Protein AF-A0A7K4CVL5-F1 (afdb_monomer_lite)

Sequence (463 aa):
MFKAKDDFVARLTSWGKKVSFIAGLYQIAASTSGLAGPGVELDFLLVMDPGHDANSILDAIKILFSEELVMALLVPSSSTCSMVSMHLKDMPRINVYIANPAEEIVAEFLQAKNTSVLFQRSKHESLQDTARTPDKRRSKDSPIAAFIKRRVSSILHKFELAAVAHHQSDYLGFYSIHYPLLVETIHLQGILEGKAVANGSMKHLLNAVMNEPEQQYFTKHLLDAGFGDANEIRQYFMDWFFSLVEDIQDKFGTDALPAPVQDIVHFCEHVHDVYYLRNFRPVQGTSKVFRSLAPAAYAGDPRLERWFVDNDIKTIIDLRRPDEIAKAPDDAALASKLGQVIHLLNFNADEVAASDYTKGLIGCKDEVRQMFEAMLNSPGNTLIHCGAGKDRTGMISALVELLLGVPEEKIVAAYLLSGQDTREERIVQTLKYIQARGGVQAYLESCGFSKDVQRKLVAKLAG

Radius of gyration: 31.29 Å; chains: 1; bounding box: 79×49×78 Å

pLDDT: mean 80.27, std 15.91, range [29.25, 97.88]

Structure (mmCIF, N/CA/C/O backbone):
data_AF-A0A7K4CVL5-F1
#
_entry.id   AF-A0A7K4CVL5-F1
#
loop_
_atom_site.group_PDB
_atom_site.id
_atom_site.type_symbol
_atom_site.label_atom_id
_atom_site.label_alt_id
_atom_site.label_comp_id
_atom_site.label_asym_id
_atom_site.label_entity_id
_atom_site.label_seq_id
_atom_site.pdbx_PDB_ins_code
_atom_si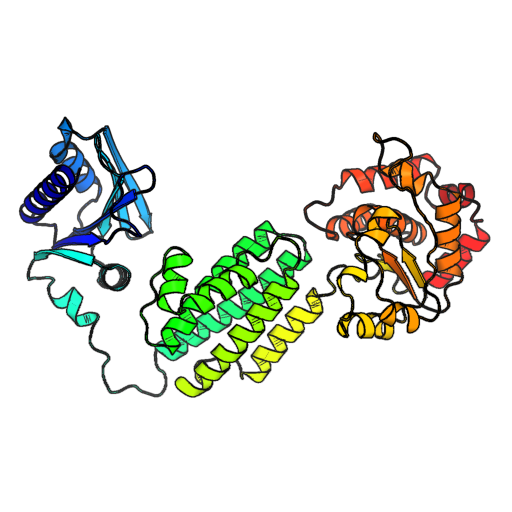te.Cartn_x
_atom_site.Cartn_y
_atom_site.Cartn_z
_atom_site.occupancy
_atom_site.B_iso_or_equiv
_atom_site.auth_seq_id
_atom_site.auth_comp_id
_atom_site.auth_asym_id
_atom_site.auth_atom_id
_atom_site.pdbx_PDB_model_num
ATOM 1 N N . MET A 1 1 ? -34.215 26.944 24.428 1.00 52.41 1 MET A N 1
ATOM 2 C CA . MET A 1 1 ? -33.630 25.642 24.050 1.00 52.41 1 MET A CA 1
ATOM 3 C C . MET A 1 1 ? -33.581 24.641 25.209 1.00 52.41 1 MET A C 1
ATOM 5 O O . MET A 1 1 ? -34.273 23.644 25.101 1.00 52.41 1 MET A O 1
ATOM 9 N N . PHE A 1 2 ? -32.884 24.893 26.331 1.00 54.38 2 PHE A N 1
ATOM 10 C CA . PHE A 1 2 ? -32.907 23.980 27.500 1.00 54.38 2 PHE A CA 1
ATOM 11 C C . PHE A 1 2 ? -34.331 23.669 27.989 1.00 54.38 2 PHE A C 1
ATOM 13 O O . PHE A 1 2 ? -34.716 22.512 28.062 1.00 54.38 2 PHE A O 1
ATOM 20 N N . LYS A 1 3 ? -35.169 24.702 28.138 1.00 65.81 3 LYS A N 1
ATOM 21 C CA . LYS A 1 3 ? -36.592 24.548 28.482 1.00 65.81 3 LYS A CA 1
ATOM 22 C C . LYS A 1 3 ? -37.397 23.701 27.478 1.00 65.81 3 LYS A C 1
ATOM 24 O O . LYS A 1 3 ? -38.295 22.984 27.889 1.00 65.81 3 LYS A O 1
ATOM 29 N N . ALA A 1 4 ? -37.079 23.782 26.183 1.00 73.56 4 ALA A N 1
ATOM 30 C CA . ALA A 1 4 ? -37.761 23.010 25.137 1.00 73.56 4 ALA A CA 1
ATOM 31 C C . ALA A 1 4 ? -37.313 21.539 25.137 1.00 73.56 4 ALA A C 1
ATOM 33 O O . ALA A 1 4 ? -38.127 20.640 24.966 1.00 73.56 4 ALA A O 1
ATOM 34 N N . LYS A 1 5 ? -36.027 21.287 25.417 1.00 78.50 5 LYS A N 1
ATOM 35 C CA . LYS A 1 5 ? -35.500 19.941 25.660 1.00 78.50 5 LYS A CA 1
ATOM 36 C C . LYS A 1 5 ? -36.147 19.301 26.885 1.00 78.50 5 LYS A C 1
ATOM 38 O O . LYS A 1 5 ? -36.584 18.159 26.795 1.00 78.50 5 LYS A O 1
ATOM 43 N N . ASP A 1 6 ? -36.207 20.013 28.005 1.00 81.06 6 ASP A N 1
ATOM 44 C CA . ASP A 1 6 ? -36.775 19.473 29.242 1.00 81.06 6 ASP A CA 1
ATOM 45 C C . ASP A 1 6 ? -38.278 19.187 29.086 1.00 81.06 6 ASP A C 1
ATOM 47 O O . ASP A 1 6 ? -38.746 18.137 29.527 1.00 81.06 6 ASP A O 1
ATOM 51 N N . ASP A 1 7 ? -39.014 20.058 28.381 1.00 85.44 7 ASP A N 1
ATOM 52 C CA . ASP A 1 7 ? -40.423 19.833 28.030 1.00 85.44 7 ASP A CA 1
ATOM 53 C C . ASP A 1 7 ? -40.608 18.601 27.130 1.00 85.44 7 ASP A C 1
ATOM 55 O O . ASP A 1 7 ? -41.424 17.725 27.431 1.00 85.44 7 ASP A O 1
ATOM 59 N N . PHE A 1 8 ? -39.788 18.470 26.081 1.00 88.06 8 PHE A N 1
ATOM 60 C CA . PHE A 1 8 ? -39.796 17.299 25.205 1.00 88.06 8 PHE A CA 1
ATOM 61 C C . PHE A 1 8 ? -39.551 16.003 25.990 1.00 88.06 8 PHE A C 1
ATOM 63 O O . PHE A 1 8 ? -40.330 15.051 25.891 1.00 88.06 8 PHE A O 1
ATOM 70 N N . VAL A 1 9 ? -38.492 15.969 26.810 1.00 87.94 9 VAL A N 1
ATOM 71 C CA . VAL A 1 9 ? -38.138 14.799 27.630 1.00 87.94 9 VAL A CA 1
ATOM 72 C C . VAL A 1 9 ? -39.272 14.463 28.595 1.00 87.94 9 VAL A C 1
ATOM 74 O O . VAL A 1 9 ? -39.630 13.290 28.729 1.00 87.94 9 VAL A O 1
ATOM 77 N N . ALA A 1 10 ? -39.879 15.464 29.236 1.00 89.19 10 ALA A N 1
ATOM 78 C CA . ALA A 1 10 ? -40.997 15.266 30.150 1.00 89.19 10 ALA A CA 1
ATOM 79 C C . ALA A 1 10 ? -42.228 14.680 29.440 1.00 89.19 10 ALA A C 1
ATOM 81 O O . ALA A 1 10 ? -42.827 13.723 29.943 1.00 89.19 10 ALA A O 1
ATOM 82 N N . ARG A 1 11 ? -42.583 15.192 28.254 1.00 93.12 11 ARG A N 1
ATOM 83 C CA . ARG A 1 11 ? -43.706 14.694 27.442 1.00 93.12 11 ARG A CA 1
ATOM 84 C C . ARG A 1 11 ? -43.471 13.271 26.954 1.00 93.12 11 ARG A C 1
ATOM 86 O O . ARG A 1 11 ? -44.345 12.425 27.150 1.00 93.12 11 ARG A O 1
ATOM 93 N N . LEU A 1 12 ? -42.289 12.985 26.404 1.00 92.62 12 LEU A N 1
ATOM 94 C CA . LEU A 1 12 ? -41.916 11.645 25.944 1.00 92.62 12 LEU A CA 1
ATOM 95 C C . LEU A 1 12 ? -41.927 10.634 27.102 1.00 92.62 12 LEU A C 1
ATOM 97 O O . LEU A 1 12 ? -42.496 9.551 26.980 1.00 92.62 12 LEU A O 1
ATOM 101 N N . THR A 1 13 ? -41.373 11.013 28.257 1.00 93.06 13 THR A N 1
ATOM 102 C CA . THR A 1 13 ? -41.352 10.181 29.472 1.00 93.06 13 THR A CA 1
ATOM 103 C C . THR A 1 13 ? -42.761 9.931 30.010 1.00 93.06 13 THR A C 1
ATOM 105 O O . THR A 1 13 ? -43.107 8.801 30.356 1.00 93.06 13 THR A O 1
ATOM 108 N N . SER A 1 14 ? -43.593 10.974 30.083 1.00 93.38 14 SER A N 1
ATOM 109 C CA . SER A 1 14 ? -44.980 10.885 30.554 1.00 93.38 14 SER A CA 1
ATOM 110 C C . SER A 1 14 ? -45.826 9.989 29.651 1.00 93.38 14 SER A C 1
ATOM 112 O O . SER A 1 14 ? -46.580 9.149 30.143 1.00 93.38 14 SER A O 1
ATOM 114 N N . TRP A 1 15 ? -45.667 10.119 28.332 1.00 95.12 15 TRP A N 1
ATOM 115 C CA . TRP A 1 15 ? -46.312 9.245 27.359 1.00 95.12 15 TRP A CA 1
ATOM 116 C C . TRP A 1 15 ? -45.833 7.795 27.497 1.00 95.12 15 TRP A C 1
ATOM 118 O O . TRP A 1 15 ? -46.663 6.903 27.661 1.00 95.12 15 TRP A O 1
ATOM 128 N N . GLY A 1 16 ? -44.518 7.559 27.541 1.00 90.62 16 GLY A N 1
ATOM 129 C CA . GLY A 1 16 ? -43.960 6.212 27.659 1.00 90.62 16 GLY A CA 1
ATOM 130 C C . GLY A 1 16 ? -44.454 5.463 28.903 1.00 90.62 16 GLY A C 1
ATOM 131 O O . GLY A 1 16 ? -44.816 4.292 28.816 1.00 90.62 16 GLY A O 1
ATOM 132 N N . LYS A 1 17 ? -44.584 6.151 30.047 1.00 90.81 17 LYS A N 1
ATOM 133 C CA . LYS A 1 17 ? -45.150 5.569 31.281 1.00 90.81 17 LYS A CA 1
ATOM 134 C C . LYS A 1 17 ? -46.611 5.120 31.129 1.00 90.81 17 LYS A C 1
ATOM 136 O O . LYS A 1 17 ? -47.029 4.177 31.806 1.00 90.81 17 LYS A O 1
ATOM 141 N N . LYS A 1 18 ? -47.395 5.775 30.264 1.00 91.88 18 LYS A N 1
ATOM 142 C CA . LYS A 1 18 ? -48.814 5.450 30.019 1.00 91.88 18 LYS A CA 1
ATOM 143 C C . LYS A 1 18 ? -48.997 4.261 29.077 1.00 91.88 18 LYS A C 1
ATOM 145 O O . LYS A 1 18 ? -49.997 3.561 29.190 1.00 91.88 18 LYS A O 1
ATOM 150 N N . VAL A 1 19 ? -48.050 4.015 28.173 1.00 90.00 19 VAL A N 1
ATOM 151 C CA . VAL A 1 19 ? -48.127 2.903 27.217 1.00 90.00 19 VAL A CA 1
ATOM 152 C C . VAL A 1 19 ? -47.671 1.610 27.893 1.00 90.00 19 VAL A C 1
ATOM 154 O O . VAL A 1 19 ? -46.537 1.500 28.360 1.00 90.00 19 VAL A O 1
ATOM 157 N N . SER A 1 20 ? -48.567 0.626 27.979 1.00 87.25 20 SER A N 1
ATOM 158 C CA . SER A 1 20 ? -48.361 -0.585 28.786 1.00 87.25 20 SER A CA 1
ATOM 159 C C . SER A 1 20 ? -47.241 -1.488 28.279 1.00 87.25 20 SER A C 1
ATOM 161 O O . SER A 1 20 ? -46.559 -2.085 29.102 1.00 87.25 20 SER A O 1
ATOM 163 N N . PHE A 1 21 ? -47.047 -1.553 26.959 1.00 86.81 21 PHE A N 1
ATOM 164 C CA . PHE A 1 21 ? -46.046 -2.402 26.308 1.00 86.81 21 PHE A CA 1
ATOM 165 C C . PHE A 1 21 ? -44.662 -1.752 26.181 1.00 86.81 21 PHE A C 1
ATOM 167 O O . PHE A 1 21 ? -43.753 -2.346 25.611 1.00 86.81 21 PHE A O 1
ATOM 174 N N . ILE A 1 22 ? -44.488 -0.518 26.669 1.00 89.69 22 ILE A N 1
ATOM 175 C CA . ILE A 1 22 ? -43.163 0.096 26.773 1.00 89.69 22 ILE A CA 1
ATOM 176 C C . ILE A 1 22 ? -42.573 -0.305 28.125 1.00 89.69 22 ILE A C 1
ATOM 178 O O . ILE A 1 22 ? -43.057 0.107 29.186 1.00 89.69 22 ILE A O 1
ATOM 182 N N . ALA A 1 23 ? -41.524 -1.118 28.063 1.00 86.06 23 ALA A N 1
ATOM 183 C CA . ALA A 1 23 ? -40.799 -1.664 29.201 1.00 86.06 23 ALA A CA 1
ATOM 184 C C . ALA A 1 23 ? -39.894 -0.618 29.870 1.00 86.06 23 ALA A C 1
ATOM 186 O O . ALA A 1 23 ? -39.780 -0.588 31.100 1.00 86.06 23 ALA A O 1
ATOM 187 N N . GLY A 1 24 ? -39.290 0.269 29.076 1.00 87.88 24 GLY A N 1
ATOM 188 C CA . GLY A 1 24 ? -38.409 1.317 29.582 1.00 87.88 24 GLY A CA 1
ATOM 189 C C . GLY A 1 24 ? -38.065 2.382 28.548 1.00 87.88 24 GLY A C 1
ATOM 190 O O . GLY A 1 24 ? -38.195 2.174 27.340 1.00 87.88 24 GLY A O 1
ATOM 191 N N . LEU A 1 25 ? -37.622 3.531 29.052 1.00 89.19 25 LEU A N 1
ATOM 192 C CA . LEU A 1 25 ? -37.121 4.647 28.262 1.00 89.19 25 LEU A CA 1
ATOM 193 C C . LEU A 1 25 ? -35.852 5.204 28.907 1.00 89.19 25 LEU A C 1
ATOM 195 O O . LEU A 1 25 ? -35.817 5.505 30.105 1.00 89.19 25 LEU A O 1
ATOM 199 N N . TYR A 1 26 ? -34.832 5.392 28.083 1.00 86.25 26 TYR A N 1
ATOM 200 C CA . TYR A 1 26 ? -33.500 5.805 28.496 1.00 86.25 26 TYR A CA 1
ATOM 201 C C . TYR A 1 26 ? -33.050 6.982 27.639 1.00 86.25 26 TYR A C 1
ATOM 203 O O . TYR A 1 26 ? -33.254 6.991 26.426 1.00 86.25 26 TYR A O 1
ATOM 211 N N . GLN A 1 27 ? -32.421 7.971 28.263 1.00 85.06 27 GLN A N 1
ATOM 212 C CA . GLN A 1 27 ? -31.721 9.029 27.550 1.00 85.06 27 GLN A CA 1
ATOM 213 C C . GLN A 1 27 ? -30.270 8.613 27.347 1.00 85.06 27 GLN A C 1
ATOM 215 O O . GLN A 1 27 ? -29.580 8.259 28.301 1.00 85.06 27 GLN A O 1
ATOM 220 N N . ILE A 1 28 ? -29.804 8.689 26.109 1.00 76.94 28 ILE A N 1
ATOM 221 C CA . ILE A 1 28 ? -28.423 8.422 25.738 1.00 76.94 28 ILE A CA 1
ATOM 222 C C . ILE A 1 28 ? -27.664 9.757 25.776 1.00 76.94 28 ILE A C 1
ATOM 224 O O . ILE A 1 28 ? -28.091 10.731 25.154 1.00 76.94 28 ILE A O 1
ATOM 228 N N . ALA A 1 29 ? -26.556 9.838 26.522 1.00 62.31 29 ALA A N 1
ATOM 229 C CA . ALA A 1 29 ? -25.758 11.061 26.564 1.00 62.31 29 ALA A CA 1
ATOM 230 C C . ALA A 1 29 ? -25.248 11.438 25.167 1.00 62.31 29 ALA A C 1
ATOM 232 O O . ALA A 1 29 ? -24.694 10.607 24.445 1.00 62.31 29 ALA A O 1
ATOM 233 N N . ALA A 1 30 ? -25.411 12.714 24.815 1.00 54.16 30 ALA A N 1
ATOM 234 C CA . ALA A 1 30 ? -24.892 13.262 23.574 1.00 54.16 30 ALA A CA 1
ATOM 235 C C . ALA A 1 30 ? -23.362 13.155 23.547 1.00 54.16 30 ALA A C 1
ATOM 237 O O . ALA A 1 30 ? -22.673 13.495 24.514 1.00 54.16 30 ALA A O 1
ATOM 238 N N . SER A 1 31 ? -22.836 12.719 22.408 1.00 45.22 31 SER A N 1
ATOM 239 C CA . SER A 1 31 ? -21.413 12.786 22.111 1.00 45.22 31 SER A CA 1
ATOM 240 C C . SER A 1 31 ? -21.037 14.272 21.965 1.00 45.22 31 SER A C 1
ATOM 242 O O . SER A 1 31 ? -21.352 14.912 20.967 1.00 45.22 31 SER A O 1
ATOM 244 N N . THR A 1 32 ? -20.400 14.823 22.999 1.00 38.56 32 THR A N 1
ATOM 245 C CA . THR A 1 32 ? -19.777 16.157 23.086 1.00 38.56 32 THR A CA 1
ATOM 246 C C . THR A 1 32 ? -20.658 17.416 22.932 1.00 38.56 32 THR A C 1
ATOM 248 O O . THR A 1 32 ? -21.168 17.745 21.868 1.00 38.56 32 THR A O 1
ATOM 251 N N . SER A 1 33 ? -20.623 18.226 24.000 1.00 37.12 33 SER A N 1
ATOM 252 C CA . SER A 1 33 ? -20.923 19.667 24.111 1.00 37.12 33 SER A CA 1
ATOM 253 C C . SER A 1 33 ? -22.391 20.104 24.237 1.00 37.12 33 SER A C 1
ATOM 255 O O . SER A 1 33 ? -23.250 19.792 23.423 1.00 37.12 33 SER A O 1
ATOM 257 N N . GLY A 1 34 ? -22.671 20.894 25.282 1.00 41.38 34 GLY A N 1
ATOM 258 C CA . GLY A 1 34 ? -23.955 21.559 25.537 1.00 41.38 34 GLY A CA 1
ATOM 259 C C . GLY A 1 34 ? -24.244 22.734 24.595 1.00 41.38 34 GLY A C 1
ATOM 260 O O . GLY A 1 34 ? -24.714 23.774 25.049 1.00 41.38 34 GLY A O 1
ATOM 261 N N . LEU A 1 35 ? -23.928 22.587 23.307 1.00 40.00 35 LEU A N 1
ATOM 262 C CA . LEU A 1 35 ? -24.159 23.586 22.268 1.00 40.00 35 LEU A CA 1
ATOM 263 C C . LEU A 1 35 ? -25.399 23.236 21.436 1.00 40.00 35 LEU A C 1
ATOM 265 O O . LEU A 1 35 ? -25.780 22.078 21.299 1.00 40.00 35 LEU A O 1
ATOM 269 N N . ALA A 1 36 ? -26.031 24.268 20.884 1.00 38.91 36 ALA A N 1
ATOM 270 C CA . ALA A 1 36 ? -27.115 24.172 19.916 1.00 38.91 36 ALA A CA 1
ATOM 271 C C . ALA A 1 36 ? -26.558 24.367 18.506 1.00 38.91 36 ALA A C 1
ATOM 273 O O . ALA A 1 36 ? -25.904 25.380 18.267 1.00 38.91 36 ALA A O 1
ATOM 274 N N . GLY A 1 37 ? -26.835 23.462 17.568 1.00 42.78 37 GLY A N 1
ATOM 275 C CA . GLY A 1 37 ? -26.464 23.660 16.166 1.00 42.78 37 GLY A CA 1
ATOM 276 C C . GLY A 1 37 ? -26.659 22.415 15.296 1.00 42.78 37 GLY A C 1
ATOM 277 O O . GLY A 1 37 ? -26.915 21.331 15.829 1.00 42.78 37 GLY A O 1
ATOM 278 N N . PRO A 1 38 ? -26.551 22.549 13.960 1.00 39.16 38 PRO A N 1
ATOM 279 C CA . PRO A 1 38 ? -26.498 21.399 13.060 1.00 39.16 38 PRO A CA 1
ATOM 280 C C . PRO A 1 38 ? -25.349 20.460 13.467 1.00 39.16 38 PRO A C 1
ATOM 282 O O . PRO A 1 38 ? -24.224 20.910 13.666 1.00 39.16 38 PRO A O 1
ATOM 285 N N . GLY A 1 39 ? -25.650 19.165 13.623 1.00 48.88 39 GLY A N 1
ATOM 286 C CA . GLY A 1 39 ? -24.703 18.134 14.084 1.00 48.88 39 GLY A CA 1
ATOM 287 C C . GLY A 1 39 ? -24.858 17.699 15.549 1.00 48.88 39 GLY A C 1
ATOM 288 O O . GLY A 1 39 ? -24.194 16.755 15.963 1.00 48.88 39 GLY A O 1
ATOM 289 N N . VAL A 1 40 ? -25.741 18.339 16.327 1.00 61.34 40 VAL A N 1
ATOM 290 C CA . VAL A 1 40 ? -26.087 17.912 17.695 1.00 61.34 40 VAL A CA 1
ATOM 291 C C . VAL A 1 40 ? -27.335 17.029 17.659 1.00 61.34 40 VAL A C 1
ATOM 293 O O . VAL A 1 40 ? -28.345 17.412 17.062 1.00 61.34 40 VAL A O 1
ATOM 296 N N . GLU A 1 41 ? -27.273 15.866 18.313 1.00 71.88 41 GLU A N 1
ATOM 297 C CA . GLU A 1 41 ? -28.364 14.886 18.368 1.00 71.88 41 GLU A CA 1
ATOM 298 C C . GLU A 1 41 ? -28.829 14.633 19.814 1.00 71.88 41 GLU A C 1
ATOM 300 O O . GLU A 1 41 ? -28.030 14.625 20.757 1.00 71.88 41 GLU A O 1
ATOM 305 N N . LEU A 1 42 ? -30.136 14.437 19.998 1.00 81.12 42 LEU A N 1
ATOM 306 C CA . LEU A 1 42 ? -30.728 13.911 21.227 1.00 81.12 42 LEU A CA 1
ATOM 307 C C . LEU A 1 42 ? -31.157 12.468 20.986 1.00 81.12 42 LEU A C 1
ATOM 309 O O . LEU A 1 42 ? -32.147 12.212 20.303 1.00 81.12 42 LEU A O 1
ATOM 313 N N . ASP A 1 43 ? -30.424 11.542 21.588 1.00 84.19 43 ASP A N 1
ATOM 314 C CA . ASP A 1 43 ? -30.669 10.116 21.444 1.00 84.19 43 ASP A CA 1
ATOM 315 C C . ASP A 1 43 ? -31.456 9.565 22.643 1.00 84.19 43 ASP A C 1
ATOM 317 O O . ASP A 1 43 ? -31.161 9.848 23.811 1.00 84.19 43 ASP A O 1
ATOM 321 N N . PHE A 1 44 ? -32.435 8.714 22.353 1.00 87.94 44 PHE A N 1
ATOM 322 C CA . PHE A 1 44 ? -33.226 7.982 23.336 1.00 87.94 44 PHE A CA 1
ATOM 323 C C . PHE A 1 44 ? -33.326 6.514 22.939 1.00 87.94 44 PHE A C 1
ATOM 325 O O . PHE A 1 44 ? -33.443 6.200 21.759 1.00 87.94 44 PHE A O 1
ATOM 332 N N . LEU A 1 45 ? -33.331 5.617 23.919 1.00 86.50 45 LEU A N 1
ATOM 333 C CA . LEU A 1 45 ? -33.653 4.205 23.727 1.00 86.50 45 LEU A CA 1
ATOM 334 C C . LEU A 1 45 ? -35.011 3.915 24.360 1.00 86.50 45 LEU A C 1
ATOM 336 O O . LEU A 1 45 ? -35.209 4.165 25.547 1.00 86.50 45 LEU A O 1
ATOM 340 N N . LEU A 1 46 ? -35.923 3.361 23.572 1.00 89.69 46 LEU A N 1
ATOM 341 C CA . LEU A 1 46 ? -37.239 2.888 23.969 1.00 89.69 46 LEU A CA 1
ATOM 342 C C . LEU A 1 46 ? -37.256 1.367 23.825 1.00 89.69 46 LEU A C 1
ATOM 344 O O . LEU A 1 46 ? -37.070 0.831 22.733 1.00 89.69 46 LEU A O 1
ATOM 348 N N . VAL A 1 47 ? -37.477 0.675 24.938 1.00 86.56 47 VAL A N 1
ATOM 349 C CA . VAL A 1 47 ? -37.566 -0.787 24.979 1.00 86.56 47 VAL A CA 1
ATOM 350 C C . VAL A 1 47 ? -39.039 -1.168 25.036 1.00 86.56 47 VAL A C 1
ATOM 352 O O . VAL A 1 47 ? -39.762 -0.711 25.925 1.00 86.56 47 VAL A O 1
ATOM 355 N N . MET A 1 48 ? -39.490 -1.973 24.080 1.00 86.25 48 MET A N 1
ATOM 356 C CA . MET A 1 48 ? -40.845 -2.526 24.040 1.00 86.25 48 MET A CA 1
ATOM 357 C C . MET A 1 48 ? -40.846 -3.971 24.537 1.00 86.25 48 MET A C 1
ATOM 359 O O . MET A 1 48 ? -39.809 -4.624 24.529 1.00 86.25 48 MET A O 1
ATOM 363 N N . ASP A 1 49 ? -42.007 -4.471 24.943 1.00 82.38 49 ASP A N 1
ATOM 364 C CA . ASP A 1 49 ? -42.244 -5.902 25.134 1.00 82.38 49 ASP A CA 1
ATOM 365 C C . ASP A 1 49 ? -42.304 -6.639 23.767 1.00 82.38 49 ASP A C 1
ATOM 367 O O . ASP A 1 49 ? -42.550 -5.999 22.735 1.00 82.38 49 ASP A O 1
ATOM 371 N N . PRO A 1 50 ? -42.104 -7.977 23.723 1.00 77.75 50 PRO A N 1
ATOM 372 C CA . PRO A 1 50 ? -42.175 -8.762 22.489 1.00 77.75 50 PRO A CA 1
ATOM 373 C C . PRO A 1 50 ? -43.491 -8.599 21.723 1.00 77.75 50 PRO A C 1
ATOM 375 O O . PRO A 1 50 ? -44.564 -8.527 22.317 1.00 77.75 50 PRO A O 1
ATOM 378 N N . GLY A 1 51 ? -43.423 -8.648 20.389 1.00 77.50 51 GLY A N 1
ATOM 379 C CA . GLY A 1 51 ? -44.610 -8.723 19.521 1.00 77.50 51 GLY A CA 1
ATOM 380 C C . GLY A 1 51 ? -45.271 -7.385 19.171 1.00 77.50 51 GLY A C 1
ATOM 381 O O . GLY A 1 51 ? -46.314 -7.383 18.520 1.00 77.50 51 GLY A O 1
ATOM 382 N N . HIS A 1 52 ? -44.669 -6.257 19.553 1.00 83.50 52 HIS A N 1
ATOM 383 C CA . HIS A 1 52 ? -45.161 -4.920 19.216 1.00 83.50 52 HIS A CA 1
ATOM 384 C C . HIS A 1 52 ? -44.441 -4.311 18.002 1.00 83.50 52 HIS A C 1
ATOM 386 O O . HIS A 1 52 ? -43.239 -4.504 17.813 1.00 83.50 52 HIS A O 1
ATOM 392 N N . ASP A 1 53 ? -45.187 -3.565 17.179 1.00 84.19 53 ASP A N 1
ATOM 393 C CA . ASP A 1 53 ? -44.685 -2.937 15.952 1.00 84.19 53 ASP A CA 1
ATOM 394 C C . ASP A 1 53 ? -44.137 -1.524 16.214 1.00 84.19 53 ASP A C 1
ATOM 396 O O . ASP A 1 53 ? -44.816 -0.660 16.776 1.00 84.19 53 ASP A O 1
ATOM 400 N N . ALA A 1 54 ? -42.924 -1.266 15.727 1.00 84.88 54 ALA A N 1
ATOM 401 C CA . ALA A 1 54 ? -42.274 0.035 15.782 1.00 84.88 54 ALA A CA 1
ATOM 402 C C . ALA A 1 54 ? -43.042 1.134 15.017 1.00 84.88 54 ALA A C 1
ATOM 404 O O . ALA A 1 54 ? -42.945 2.304 15.393 1.00 84.88 54 ALA A O 1
ATOM 405 N N . ASN A 1 55 ? -43.860 0.799 14.008 1.00 87.56 55 ASN A N 1
ATOM 406 C CA . ASN A 1 55 ? -44.717 1.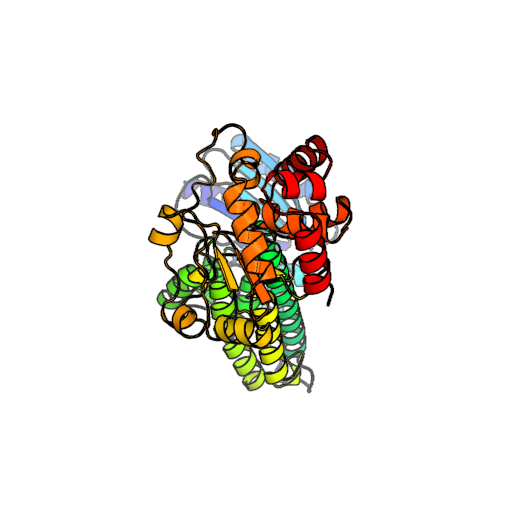796 13.343 1.00 87.56 55 ASN A CA 1
ATOM 407 C C . ASN A 1 55 ? -45.719 2.440 14.310 1.00 87.56 55 ASN A C 1
ATOM 409 O O . ASN A 1 55 ? -45.979 3.639 14.222 1.00 87.56 55 ASN A O 1
ATOM 413 N N . SER A 1 56 ? -46.195 1.685 15.306 1.00 88.50 56 SER A N 1
ATOM 414 C CA . SER A 1 56 ? -47.109 2.214 16.328 1.00 88.50 56 SER A CA 1
ATOM 415 C C . SER A 1 56 ? -46.454 3.321 17.165 1.00 88.50 56 SER A C 1
ATOM 417 O O . SER A 1 56 ? -47.129 4.236 17.635 1.00 88.50 56 SER A O 1
ATOM 419 N N . ILE A 1 57 ? -45.128 3.267 17.330 1.00 91.31 57 ILE A N 1
ATOM 420 C CA . ILE A 1 57 ? -44.348 4.303 18.015 1.00 91.31 57 ILE A CA 1
ATOM 421 C C . ILE A 1 57 ? -44.220 5.551 17.137 1.00 91.31 57 ILE A C 1
ATOM 423 O O . ILE A 1 57 ? -44.407 6.660 17.636 1.00 91.31 57 ILE A O 1
ATOM 427 N N . LEU A 1 58 ? -43.949 5.389 15.835 1.00 92.44 58 LEU A N 1
ATOM 428 C CA . LEU A 1 58 ? -43.894 6.510 14.890 1.00 92.44 58 LEU A CA 1
ATOM 429 C C . LEU A 1 58 ? -45.218 7.286 14.872 1.00 92.44 58 LEU A C 1
ATOM 431 O O . LEU A 1 58 ? -45.209 8.516 14.958 1.00 92.44 58 LEU A O 1
ATOM 435 N N . ASP A 1 59 ? -46.345 6.583 14.777 1.00 92.31 59 ASP A N 1
ATOM 436 C CA . ASP A 1 59 ? -47.668 7.209 14.732 1.00 92.31 59 ASP A CA 1
ATOM 437 C C . ASP A 1 59 ? -47.992 7.935 16.041 1.00 92.31 59 ASP A C 1
ATOM 439 O O . ASP A 1 59 ? -48.455 9.079 16.026 1.00 92.31 59 ASP A O 1
ATOM 443 N N . ALA A 1 60 ? -47.658 7.330 17.183 1.00 91.94 60 ALA A N 1
ATOM 444 C CA . ALA A 1 60 ? -47.823 7.972 18.479 1.00 91.94 60 ALA A CA 1
ATOM 445 C C . ALA A 1 60 ? -46.955 9.232 18.628 1.00 91.94 60 ALA A C 1
ATOM 447 O O . ALA A 1 60 ? -47.433 10.233 19.155 1.00 91.94 60 ALA A O 1
ATOM 448 N N . ILE A 1 61 ? -45.713 9.223 18.133 1.00 90.25 61 ILE A N 1
ATOM 449 C CA . ILE A 1 61 ? -44.818 10.392 18.135 1.00 90.25 61 ILE A CA 1
ATOM 450 C C . ILE A 1 61 ? -45.383 11.518 17.263 1.00 90.25 61 ILE A C 1
ATOM 452 O O . ILE A 1 61 ? -45.385 12.674 17.689 1.00 90.25 61 ILE A O 1
ATOM 456 N N . LYS A 1 62 ? -45.902 11.194 16.069 1.00 91.94 62 LYS A N 1
ATOM 457 C CA . LYS A 1 62 ? -46.536 12.177 15.174 1.00 91.94 62 LYS A CA 1
ATOM 458 C C . LYS A 1 62 ? -47.713 12.886 15.836 1.00 91.94 62 LYS A C 1
ATOM 460 O O . LYS A 1 62 ? -47.882 14.085 15.641 1.00 91.94 62 LYS A O 1
ATOM 465 N N . ILE A 1 63 ? -48.492 12.157 16.633 1.00 92.94 63 ILE A N 1
ATOM 466 C CA . ILE A 1 63 ? -49.598 12.717 17.416 1.00 92.94 63 ILE A CA 1
ATOM 467 C C . ILE A 1 63 ? -49.064 13.518 18.608 1.00 92.94 63 ILE A C 1
ATOM 469 O O . ILE A 1 63 ? -49.494 14.644 18.835 1.00 92.94 63 ILE A O 1
ATOM 473 N N . LEU A 1 64 ? -48.119 12.954 19.366 1.00 91.94 64 LEU A N 1
ATOM 474 C CA . LEU A 1 64 ? -47.617 13.540 20.608 1.00 91.94 64 LEU A CA 1
ATOM 475 C C . LEU A 1 64 ? -46.959 14.904 20.387 1.00 91.94 64 LEU A C 1
ATOM 477 O O . LEU A 1 64 ? -47.057 15.750 21.271 1.00 91.94 64 LEU A O 1
ATOM 481 N N . PHE A 1 65 ? -46.318 15.117 19.235 1.00 92.19 65 PHE A N 1
ATOM 482 C CA . PHE A 1 65 ? -45.563 16.330 18.907 1.00 92.19 65 PHE A CA 1
ATOM 483 C C . PHE A 1 65 ? -46.107 17.079 17.679 1.00 92.19 65 PHE A C 1
ATOM 485 O O . PHE A 1 65 ? -45.374 17.833 17.049 1.00 92.19 65 PHE A O 1
ATOM 492 N N . SER A 1 66 ? -47.383 16.912 17.322 1.00 91.06 66 SER A N 1
ATOM 493 C CA . SER A 1 66 ? -47.949 17.409 16.054 1.00 91.06 66 SER A CA 1
ATOM 494 C C . SER A 1 66 ? -47.765 18.912 15.780 1.00 91.06 66 SER A C 1
ATOM 496 O O . SER A 1 66 ? -47.661 19.310 14.625 1.00 91.06 66 SER A O 1
ATOM 498 N N . GLU A 1 67 ? -47.736 19.762 16.811 1.00 89.12 67 GLU A N 1
ATOM 499 C CA . GLU A 1 67 ? -47.634 21.227 16.655 1.00 89.12 67 GLU A CA 1
ATOM 500 C C . GLU A 1 67 ? -46.210 21.710 16.303 1.00 89.12 67 GLU A C 1
ATOM 502 O O . GLU A 1 67 ? -46.009 22.712 15.597 1.00 89.12 67 GLU A O 1
ATOM 507 N N . GLU A 1 68 ? -45.209 20.975 16.784 1.00 89.88 68 GLU A N 1
ATOM 508 C CA . GLU A 1 68 ? -43.784 21.305 16.681 1.00 89.88 68 GLU A CA 1
ATOM 509 C C . GLU A 1 68 ? -43.022 20.383 15.721 1.00 89.88 68 GLU A C 1
ATOM 511 O O . GLU A 1 68 ? -41.928 20.735 15.280 1.00 89.88 68 GLU A O 1
ATOM 516 N N . LEU A 1 69 ? -43.603 19.239 15.351 1.00 90.38 69 LEU A N 1
ATOM 517 C CA . LEU A 1 69 ? -43.014 18.267 14.441 1.00 90.38 69 LEU A CA 1
ATOM 518 C C . LEU A 1 69 ? -42.972 18.800 13.009 1.00 90.38 69 LEU A C 1
ATOM 520 O O . LEU A 1 69 ? -43.996 19.103 12.402 1.00 90.38 69 LEU A O 1
ATOM 524 N N . VAL A 1 70 ? -41.766 18.862 12.450 1.00 91.50 70 VAL A N 1
ATOM 525 C CA . VAL A 1 70 ? -41.546 19.140 11.026 1.00 91.50 70 VAL A CA 1
ATOM 526 C C . VAL A 1 70 ? -41.636 17.839 10.237 1.00 91.50 70 VAL A C 1
ATOM 528 O O . VAL A 1 70 ? -42.345 17.762 9.238 1.00 91.50 70 VAL A O 1
ATOM 531 N N . MET A 1 71 ? -40.936 16.799 10.701 1.00 90.69 71 MET A N 1
ATOM 532 C CA . MET A 1 71 ? -40.982 15.466 10.104 1.00 90.69 71 MET A CA 1
ATOM 533 C C . MET A 1 71 ? -40.521 14.387 11.084 1.00 90.69 71 MET A C 1
ATOM 535 O O . MET A 1 71 ? -39.649 14.626 11.919 1.00 90.69 71 MET A O 1
ATOM 539 N N . ALA A 1 72 ? -41.070 13.183 10.934 1.00 91.88 72 ALA A N 1
ATOM 540 C CA . ALA A 1 72 ? -40.579 11.969 11.576 1.00 91.88 72 ALA A CA 1
ATOM 541 C C . ALA A 1 72 ? -40.617 10.808 10.582 1.00 91.88 72 ALA A C 1
ATOM 543 O O . ALA A 1 72 ? -41.603 10.643 9.856 1.00 91.88 72 ALA A O 1
ATOM 544 N N . LEU A 1 73 ? -39.566 9.992 10.586 1.00 92.31 73 LEU A N 1
ATOM 545 C CA . LEU A 1 73 ? -39.452 8.794 9.763 1.00 92.31 73 LEU A CA 1
ATOM 546 C C . LEU A 1 73 ? -38.983 7.619 10.620 1.00 92.31 73 LEU A C 1
ATOM 548 O O . LEU A 1 73 ? -38.061 7.767 11.423 1.00 92.31 73 LEU A O 1
ATOM 552 N N . LEU A 1 74 ? -39.603 6.454 10.427 1.00 89.88 74 LEU A N 1
ATOM 553 C CA . LEU A 1 74 ? -39.093 5.194 10.954 1.00 89.88 74 LEU A CA 1
ATOM 554 C C . LEU A 1 74 ? -38.043 4.650 9.980 1.00 89.88 74 LEU A C 1
ATOM 556 O O . LEU A 1 74 ? -38.337 4.404 8.813 1.00 89.88 74 LEU A O 1
ATOM 560 N N . VAL A 1 75 ? -36.820 4.487 10.466 1.00 84.62 75 VAL A N 1
ATOM 561 C CA . VAL A 1 75 ? -35.655 4.040 9.707 1.00 84.62 75 VAL A CA 1
ATOM 562 C C . VAL A 1 75 ? -35.186 2.708 10.295 1.00 84.62 75 VAL A C 1
ATOM 564 O O . VAL A 1 75 ? -34.933 2.642 11.502 1.00 84.62 75 VAL A O 1
ATOM 567 N N . PRO A 1 76 ? -35.046 1.639 9.494 1.00 76.12 76 PRO A N 1
ATOM 568 C CA . PRO A 1 76 ? -34.371 0.427 9.946 1.00 76.12 76 PRO A CA 1
ATOM 569 C C . PRO A 1 76 ? -32.919 0.771 10.309 1.00 76.12 76 PRO A C 1
ATOM 571 O O . PRO A 1 76 ? -32.181 1.266 9.461 1.00 76.12 76 PRO A O 1
ATOM 574 N N . SER A 1 77 ? -32.522 0.565 11.567 1.00 62.56 77 SER A N 1
ATOM 575 C CA . SER A 1 77 ? -31.178 0.920 12.060 1.00 62.56 77 SER A CA 1
ATOM 576 C C . SER A 1 77 ? -30.248 -0.298 12.078 1.00 62.56 77 SER A C 1
ATOM 578 O O . SER A 1 77 ? -29.069 -0.201 11.747 1.00 62.56 77 SER A O 1
ATOM 580 N N . SER A 1 78 ? -30.792 -1.473 12.399 1.00 63.97 78 SER A N 1
ATOM 581 C CA . SER A 1 78 ? -30.121 -2.772 12.306 1.00 63.97 78 SER A CA 1
ATOM 582 C C . SER A 1 78 ? -31.144 -3.890 12.064 1.00 63.97 78 SER A C 1
ATOM 584 O O . SER A 1 78 ? -32.346 -3.637 11.979 1.00 63.97 78 SER A O 1
ATOM 586 N N . SER A 1 79 ? -30.687 -5.146 11.991 1.00 55.59 79 SER A N 1
ATOM 587 C CA . SER A 1 79 ? -31.564 -6.327 11.912 1.00 55.59 79 SER A CA 1
ATOM 588 C C . SER A 1 79 ? -32.495 -6.491 13.122 1.00 55.59 79 SER A C 1
ATOM 590 O O . SER A 1 79 ? -33.451 -7.258 13.053 1.00 55.59 79 SER A O 1
ATOM 592 N N . THR A 1 80 ? -32.231 -5.783 14.223 1.00 58.16 80 THR A N 1
ATOM 593 C CA . THR A 1 80 ? -32.905 -5.971 15.515 1.00 58.16 80 THR A CA 1
ATOM 594 C C . THR A 1 80 ? -33.363 -4.668 16.179 1.00 58.16 80 THR A C 1
ATOM 596 O O . THR A 1 80 ? -34.033 -4.708 17.211 1.00 58.16 80 THR A O 1
ATOM 599 N N . CYS A 1 81 ? -33.042 -3.510 15.595 1.00 68.62 81 CYS A N 1
ATOM 600 C CA . CYS A 1 81 ? -33.390 -2.193 16.119 1.00 68.62 81 CYS A CA 1
ATOM 601 C C . CYS A 1 81 ? -33.911 -1.289 14.995 1.00 68.62 81 CYS A C 1
ATOM 603 O O . CYS A 1 81 ? -33.301 -1.163 13.929 1.00 68.62 81 CYS A O 1
ATOM 605 N N . SER A 1 82 ? -35.041 -0.631 15.240 1.00 83.56 82 SER A N 1
ATOM 606 C CA . SER A 1 82 ? -35.549 0.443 14.378 1.00 83.56 82 SER A CA 1
ATOM 607 C C . SER A 1 82 ? -35.304 1.789 15.046 1.00 83.56 82 SER A C 1
ATOM 609 O O . SER A 1 82 ? -35.192 1.864 16.260 1.00 83.56 82 SER A O 1
ATOM 611 N N . MET A 1 83 ? -35.228 2.870 14.283 1.00 88.12 83 MET A N 1
ATOM 612 C CA . MET A 1 83 ? -35.031 4.212 14.821 1.00 88.12 83 MET A CA 1
ATOM 613 C C . MET A 1 83 ? -36.094 5.147 14.266 1.00 88.12 83 MET A C 1
ATOM 615 O O . MET A 1 83 ? -36.242 5.266 13.055 1.00 88.12 83 MET A O 1
ATOM 619 N N . VAL A 1 84 ? -36.804 5.863 15.133 1.00 90.75 84 VAL A N 1
ATOM 620 C CA . VAL A 1 84 ? -37.576 7.033 14.706 1.00 90.75 84 VAL A CA 1
ATOM 621 C C . VAL A 1 84 ? -36.646 8.236 14.733 1.00 90.75 84 VAL A C 1
ATOM 623 O O . VAL A 1 84 ? -36.259 8.694 15.807 1.00 90.75 84 VAL A O 1
ATOM 626 N N . SER A 1 85 ? -36.285 8.742 13.555 1.00 89.31 85 SER A N 1
ATOM 627 C CA . SER A 1 85 ? -35.563 10.009 13.422 1.00 89.31 85 SER A CA 1
ATOM 628 C C . SER A 1 85 ? -36.580 11.124 13.225 1.00 89.31 85 SER A C 1
ATOM 630 O O . SER A 1 85 ? -37.423 11.042 12.327 1.00 89.31 85 SER A O 1
ATOM 632 N N . MET A 1 86 ? -36.536 12.144 14.076 1.00 89.38 86 MET A N 1
ATOM 633 C CA . MET A 1 86 ? -37.485 13.250 14.048 1.00 89.38 86 MET A CA 1
ATOM 634 C C . MET A 1 86 ? -36.791 14.608 14.126 1.00 89.38 86 MET A C 1
ATOM 636 O O . MET A 1 86 ? -35.750 14.782 14.763 1.00 89.38 86 MET A O 1
ATOM 640 N N . HIS A 1 87 ? -37.426 15.580 13.484 1.00 87.88 87 HIS A N 1
ATOM 641 C CA . HIS A 1 87 ? -37.021 16.975 13.477 1.00 87.88 87 HIS A CA 1
ATOM 642 C C . HIS A 1 87 ? -38.188 17.817 13.985 1.00 87.88 87 HIS A C 1
ATOM 644 O O . HIS A 1 87 ? -39.263 17.825 13.379 1.00 87.88 87 HIS A O 1
ATOM 650 N N . LEU A 1 88 ? -37.972 18.518 15.097 1.00 86.38 88 LEU A N 1
ATOM 651 C CA . LEU A 1 88 ? -38.914 19.497 15.636 1.00 86.38 88 LEU A CA 1
ATOM 652 C C . LEU A 1 88 ? -38.408 20.913 15.328 1.00 86.38 88 LEU A C 1
ATOM 654 O O . LEU A 1 88 ? -37.209 21.118 15.126 1.00 86.38 88 LEU A O 1
ATOM 658 N N . LYS A 1 89 ? -39.313 21.894 15.299 1.00 84.12 89 LYS A N 1
ATOM 659 C CA . LYS A 1 89 ? -38.957 23.315 15.165 1.00 84.12 89 LYS A CA 1
ATOM 660 C C . LYS A 1 89 ? -38.007 23.722 16.297 1.00 84.12 89 LYS A C 1
ATOM 662 O O . LYS A 1 89 ? -38.258 23.406 17.456 1.00 84.12 89 LYS A O 1
ATOM 667 N N . ASP A 1 90 ? -36.922 24.415 15.952 1.00 77.25 90 ASP A N 1
ATOM 668 C CA . ASP A 1 90 ? -35.957 24.997 16.900 1.00 77.25 90 ASP A CA 1
ATOM 669 C C . ASP A 1 90 ? -35.322 23.999 17.897 1.00 77.25 90 ASP A C 1
ATOM 671 O O . ASP A 1 90 ? -34.862 24.380 18.980 1.00 77.25 90 ASP A O 1
ATOM 675 N N . MET A 1 91 ? -35.267 22.714 17.522 1.00 77.12 91 MET A N 1
ATOM 676 C CA . MET A 1 91 ? -34.676 21.623 18.300 1.00 77.12 91 MET A CA 1
ATOM 677 C C . MET A 1 91 ? -33.574 20.898 17.508 1.00 77.12 91 MET A C 1
ATOM 679 O O . MET A 1 91 ? -33.630 20.842 16.278 1.00 77.12 91 MET A O 1
ATOM 683 N N . PRO A 1 92 ? -32.567 20.322 18.196 1.00 74.75 92 PRO A N 1
ATOM 684 C CA . PRO A 1 92 ? -31.583 19.440 17.569 1.00 74.75 92 PRO A CA 1
ATOM 685 C C . PRO A 1 92 ? -32.268 18.196 16.993 1.00 74.75 92 PRO A C 1
ATOM 687 O O . PRO A 1 92 ? -33.409 17.889 17.347 1.00 74.75 92 PRO A O 1
ATOM 690 N N . ARG A 1 93 ? -31.572 17.458 16.122 1.00 80.44 93 ARG A N 1
ATOM 691 C CA . ARG A 1 93 ? -32.097 16.193 15.592 1.00 80.44 93 ARG A CA 1
ATOM 692 C C . ARG A 1 93 ? -32.359 15.235 16.752 1.00 80.44 93 ARG A C 1
ATOM 694 O O . ARG A 1 93 ? -31.527 15.117 17.648 1.00 80.44 93 ARG A O 1
ATOM 701 N N . ILE A 1 94 ? -33.504 14.564 16.747 1.00 86.88 94 ILE A N 1
ATOM 702 C CA . ILE A 1 94 ? -33.883 13.636 17.812 1.00 86.88 94 ILE A CA 1
ATOM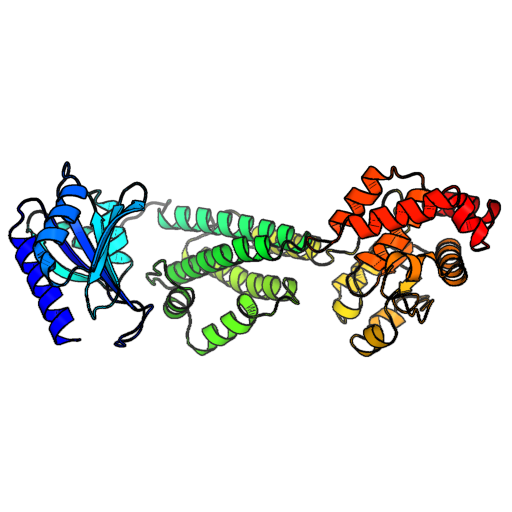 703 C C . ILE A 1 94 ? -33.992 12.236 17.221 1.00 86.88 94 ILE A C 1
ATOM 705 O O . ILE A 1 94 ? -34.689 12.034 16.226 1.00 86.88 94 ILE A O 1
ATOM 709 N N . ASN A 1 95 ? -33.342 11.263 17.851 1.00 87.81 95 ASN A N 1
ATOM 710 C CA . ASN A 1 95 ? -33.448 9.859 17.484 1.00 87.81 95 ASN A CA 1
ATOM 711 C C . ASN A 1 95 ? -34.028 9.063 18.655 1.00 87.81 95 ASN A C 1
ATOM 713 O O . ASN A 1 95 ? -33.526 9.125 19.777 1.00 87.81 95 ASN A O 1
ATOM 717 N N . VAL A 1 96 ? -35.073 8.283 18.390 1.00 90.00 96 VAL A N 1
ATOM 718 C CA . VAL A 1 96 ? -35.626 7.308 19.337 1.00 90.00 96 VAL A CA 1
ATOM 719 C C . VAL A 1 96 ? -35.371 5.917 18.773 1.00 90.00 96 VAL A C 1
ATOM 721 O O . VAL A 1 96 ? -36.055 5.478 17.849 1.00 90.00 96 VAL A O 1
ATOM 724 N N . TYR A 1 97 ? -34.364 5.238 19.309 1.00 87.00 97 TYR A N 1
ATOM 725 C CA . TYR A 1 97 ? -34.066 3.842 19.016 1.00 87.00 97 TYR A CA 1
ATOM 726 C C . TYR A 1 97 ? -35.118 2.959 19.685 1.00 87.00 97 TYR A C 1
ATOM 728 O O . TYR A 1 97 ? -35.398 3.111 20.869 1.00 87.00 97 TYR A O 1
ATOM 736 N N . ILE A 1 98 ? -35.707 2.051 18.922 1.00 87.25 98 ILE A N 1
ATOM 737 C CA . ILE A 1 98 ? -36.771 1.145 19.332 1.00 87.25 98 ILE A CA 1
ATOM 738 C C . ILE A 1 98 ? -36.192 -0.264 19.334 1.00 87.25 98 ILE A C 1
ATOM 740 O O . ILE A 1 98 ? -35.909 -0.834 18.275 1.00 87.25 98 ILE A O 1
ATOM 744 N N . ALA A 1 99 ? -36.050 -0.819 20.532 1.00 82.06 99 ALA A N 1
ATOM 745 C CA . ALA A 1 99 ? -35.627 -2.193 20.745 1.00 82.06 99 ALA A CA 1
ATOM 746 C C . ALA A 1 99 ? -36.837 -3.072 21.100 1.00 82.06 99 ALA A C 1
ATOM 748 O O . ALA A 1 99 ? -37.625 -2.739 21.986 1.00 82.06 99 ALA A O 1
ATOM 749 N N . ASN A 1 100 ? -36.958 -4.203 20.406 1.00 71.25 100 ASN A N 1
ATOM 750 C CA . ASN A 1 100 ? -37.840 -5.321 20.750 1.00 71.25 100 ASN A CA 1
ATOM 751 C C . ASN A 1 100 ? -36.972 -6.322 21.534 1.00 71.25 100 ASN A C 1
ATOM 753 O O . ASN A 1 100 ? -35.824 -6.526 21.127 1.00 71.25 100 ASN A O 1
ATOM 757 N N . PRO A 1 101 ? -37.391 -6.873 22.682 1.00 60.09 101 PRO A N 1
ATOM 758 C CA . PRO A 1 101 ? -36.431 -7.301 23.677 1.00 60.09 101 PRO A CA 1
ATOM 759 C C . PRO A 1 101 ? -35.807 -8.637 23.270 1.00 60.09 101 PRO A C 1
ATOM 761 O O . PRO A 1 101 ? -36.410 -9.699 23.392 1.00 60.09 101 PRO A O 1
ATOM 764 N N . ALA A 1 102 ? -34.562 -8.556 22.807 1.00 56.03 102 ALA A N 1
ATOM 765 C CA . ALA A 1 102 ? -33.544 -9.559 23.061 1.00 56.03 102 ALA A CA 1
ATOM 766 C C . ALA A 1 102 ? -32.654 -8.986 24.170 1.00 56.03 102 ALA A C 1
ATOM 768 O O . ALA A 1 102 ? -32.094 -7.898 24.013 1.00 56.03 102 ALA A O 1
ATOM 769 N N . GLU A 1 103 ? -32.569 -9.681 25.305 1.00 52.53 103 GLU A N 1
ATOM 770 C CA . GLU A 1 103 ? -31.851 -9.220 26.506 1.00 52.53 103 GLU A CA 1
ATOM 771 C C . GLU A 1 103 ? -30.399 -8.798 26.200 1.00 52.53 103 GLU A C 1
ATOM 773 O O . GLU A 1 103 ? -29.900 -7.829 26.771 1.00 52.53 103 GLU A O 1
ATOM 778 N N . GLU A 1 104 ? -29.758 -9.448 25.222 1.00 51.41 104 GLU A N 1
ATOM 779 C CA . GLU A 1 104 ? -28.392 -9.155 24.765 1.00 51.41 104 GLU A CA 1
ATOM 780 C C . GLU A 1 104 ? -28.225 -7.745 24.157 1.00 51.41 104 GLU A C 1
ATOM 782 O O . GLU A 1 104 ? -27.210 -7.094 24.393 1.00 51.41 104 GLU A O 1
ATOM 787 N N . ILE A 1 105 ? -29.226 -7.220 23.440 1.00 54.88 105 ILE A N 1
ATOM 788 C CA . ILE A 1 105 ? -29.144 -5.915 22.746 1.00 54.88 105 ILE A CA 1
ATOM 789 C C . ILE A 1 105 ? -29.327 -4.760 23.726 1.00 54.88 105 ILE A C 1
ATOM 791 O O . ILE A 1 105 ? -28.669 -3.723 23.625 1.00 54.88 105 ILE A O 1
ATOM 795 N N . VAL A 1 106 ? -30.237 -4.933 24.686 1.00 58.88 106 VAL A N 1
ATOM 796 C CA . VAL A 1 106 ? -30.468 -3.934 25.733 1.00 58.88 106 VAL A CA 1
ATOM 797 C C . VAL A 1 106 ? -29.218 -3.815 26.604 1.00 58.88 106 VAL A C 1
ATOM 799 O O . VAL A 1 106 ? -28.806 -2.700 26.913 1.00 58.88 106 VAL A O 1
ATOM 802 N N . ALA A 1 107 ? -28.559 -4.935 26.916 1.00 58.94 107 ALA A N 1
ATOM 803 C CA . ALA A 1 107 ? -27.280 -4.933 27.616 1.00 58.94 107 ALA A CA 1
ATOM 804 C C . ALA A 1 107 ? -26.184 -4.202 26.821 1.00 58.94 107 ALA A C 1
ATOM 806 O O . ALA A 1 107 ? -25.481 -3.373 27.394 1.00 58.94 107 ALA A O 1
ATOM 807 N N . GLU A 1 108 ? -26.075 -4.432 25.510 1.00 55.88 108 GLU A N 1
ATOM 808 C CA . GLU A 1 108 ? -25.091 -3.755 24.655 1.00 55.88 108 GLU A CA 1
ATOM 809 C C . GLU A 1 108 ? -25.316 -2.232 24.610 1.00 55.88 108 GLU A C 1
ATOM 811 O O . GLU A 1 108 ? -24.380 -1.461 24.819 1.00 55.88 108 GLU A O 1
ATOM 816 N N . PHE A 1 109 ? -26.562 -1.769 24.445 1.00 56.25 109 PHE A N 1
ATOM 817 C CA . PHE A 1 109 ? -26.883 -0.335 24.454 1.00 56.25 109 PHE A CA 1
ATOM 818 C C . PHE A 1 109 ? -26.685 0.330 25.825 1.00 56.25 109 PHE A C 1
ATOM 820 O O . PHE A 1 109 ? -26.231 1.475 25.884 1.00 56.25 109 PHE A O 1
ATOM 827 N N . LEU A 1 110 ? -27.022 -0.365 26.918 1.00 57.75 110 LEU A N 1
ATOM 828 C CA . LEU A 1 110 ? -26.853 0.140 28.286 1.00 57.75 110 LEU A CA 1
ATOM 829 C C . LEU A 1 110 ? -25.384 0.134 28.739 1.00 57.75 110 LEU A C 1
ATOM 831 O O . LEU A 1 110 ? -25.007 0.950 29.577 1.00 57.75 110 LEU A O 1
ATOM 835 N N . GLN A 1 111 ? -24.548 -0.756 28.195 1.00 54.94 111 GLN A N 1
ATOM 836 C CA . GLN A 1 111 ? -23.105 -0.789 28.463 1.00 54.94 111 GLN A CA 1
ATOM 837 C C . GLN A 1 111 ? -22.320 0.204 27.591 1.00 54.94 111 GLN A C 1
ATOM 839 O O . GLN A 1 111 ? -21.288 0.712 28.027 1.00 54.94 111 GLN A O 1
ATOM 844 N N . ALA A 1 112 ? -22.795 0.495 26.374 1.00 48.78 112 ALA A N 1
ATOM 845 C CA . ALA A 1 112 ? -22.044 1.259 25.376 1.00 48.78 112 ALA A CA 1
ATOM 846 C C . ALA A 1 112 ? -22.215 2.788 25.449 1.00 48.78 112 ALA A C 1
ATOM 848 O O . ALA A 1 112 ? -21.463 3.516 24.806 1.00 48.78 112 ALA A O 1
ATOM 849 N N . LYS A 1 113 ? -23.187 3.331 26.188 1.00 52.34 113 LYS A N 1
ATOM 850 C CA . LYS A 1 113 ? -23.383 4.790 26.254 1.00 52.34 113 LYS A CA 1
ATOM 851 C C . LYS A 1 113 ? -23.651 5.232 27.691 1.00 52.34 113 LYS A C 1
ATOM 853 O O . LYS A 1 113 ? -24.250 4.498 28.463 1.00 52.34 113 LYS A O 1
ATOM 858 N N . ASN A 1 114 ? -23.234 6.448 28.059 1.00 62.50 114 ASN A N 1
ATOM 859 C CA . ASN A 1 114 ? -23.630 7.082 29.324 1.00 62.50 114 ASN A CA 1
ATOM 860 C C . ASN A 1 114 ? -25.160 7.276 29.324 1.00 62.50 114 ASN A C 1
ATOM 862 O O . ASN A 1 114 ? -25.664 8.315 28.896 1.00 62.50 114 ASN A O 1
ATOM 866 N N . THR A 1 115 ? -25.916 6.255 29.722 1.00 66.88 115 THR A N 1
ATOM 867 C CA . THR A 1 115 ? -27.381 6.261 29.680 1.00 66.88 115 THR A CA 1
ATOM 868 C C . THR A 1 115 ? -27.969 6.681 31.017 1.00 66.88 115 THR A C 1
ATOM 870 O O . THR A 1 115 ? -27.601 6.147 32.060 1.00 66.88 115 THR A O 1
ATOM 873 N N . SER A 1 116 ? -28.929 7.603 30.985 1.00 77.94 116 SER A N 1
ATOM 874 C CA . SER A 1 116 ? -29.747 7.977 32.141 1.00 77.94 116 SER A CA 1
ATOM 875 C C . SER A 1 116 ? -31.133 7.350 32.018 1.00 77.94 116 SER A C 1
ATOM 877 O O . SER A 1 116 ? -31.787 7.471 30.981 1.00 77.94 116 SER A O 1
ATOM 879 N N . VAL A 1 117 ? -31.597 6.680 33.072 1.00 83.00 117 VAL A N 1
ATOM 880 C CA . VAL A 1 117 ? -32.929 6.059 33.098 1.00 83.00 117 VAL A CA 1
ATOM 881 C C . VAL A 1 117 ? -33.988 7.150 33.253 1.00 83.00 117 VAL A C 1
ATOM 883 O O . VAL A 1 117 ? -33.991 7.866 34.252 1.00 83.00 117 VAL A O 1
ATOM 886 N N . LEU A 1 118 ? -34.903 7.268 32.286 1.00 86.62 118 LEU A N 1
ATOM 887 C CA . LEU A 1 118 ? -36.065 8.158 32.403 1.00 86.62 118 LEU A CA 1
ATOM 888 C C . LEU A 1 118 ? -37.225 7.437 33.099 1.00 86.62 118 LEU A C 1
ATOM 890 O O . LEU A 1 118 ? -37.877 8.002 33.981 1.00 86.62 118 LEU A O 1
ATOM 894 N N . PHE A 1 119 ? -37.471 6.175 32.727 1.00 88.12 119 PHE A N 1
ATOM 895 C CA . PHE A 1 119 ? -38.281 5.232 33.502 1.00 88.12 119 PHE A CA 1
ATOM 896 C C . PHE A 1 119 ? -38.042 3.779 33.077 1.00 88.12 119 PHE A C 1
ATOM 898 O O . PHE A 1 119 ? -37.615 3.512 31.956 1.00 88.12 119 PHE A O 1
ATOM 905 N N . GLN A 1 120 ? -38.399 2.846 33.958 1.00 83.44 120 GLN A N 1
ATOM 906 C CA . GLN A 1 120 ? -38.348 1.404 33.719 1.00 83.44 120 GLN A CA 1
ATOM 907 C C . GLN A 1 120 ? -39.438 0.709 34.547 1.00 83.44 120 GLN A C 1
ATOM 909 O O . GLN A 1 120 ? -39.769 1.170 35.642 1.00 83.44 120 GLN A O 1
ATOM 914 N N . ARG A 1 121 ? -40.038 -0.365 34.020 1.00 81.19 121 ARG A N 1
ATOM 915 C CA . ARG A 1 121 ? -41.037 -1.178 34.737 1.00 81.19 121 ARG A CA 1
ATOM 916 C C . ARG A 1 121 ? -40.358 -2.326 35.499 1.00 81.19 121 ARG A C 1
ATOM 918 O O . ARG A 1 121 ? -39.443 -2.953 34.977 1.00 81.19 121 ARG A O 1
ATOM 925 N N . SER A 1 122 ? -40.855 -2.644 36.700 1.00 58.81 122 SER A N 1
ATOM 926 C CA . SER A 1 122 ? -40.225 -3.583 37.653 1.00 58.81 122 SER A CA 1
ATOM 927 C C . SER A 1 122 ? -39.989 -5.004 37.128 1.00 58.81 122 SER A C 1
ATOM 929 O O . SER A 1 122 ? -39.045 -5.661 37.548 1.00 58.81 122 SER A O 1
ATOM 931 N N . LYS A 1 123 ? -40.790 -5.479 36.160 1.00 59.50 123 LYS A N 1
ATOM 932 C CA . LYS A 1 123 ? -40.596 -6.792 35.507 1.00 59.50 123 LYS A CA 1
ATOM 933 C C . LYS A 1 123 ? -39.261 -6.926 34.759 1.00 59.50 123 LYS A C 1
ATOM 935 O O . LYS A 1 123 ? -38.920 -8.027 34.353 1.00 59.50 123 LYS A O 1
ATOM 940 N N . HIS A 1 124 ? -38.539 -5.821 34.588 1.00 52.47 124 HIS A N 1
ATOM 941 C CA . HIS A 1 124 ? -37.325 -5.716 33.787 1.00 52.47 124 HIS A CA 1
ATOM 942 C C . HIS A 1 124 ? -36.127 -5.178 34.590 1.00 52.47 124 HIS A C 1
ATOM 944 O O . HIS A 1 124 ? -35.116 -4.824 33.993 1.00 52.47 124 HIS A O 1
ATOM 950 N N . GLU A 1 125 ? -36.210 -5.079 35.926 1.00 51.81 125 GLU A N 1
ATOM 951 C CA . GLU A 1 125 ? -35.111 -4.592 36.793 1.00 51.81 125 GLU A CA 1
ATOM 952 C C . GLU A 1 125 ? -33.821 -5.430 36.666 1.00 51.81 125 GLU A C 1
ATOM 954 O O . GLU A 1 125 ? -32.722 -4.884 36.759 1.00 51.81 125 GLU A O 1
ATOM 959 N N . SER A 1 126 ? -33.939 -6.721 36.335 1.00 48.66 126 SER A N 1
ATOM 960 C CA . SER A 1 126 ? -32.812 -7.648 36.137 1.00 48.66 126 SER A CA 1
ATOM 961 C C . SER A 1 126 ? -31.901 -7.314 34.947 1.00 48.66 126 SER A C 1
ATOM 963 O O . SER A 1 126 ? -30.789 -7.835 34.883 1.00 48.66 126 SER A O 1
ATOM 965 N N . LEU A 1 127 ? -32.322 -6.434 34.027 1.00 49.25 127 LEU A N 1
ATOM 966 C CA . LEU A 1 127 ? -31.536 -6.050 32.844 1.00 49.25 127 LEU A CA 1
ATOM 967 C C . LE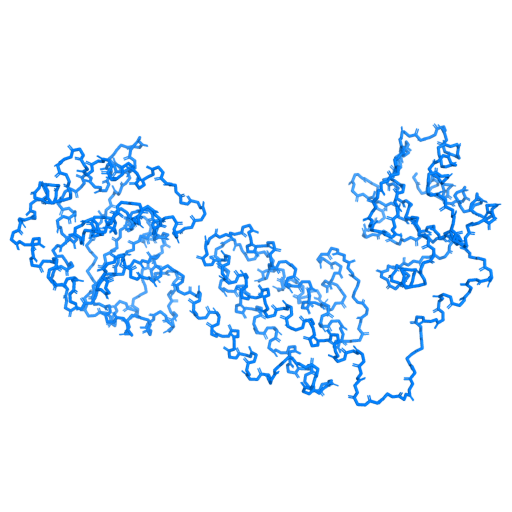U A 1 127 ? -30.264 -5.249 33.186 1.00 49.25 127 LEU A C 1
ATOM 969 O O . LEU A 1 127 ? -29.364 -5.158 32.355 1.00 49.25 127 LEU A O 1
ATOM 973 N N . GLN A 1 128 ? -30.170 -4.665 34.389 1.00 47.06 128 GLN A N 1
ATOM 974 C CA . GLN A 1 128 ? -28.941 -4.007 34.865 1.00 47.06 128 GLN A CA 1
ATOM 975 C C . GLN A 1 128 ? -28.004 -4.954 35.636 1.00 47.06 128 GLN A C 1
ATOM 977 O O . GLN A 1 128 ? -26.786 -4.769 35.591 1.00 47.06 128 GLN A O 1
ATOM 982 N N . ASP A 1 129 ? -28.541 -5.966 36.326 1.00 40.28 129 ASP A N 1
ATOM 983 C CA . ASP A 1 129 ? -27.761 -6.857 37.200 1.00 40.28 129 ASP A CA 1
ATOM 984 C C . ASP A 1 129 ? -26.968 -7.920 36.426 1.00 40.28 129 ASP A C 1
ATOM 986 O O . ASP A 1 129 ? -25.853 -8.279 36.820 1.00 40.28 129 ASP A O 1
ATOM 990 N N . THR A 1 130 ? -27.469 -8.355 35.267 1.00 41.62 130 THR A N 1
ATOM 991 C CA . THR A 1 130 ? -26.736 -9.249 34.352 1.00 41.62 130 THR A CA 1
ATOM 992 C C . THR A 1 130 ? -25.496 -8.594 33.733 1.00 41.62 130 THR A C 1
ATOM 994 O O . THR A 1 130 ? -24.605 -9.296 33.262 1.00 41.62 130 THR A O 1
ATOM 997 N N . ALA A 1 131 ? -25.375 -7.263 33.797 1.00 38.66 131 ALA A N 1
ATOM 998 C CA . ALA A 1 131 ? -24.216 -6.521 33.303 1.00 38.66 131 ALA A CA 1
ATOM 999 C C . ALA A 1 131 ? -23.088 -6.340 34.344 1.00 38.66 131 ALA A C 1
ATOM 1001 O O . ALA A 1 131 ? -22.023 -5.835 33.991 1.00 38.66 131 ALA A O 1
ATOM 1002 N N . ARG A 1 132 ? -23.290 -6.705 35.624 1.00 34.19 132 ARG A N 1
ATOM 1003 C CA . ARG A 1 132 ? -22.393 -6.284 36.727 1.00 34.19 132 ARG A CA 1
ATOM 1004 C C . ARG A 1 132 ? -21.737 -7.385 37.560 1.00 34.19 132 ARG A C 1
ATOM 1006 O O . ARG A 1 132 ? -20.963 -7.054 38.457 1.00 34.19 132 ARG A O 1
ATOM 1013 N N . THR A 1 133 ? -21.954 -8.668 37.281 1.00 29.25 133 THR A N 1
ATOM 1014 C CA . THR A 1 133 ? -21.336 -9.748 38.076 1.00 29.25 133 THR A CA 1
ATOM 1015 C C . THR A 1 133 ? -20.481 -10.701 37.229 1.00 29.25 133 THR A C 1
ATOM 1017 O O . THR A 1 133 ? -21.006 -11.575 36.544 1.00 29.25 133 THR A O 1
ATOM 1020 N N . PRO A 1 134 ? -19.136 -10.595 37.279 1.00 33.22 134 PRO A N 1
ATOM 1021 C CA . PRO A 1 134 ? -18.261 -11.651 36.797 1.00 33.22 134 PRO A CA 1
ATOM 1022 C C . PRO A 1 134 ? -18.191 -12.753 37.861 1.00 33.22 134 PRO A C 1
ATOM 1024 O O . PRO A 1 134 ? -17.614 -12.564 38.934 1.00 33.22 134 PRO A O 1
ATOM 1027 N N . ASP A 1 135 ? -18.789 -13.904 37.561 1.00 29.69 135 ASP A N 1
ATOM 1028 C CA . ASP A 1 135 ? -18.744 -15.087 38.420 1.00 29.69 135 ASP A CA 1
ATOM 1029 C C . ASP A 1 135 ? -17.300 -15.603 38.594 1.00 29.69 135 ASP A C 1
ATOM 1031 O O . ASP A 1 135 ? -16.569 -15.871 37.630 1.00 29.69 135 ASP A O 1
ATOM 1035 N N . LYS A 1 136 ? -16.883 -15.720 39.859 1.00 33.69 136 LYS A N 1
ATOM 1036 C CA . LYS A 1 136 ? -15.552 -16.141 40.312 1.00 33.69 136 LYS A CA 1
ATOM 1037 C C . LYS A 1 136 ? -15.491 -17.662 40.408 1.00 33.69 136 LYS A C 1
ATOM 1039 O O . LYS A 1 136 ? -15.453 -18.204 41.507 1.00 33.69 136 LYS A O 1
ATOM 1044 N N . ARG A 1 137 ? -15.455 -18.342 39.264 1.00 39.03 137 ARG A N 1
ATOM 1045 C CA . ARG A 1 137 ? -14.997 -19.737 39.090 1.00 39.03 137 ARG A CA 1
ATOM 1046 C C . ARG A 1 137 ? -14.979 -20.018 37.589 1.00 39.03 137 ARG A C 1
ATOM 104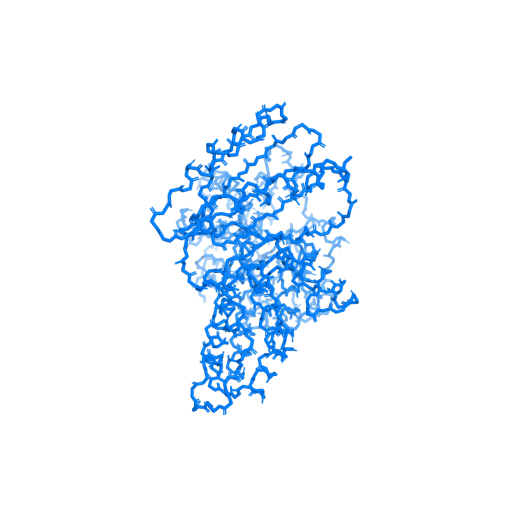8 O O . ARG A 1 137 ? -16.016 -20.323 37.015 1.00 39.03 137 ARG A O 1
ATOM 1055 N N . ARG A 1 138 ? -13.829 -19.882 36.920 1.00 36.69 138 ARG A N 1
ATOM 1056 C CA . ARG A 1 138 ? -13.734 -20.186 35.482 1.00 36.69 138 ARG A CA 1
ATOM 1057 C C . ARG A 1 138 ? -12.679 -21.243 35.191 1.00 36.69 138 ARG A C 1
ATOM 1059 O O . ARG A 1 138 ? -11.540 -21.150 35.634 1.00 36.69 138 ARG A O 1
ATOM 1066 N N . SER A 1 139 ? -13.144 -22.266 34.480 1.00 35.28 139 SER A N 1
ATOM 1067 C CA . SER A 1 139 ? -12.391 -23.343 33.849 1.00 35.28 139 SER A CA 1
ATOM 1068 C C . SER A 1 139 ? -11.408 -22.815 32.798 1.00 35.28 139 SER A C 1
ATOM 1070 O O . SER A 1 139 ? -11.496 -21.663 32.385 1.00 35.28 139 SER A O 1
ATOM 1072 N N . LYS A 1 140 ? -10.500 -23.693 32.353 1.00 39.31 140 LYS A N 1
ATOM 1073 C CA . LYS A 1 140 ? -9.349 -23.414 31.474 1.00 39.31 140 LYS A CA 1
ATOM 1074 C C . LYS A 1 140 ? -9.640 -22.712 30.130 1.00 39.31 140 LYS A C 1
ATOM 1076 O O . LYS A 1 140 ? -8.702 -22.161 29.578 1.00 39.31 140 LYS A O 1
ATOM 1081 N N . ASP A 1 141 ? -10.890 -22.627 29.671 1.00 47.28 141 ASP A N 1
ATOM 1082 C CA . ASP A 1 141 ? -11.286 -21.844 28.490 1.00 47.28 141 ASP A CA 1
ATOM 1083 C C . ASP A 1 141 ? -12.164 -20.650 28.901 1.00 47.28 141 ASP A C 1
ATOM 1085 O O . ASP A 1 141 ? -13.372 -20.779 29.113 1.00 47.28 141 ASP A O 1
ATOM 1089 N N . SER A 1 142 ? -11.570 -19.462 29.050 1.00 56.69 142 SER A N 1
ATOM 1090 C CA . SER A 1 142 ? -12.331 -18.243 29.349 1.00 56.69 142 SER A CA 1
ATOM 1091 C C . SER A 1 142 ? -12.938 -17.660 28.062 1.00 56.69 142 SER A C 1
ATOM 1093 O O . SER A 1 142 ? -12.192 -17.430 27.107 1.00 56.69 142 SER A O 1
ATOM 1095 N N . PRO A 1 143 ? -14.242 -17.311 28.025 1.00 70.19 143 PRO A N 1
ATOM 1096 C CA . PRO A 1 143 ? -14.874 -16.642 26.879 1.00 70.19 143 PRO A CA 1
ATOM 1097 C C . PRO A 1 143 ? -14.125 -15.393 26.383 1.00 70.19 143 PRO A C 1
ATOM 1099 O O . PRO A 1 143 ? -14.185 -15.059 25.201 1.00 70.19 143 PRO A O 1
ATOM 1102 N N . ILE A 1 144 ? -13.381 -14.724 27.274 1.00 72.81 144 ILE A N 1
ATOM 1103 C CA . ILE A 1 144 ? -12.569 -13.552 26.932 1.00 72.81 144 ILE A CA 1
ATOM 1104 C C . ILE A 1 144 ? -11.332 -13.920 26.103 1.00 72.81 144 ILE A C 1
ATOM 1106 O O . ILE A 1 144 ? -11.016 -13.211 25.156 1.00 72.81 144 ILE A O 1
ATOM 1110 N N . ALA A 1 145 ? -10.677 -15.049 26.392 1.00 74.56 145 ALA A N 1
ATOM 1111 C CA . ALA A 1 145 ? -9.493 -15.503 25.664 1.00 74.56 145 ALA A CA 1
ATOM 1112 C C . ALA A 1 145 ? -9.861 -15.881 24.222 1.00 74.56 145 ALA A C 1
ATOM 1114 O O . ALA A 1 145 ? -9.200 -15.462 23.277 1.00 74.56 145 ALA A O 1
ATOM 1115 N N . ALA A 1 146 ? -10.992 -16.571 24.036 1.00 71.00 146 ALA A N 1
ATOM 1116 C CA . ALA A 1 146 ? -11.529 -16.870 22.709 1.00 71.00 146 ALA A CA 1
ATOM 1117 C C . ALA A 1 146 ? -11.910 -15.597 21.924 1.00 71.00 146 ALA A C 1
ATOM 1119 O O . ALA A 1 146 ? -11.686 -15.512 20.713 1.00 71.00 146 ALA A O 1
ATOM 1120 N N . PHE A 1 147 ? -12.467 -14.588 22.605 1.00 76.88 147 PHE A N 1
ATOM 1121 C CA . PHE A 1 147 ? -12.774 -13.295 21.994 1.00 76.88 147 PHE A CA 1
ATOM 1122 C C . PHE A 1 147 ? -11.505 -12.557 21.544 1.00 76.88 147 PHE A C 1
ATOM 1124 O O . PHE A 1 147 ? -11.448 -12.098 20.401 1.00 76.88 147 PHE A O 1
ATOM 1131 N N . ILE A 1 148 ? -10.495 -12.475 22.418 1.00 84.44 148 ILE A N 1
ATOM 1132 C CA . ILE A 1 148 ? -9.190 -11.864 22.131 1.00 84.44 148 ILE A CA 1
ATOM 1133 C C . ILE A 1 148 ? -8.560 -12.550 20.918 1.00 84.44 148 ILE A C 1
ATOM 1135 O O . ILE A 1 148 ? -8.236 -11.876 19.945 1.00 84.44 148 ILE A O 1
ATOM 1139 N N . LYS A 1 149 ? -8.510 -13.886 20.908 1.00 84.50 149 LYS A N 1
ATOM 1140 C CA . LYS A 1 149 ? -7.950 -14.681 19.808 1.00 84.50 149 LYS A CA 1
ATOM 1141 C C . LYS A 1 149 ? -8.569 -14.340 18.457 1.00 84.50 149 LYS A C 1
ATOM 1143 O O . LYS A 1 149 ? -7.859 -14.105 17.476 1.00 84.50 149 LYS A O 1
ATOM 1148 N N . ARG A 1 150 ? -9.903 -14.264 18.401 1.00 80.25 150 ARG A N 1
ATOM 1149 C CA . ARG A 1 150 ? -10.639 -13.876 17.188 1.00 80.25 150 ARG A CA 1
ATOM 1150 C C . ARG A 1 150 ? -10.332 -12.436 16.775 1.00 80.25 150 ARG A C 1
ATOM 1152 O O . ARG A 1 150 ? -10.188 -12.170 15.584 1.00 80.25 150 ARG A O 1
ATOM 1159 N N . ARG A 1 151 ? -10.227 -11.516 17.738 1.00 85.06 151 ARG A N 1
ATOM 1160 C CA . ARG A 1 151 ? -9.914 -10.107 17.468 1.00 85.06 151 ARG A CA 1
ATOM 1161 C C . ARG A 1 151 ? -8.497 -9.941 16.921 1.00 85.06 151 ARG A C 1
ATOM 1163 O O . ARG A 1 151 ? -8.341 -9.297 15.894 1.00 85.06 151 ARG A O 1
ATOM 1170 N N . VAL A 1 152 ? -7.502 -10.581 17.534 1.00 92.44 152 VAL A N 1
ATOM 1171 C CA . VAL A 1 152 ? -6.110 -10.587 17.055 1.00 92.44 152 VAL A CA 1
ATOM 1172 C C . VAL A 1 152 ? -6.030 -11.185 15.647 1.00 92.44 152 VAL A C 1
ATOM 1174 O O . VAL A 1 152 ? -5.429 -10.582 14.768 1.00 92.44 152 VAL A O 1
ATOM 1177 N N . SER A 1 153 ? -6.722 -12.298 15.376 1.00 86.81 153 SER A N 1
ATOM 1178 C CA . SER A 1 153 ? -6.777 -12.889 14.022 1.00 86.81 153 SER A CA 1
ATOM 1179 C C . SER A 1 153 ? -7.339 -11.915 12.976 1.00 86.81 153 SER A C 1
ATOM 1181 O O . SER A 1 153 ? -6.825 -11.798 11.868 1.00 86.81 153 SER A O 1
ATOM 1183 N N . SER A 1 154 ? -8.402 -11.196 13.342 1.00 88.06 154 SER A N 1
ATOM 1184 C CA . SER A 1 154 ? -9.044 -10.186 12.499 1.00 88.06 154 SER A CA 1
ATOM 1185 C C . SER A 1 154 ? -8.135 -8.977 12.238 1.00 88.06 154 SER A C 1
ATOM 1187 O O . SER A 1 154 ? -8.083 -8.485 11.111 1.00 88.06 154 SER A O 1
ATOM 1189 N N . ILE A 1 155 ? -7.387 -8.536 13.253 1.00 95.06 155 ILE A N 1
ATOM 1190 C CA . ILE A 1 155 ? -6.378 -7.477 13.147 1.00 95.06 155 ILE A CA 1
ATOM 1191 C C . ILE A 1 155 ? -5.270 -7.888 12.169 1.00 95.06 155 ILE A C 1
ATOM 1193 O O . ILE A 1 155 ? -4.979 -7.134 11.245 1.00 95.06 155 ILE A O 1
ATOM 1197 N N . LEU A 1 156 ? -4.718 -9.099 12.302 1.00 95.69 156 LEU A N 1
ATOM 1198 C CA . LEU A 1 156 ? -3.670 -9.612 11.406 1.00 95.69 156 LEU A CA 1
ATOM 1199 C C . LEU A 1 156 ? -4.128 -9.655 9.946 1.00 95.69 156 LEU A C 1
ATOM 1201 O O . LEU A 1 156 ? -3.419 -9.193 9.055 1.00 95.69 156 LEU A O 1
ATOM 1205 N N . HIS A 1 157 ? -5.347 -10.141 9.706 1.00 90.88 157 HIS A N 1
ATOM 1206 C CA . HIS A 1 157 ? -5.917 -10.169 8.363 1.00 90.88 157 HIS A CA 1
ATOM 1207 C C . HIS A 1 157 ? -6.083 -8.759 7.774 1.00 90.88 157 HIS A C 1
ATOM 1209 O O . HIS A 1 157 ? -5.717 -8.516 6.625 1.00 90.88 157 HIS A O 1
ATOM 1215 N N . LYS A 1 158 ? -6.601 -7.802 8.556 1.00 92.81 158 LYS A N 1
ATOM 1216 C CA . LYS A 1 158 ? -6.740 -6.409 8.105 1.00 92.81 158 LYS A CA 1
ATOM 1217 C C . LYS A 1 158 ? -5.392 -5.730 7.883 1.00 92.81 158 LYS A C 1
ATOM 1219 O O . LYS A 1 158 ? -5.284 -4.934 6.957 1.00 92.81 158 LYS A O 1
ATOM 1224 N N . PHE A 1 159 ? -4.383 -6.037 8.695 1.00 94.81 159 PHE A N 1
ATOM 1225 C CA . PHE A 1 159 ? -3.027 -5.524 8.514 1.00 94.81 159 PHE A CA 1
ATOM 1226 C C . PHE A 1 159 ? -2.455 -5.942 7.152 1.00 94.81 159 PHE A C 1
ATOM 1228 O O . PHE A 1 159 ? -1.976 -5.093 6.400 1.00 94.81 159 PHE A O 1
ATOM 1235 N N . GLU A 1 160 ? -2.598 -7.218 6.783 1.00 92.25 160 GLU A N 1
ATOM 1236 C CA . GLU A 1 160 ? -2.201 -7.715 5.461 1.00 92.25 160 GLU A CA 1
ATOM 1237 C C . GLU A 1 160 ? -3.015 -7.068 4.332 1.00 92.25 160 GLU A C 1
ATOM 1239 O O . GLU A 1 160 ? -2.436 -6.558 3.374 1.00 92.25 160 GLU A O 1
ATOM 1244 N N . LEU A 1 161 ? -4.345 -7.009 4.453 1.00 88.00 161 LEU A N 1
ATOM 1245 C CA . LEU A 1 161 ? -5.190 -6.369 3.440 1.00 88.00 161 LEU A CA 1
ATOM 1246 C C . LEU A 1 161 ? -4.863 -4.881 3.258 1.00 88.00 161 LEU A C 1
ATOM 1248 O O . LEU A 1 161 ? -4.859 -4.390 2.130 1.00 88.00 161 LEU A O 1
ATOM 1252 N N . ALA A 1 162 ? -4.557 -4.163 4.341 1.00 89.81 162 ALA A N 1
ATOM 1253 C CA . ALA A 1 162 ? -4.107 -2.780 4.272 1.00 89.81 162 ALA A CA 1
ATOM 1254 C C . ALA A 1 162 ? -2.753 -2.683 3.551 1.00 89.81 162 ALA A C 1
ATOM 1256 O O . ALA A 1 162 ? -2.586 -1.831 2.678 1.00 89.81 162 ALA A O 1
ATOM 1257 N N . ALA A 1 163 ? -1.804 -3.578 3.841 1.00 86.75 163 ALA A N 1
ATOM 1258 C CA . ALA A 1 163 ? -0.528 -3.625 3.131 1.00 86.75 163 ALA A CA 1
ATOM 1259 C C . ALA A 1 163 ? -0.716 -3.889 1.623 1.00 86.75 163 ALA A C 1
ATOM 1261 O O . ALA A 1 163 ? -0.110 -3.193 0.808 1.00 86.75 163 ALA A O 1
ATOM 1262 N N . VAL A 1 164 ? -1.618 -4.802 1.245 1.00 83.31 164 VAL A N 1
ATOM 1263 C CA . VAL A 1 164 ? -1.978 -5.088 -0.157 1.00 83.31 164 VAL A CA 1
ATOM 1264 C C . VAL A 1 164 ? -2.640 -3.883 -0.829 1.00 83.31 164 VAL A C 1
ATOM 1266 O O . VAL A 1 164 ? -2.238 -3.495 -1.926 1.00 83.31 164 VAL A O 1
ATOM 1269 N N . ALA A 1 165 ? -3.625 -3.255 -0.185 1.00 80.62 165 ALA A N 1
ATOM 1270 C CA . ALA A 1 165 ? -4.306 -2.081 -0.729 1.00 80.62 165 ALA A CA 1
ATOM 1271 C C . ALA A 1 165 ? -3.317 -0.924 -0.938 1.00 80.62 165 ALA A C 1
ATOM 1273 O O . ALA A 1 165 ? -3.240 -0.340 -2.021 1.00 80.62 165 ALA A O 1
ATOM 1274 N N . HIS A 1 166 ? -2.459 -0.663 0.051 1.00 79.50 166 HIS A N 1
ATOM 1275 C CA . HIS A 1 166 ? -1.383 0.310 -0.092 1.00 79.50 166 HIS A CA 1
ATOM 1276 C C . HIS A 1 166 ? -0.416 -0.067 -1.226 1.00 79.50 166 HIS A C 1
ATOM 1278 O O . HIS A 1 166 ? -0.054 0.796 -2.030 1.00 79.50 166 HIS A O 1
ATOM 1284 N N . HIS A 1 167 ? -0.054 -1.350 -1.352 1.00 77.38 167 HIS A N 1
ATOM 1285 C CA . HIS A 1 167 ? 0.762 -1.873 -2.452 1.00 77.38 167 HIS A CA 1
ATOM 1286 C C . HIS A 1 167 ? 0.126 -1.642 -3.836 1.00 77.38 167 HIS A C 1
ATOM 1288 O O . HIS A 1 167 ? 0.825 -1.452 -4.832 1.00 77.38 167 HIS A O 1
ATOM 1294 N N . GLN A 1 168 ? -1.198 -1.568 -3.914 1.00 71.44 168 GLN A N 1
ATOM 1295 C CA . GLN A 1 168 ? -1.935 -1.288 -5.147 1.00 71.44 168 GLN A CA 1
ATOM 1296 C C . GLN A 1 168 ? -2.205 0.211 -5.370 1.00 71.44 168 GLN A C 1
ATOM 1298 O O . GLN A 1 168 ? -2.858 0.583 -6.344 1.00 71.44 168 GLN A O 1
ATOM 1303 N N . SER A 1 169 ? -1.696 1.103 -4.506 1.00 71.12 169 SER A N 1
ATOM 1304 C CA . SER A 1 169 ? -2.107 2.522 -4.463 1.00 71.12 169 SER A CA 1
ATOM 1305 C C . SER A 1 169 ? -3.605 2.694 -4.266 1.00 71.12 169 SER A C 1
ATOM 1307 O O . SER A 1 169 ? -4.155 3.739 -4.610 1.00 71.12 169 SER A O 1
ATOM 1309 N N . ASP A 1 170 ? -4.264 1.682 -3.717 1.00 73.12 170 ASP A N 1
ATOM 1310 C CA . ASP A 1 170 ? -5.635 1.787 -3.281 1.00 73.12 170 ASP A CA 1
ATOM 1311 C C . ASP A 1 170 ? -5.674 2.524 -1.957 1.00 73.12 170 ASP A C 1
ATOM 1313 O O . ASP A 1 170 ? -5.792 1.921 -0.899 1.00 73.12 170 ASP A O 1
ATOM 1317 N N . TYR A 1 171 ? -5.495 3.845 -2.011 1.00 76.12 171 TYR A N 1
ATOM 1318 C CA . TYR A 1 171 ? -5.510 4.678 -0.814 1.00 76.12 171 TYR A CA 1
ATOM 1319 C C . TYR A 1 171 ? -6.890 4.643 -0.158 1.00 76.12 171 TYR A C 1
ATOM 1321 O O . TYR A 1 171 ? -6.982 4.524 1.057 1.00 76.12 171 TYR A O 1
ATOM 1329 N N . LEU A 1 172 ? -7.969 4.678 -0.946 1.00 78.50 172 LEU A N 1
ATOM 1330 C CA . LEU A 1 172 ? -9.329 4.583 -0.411 1.00 78.50 172 LEU A CA 1
ATOM 1331 C C . LEU A 1 172 ? -9.573 3.229 0.263 1.00 78.50 172 LEU A C 1
ATOM 1333 O O . LEU A 1 172 ? -10.057 3.191 1.394 1.00 78.50 172 LEU A O 1
ATOM 1337 N N . GLY A 1 173 ? -9.187 2.133 -0.389 1.00 81.88 173 GLY A N 1
ATOM 1338 C CA . GLY A 1 173 ? -9.234 0.784 0.162 1.00 81.88 173 GLY A CA 1
ATOM 1339 C C . GLY A 1 173 ? -8.367 0.655 1.406 1.00 81.88 173 GLY A C 1
ATOM 1340 O O . GLY A 1 173 ? -8.863 0.207 2.438 1.00 81.88 173 GLY A O 1
ATOM 1341 N N . PHE A 1 174 ? -7.129 1.153 1.362 1.00 86.00 174 PHE A N 1
ATOM 1342 C CA . PHE A 1 174 ? -6.226 1.216 2.508 1.00 86.00 174 PHE A CA 1
ATOM 1343 C C . PHE A 1 174 ? -6.911 1.886 3.695 1.00 86.00 174 PHE A C 1
ATOM 1345 O O . PHE A 1 174 ? -7.024 1.258 4.740 1.00 86.00 174 PHE A O 1
ATOM 1352 N N . TYR A 1 175 ? -7.447 3.100 3.543 1.00 84.00 175 TYR A N 1
ATOM 1353 C CA . TYR A 1 175 ? -8.112 3.804 4.644 1.00 84.00 175 TYR A CA 1
ATOM 1354 C C . TYR A 1 175 ? -9.395 3.103 5.108 1.00 84.00 175 TYR A C 1
ATOM 1356 O O . TYR A 1 175 ? -9.678 3.079 6.309 1.00 84.00 175 TYR A O 1
ATOM 1364 N N . SER A 1 176 ? -10.140 2.477 4.192 1.00 83.69 176 SER A N 1
ATOM 1365 C CA . SER A 1 176 ? -11.341 1.704 4.533 1.00 83.69 176 SER A CA 1
ATOM 1366 C C . SER A 1 176 ? -11.046 0.463 5.383 1.00 83.69 176 SER A C 1
ATOM 1368 O O . SER A 1 176 ? -11.926 0.005 6.107 1.00 83.69 176 SER A O 1
ATOM 1370 N N . ILE A 1 177 ? -9.813 -0.055 5.332 1.00 89.62 177 ILE A N 1
ATOM 1371 C CA . ILE A 1 177 ? -9.345 -1.215 6.104 1.00 89.62 177 ILE A CA 1
ATOM 1372 C C . ILE A 1 177 ? -8.564 -0.770 7.348 1.00 89.62 177 ILE A C 1
ATOM 1374 O O . ILE A 1 177 ? -8.766 -1.312 8.436 1.00 89.62 177 ILE A O 1
ATOM 1378 N N . HIS A 1 178 ? -7.710 0.244 7.198 1.00 90.25 178 HIS A N 1
ATOM 1379 C CA . HIS A 1 178 ? -6.852 0.804 8.241 1.00 90.25 178 HIS A CA 1
ATOM 1380 C C . HIS A 1 178 ? -7.667 1.411 9.380 1.00 90.25 178 HIS A C 1
ATOM 1382 O O . HIS A 1 178 ? -7.370 1.179 10.547 1.00 90.25 178 HIS A O 1
ATOM 1388 N N . TYR A 1 179 ? -8.756 2.124 9.084 1.00 88.44 179 TYR A N 1
ATOM 1389 C CA . TYR A 1 179 ? -9.585 2.682 10.151 1.00 88.44 179 TYR A CA 1
ATOM 1390 C C . TYR A 1 179 ? -10.233 1.581 11.024 1.00 88.44 179 TYR A C 1
ATOM 1392 O O . TYR A 1 179 ? -10.051 1.614 12.243 1.00 88.44 179 TYR A O 1
ATOM 1400 N N . PRO A 1 180 ? -10.910 0.553 10.466 1.00 87.25 180 PRO A N 1
ATOM 1401 C CA . PRO A 1 180 ? -11.355 -0.601 11.249 1.00 87.25 180 PRO A CA 1
ATOM 1402 C C . PRO A 1 180 ? -10.234 -1.357 11.971 1.00 87.25 180 PRO A C 1
ATOM 1404 O O . PRO A 1 180 ? -10.463 -1.826 13.083 1.00 87.25 180 PRO A O 1
ATOM 1407 N N . LEU A 1 181 ? -9.043 -1.477 11.368 1.00 93.38 181 LEU A N 1
ATOM 1408 C CA . LEU A 1 181 ? -7.861 -2.062 12.010 1.00 93.38 181 LEU A CA 1
ATOM 1409 C C . LEU A 1 181 ? -7.539 -1.329 13.320 1.00 93.38 181 LEU A C 1
ATOM 1411 O O . LEU A 1 181 ? -7.494 -1.960 14.373 1.00 93.38 181 LEU A O 1
ATOM 1415 N N . LEU A 1 182 ? -7.417 0.003 13.277 1.00 91.94 182 LEU A N 1
ATOM 1416 C CA . LEU A 1 182 ? -7.158 0.824 14.463 1.00 91.94 182 LEU A CA 1
ATOM 1417 C C . LEU A 1 182 ? -8.262 0.688 15.519 1.00 91.94 182 LEU A C 1
ATOM 1419 O O . LEU A 1 182 ? -7.965 0.513 16.697 1.00 91.94 182 LEU A O 1
ATOM 1423 N N . VAL A 1 183 ? -9.534 0.728 15.110 1.00 87.12 183 VAL A N 1
ATOM 1424 C CA . VAL A 1 183 ? -10.679 0.575 16.026 1.00 87.12 183 VAL A CA 1
ATOM 1425 C C . VAL A 1 183 ? -10.626 -0.768 16.760 1.00 87.12 183 VAL A C 1
ATOM 1427 O O . VAL A 1 183 ? -10.860 -0.832 17.967 1.00 87.12 183 VAL A O 1
ATOM 1430 N N . GLU A 1 184 ? -10.318 -1.857 16.057 1.00 86.94 184 GLU A N 1
ATOM 1431 C CA . GLU A 1 184 ? -10.188 -3.181 16.668 1.00 86.94 184 GLU A CA 1
ATOM 1432 C C . GLU A 1 184 ? -9.026 -3.264 17.656 1.00 86.94 184 GLU A C 1
ATOM 1434 O O . GLU A 1 184 ? -9.190 -3.857 18.726 1.00 86.94 184 GLU A O 1
ATOM 1439 N N . THR A 1 185 ? -7.897 -2.636 17.337 1.00 93.88 185 THR A N 1
ATOM 1440 C CA . THR A 1 185 ? -6.729 -2.585 18.221 1.00 93.88 185 THR A CA 1
ATOM 1441 C C . THR A 1 185 ? -6.983 -1.713 19.457 1.00 93.88 185 THR A C 1
ATOM 1443 O O . THR A 1 185 ? -6.618 -2.107 20.562 1.00 93.88 185 THR A O 1
ATOM 1446 N N . ILE A 1 186 ? -7.717 -0.600 19.334 1.00 89.38 186 ILE A N 1
ATOM 1447 C CA . ILE A 1 186 ? -8.140 0.215 20.490 1.00 89.38 186 ILE A CA 1
ATOM 1448 C C . ILE A 1 186 ? -9.046 -0.595 21.434 1.00 89.38 186 ILE A C 1
ATOM 1450 O O . ILE A 1 186 ? -8.860 -0.572 22.651 1.00 89.38 186 ILE A O 1
ATOM 1454 N N . HIS A 1 187 ? -10.006 -1.358 20.898 1.00 83.75 187 HIS A N 1
ATOM 1455 C CA . HIS A 1 187 ? -10.835 -2.242 21.727 1.00 83.75 187 HIS A CA 1
ATOM 1456 C C . HIS A 1 187 ? -10.000 -3.302 22.458 1.00 83.75 187 HIS A C 1
ATOM 1458 O O . HIS A 1 187 ? -10.291 -3.633 23.608 1.00 83.75 187 HIS A O 1
ATOM 1464 N N . LEU A 1 188 ? -8.966 -3.831 21.797 1.00 87.31 188 LEU A N 1
ATOM 1465 C CA . LEU A 1 188 ? -8.039 -4.795 22.382 1.00 87.31 188 LEU A CA 1
ATOM 1466 C C . LEU A 1 188 ? -7.285 -4.191 23.579 1.00 87.31 188 LEU A C 1
ATOM 1468 O O . LEU A 1 188 ? -7.248 -4.801 24.649 1.00 87.31 188 LEU A O 1
ATOM 1472 N N . GLN A 1 189 ? -6.780 -2.964 23.434 1.00 91.38 189 GLN A N 1
ATOM 1473 C CA . GLN A 1 189 ? -6.156 -2.214 24.526 1.00 91.38 189 GLN A CA 1
ATOM 1474 C C . GLN A 1 189 ? -7.142 -1.951 25.677 1.00 91.38 189 GLN A C 1
ATOM 1476 O O . GLN A 1 189 ? -6.810 -2.154 26.842 1.00 91.38 189 GLN A O 1
ATOM 1481 N N . GLY A 1 190 ? -8.397 -1.605 25.374 1.00 82.00 190 GLY A N 1
ATOM 1482 C CA . GLY A 1 190 ? -9.443 -1.452 26.390 1.00 82.00 190 GLY A CA 1
ATOM 1483 C C . GLY A 1 190 ? -9.637 -2.697 27.260 1.00 82.00 190 GLY A C 1
ATOM 1484 O O . GLY A 1 190 ? -9.751 -2.595 28.481 1.00 82.00 190 GLY A O 1
ATOM 1485 N N . ILE A 1 191 ? -9.601 -3.888 26.654 1.00 81.25 191 ILE A N 1
ATOM 1486 C CA . ILE A 1 191 ? -9.686 -5.170 27.375 1.00 81.25 191 ILE A CA 1
ATOM 1487 C C . ILE A 1 191 ? -8.475 -5.377 28.296 1.00 81.25 191 ILE A C 1
ATOM 1489 O O . ILE A 1 191 ? -8.633 -5.821 29.441 1.00 81.25 191 ILE A O 1
ATOM 1493 N N . LEU A 1 192 ? -7.271 -5.038 27.829 1.00 83.25 192 LEU A N 1
ATOM 1494 C CA . LEU A 1 192 ? -6.054 -5.082 28.644 1.00 83.25 192 LEU A CA 1
ATOM 1495 C C . LEU A 1 192 ? -6.132 -4.133 29.841 1.00 83.25 192 LEU A C 1
ATOM 1497 O O . LEU A 1 192 ? -5.757 -4.510 30.950 1.00 83.25 192 LEU A O 1
ATOM 1501 N N . GLU A 1 193 ? -6.708 -2.953 29.663 1.00 83.56 193 GLU A N 1
ATOM 1502 C CA . GLU A 1 193 ? -6.839 -1.950 30.721 1.00 83.56 193 GLU A CA 1
ATOM 1503 C C . GLU A 1 193 ? -8.075 -2.161 31.614 1.00 83.56 193 GLU A C 1
ATOM 1505 O O . GLU A 1 193 ? -8.236 -1.483 32.627 1.00 83.56 193 GLU A O 1
ATOM 1510 N N . GLY A 1 194 ? -8.955 -3.107 31.267 1.00 74.31 194 GLY A N 1
ATOM 1511 C CA . GLY A 1 194 ? -10.217 -3.335 31.977 1.00 74.31 194 GLY A CA 1
ATOM 1512 C C . GLY A 1 194 ? -11.230 -2.200 31.796 1.00 74.31 194 GLY A C 1
ATOM 1513 O O . GLY A 1 194 ? -12.094 -2.003 32.651 1.00 74.31 194 GLY A O 1
ATOM 1514 N N . LYS A 1 195 ? -11.122 -1.444 30.701 1.00 73.25 195 LYS A N 1
ATOM 1515 C CA . LYS A 1 195 ? -11.990 -0.313 30.372 1.00 73.25 195 LYS A CA 1
ATOM 1516 C C . LYS A 1 195 ? -13.058 -0.732 29.365 1.00 73.25 195 LYS A C 1
ATOM 1518 O O . LYS A 1 195 ? -12.775 -1.410 28.379 1.00 73.25 195 LYS A O 1
ATOM 1523 N N . ALA A 1 196 ? -14.295 -0.297 29.594 1.00 61.69 196 ALA A N 1
ATOM 1524 C CA . ALA A 1 196 ? -15.364 -0.451 28.617 1.00 61.69 196 ALA A CA 1
ATOM 1525 C C . ALA A 1 196 ? -15.151 0.557 27.478 1.00 61.69 196 ALA A C 1
ATOM 1527 O O . ALA A 1 196 ? -15.310 1.762 27.668 1.00 61.69 196 ALA A O 1
ATOM 1528 N N . VAL A 1 197 ? -14.772 0.057 26.304 1.00 62.94 197 VAL A N 1
ATOM 1529 C CA . VAL A 1 197 ? -14.595 0.867 25.097 1.00 62.94 197 VAL A CA 1
ATOM 1530 C C . VAL A 1 197 ? -15.800 0.631 24.199 1.00 62.94 197 VAL A C 1
ATOM 1532 O O . VAL A 1 197 ? -15.963 -0.446 23.630 1.00 62.94 197 VAL A O 1
ATOM 1535 N N . ALA A 1 198 ? -16.673 1.627 24.122 1.00 59.44 198 ALA A N 1
ATOM 1536 C CA . ALA A 1 198 ? -17.852 1.575 23.277 1.00 59.44 198 ALA A CA 1
ATOM 1537 C C . ALA A 1 198 ? -17.536 2.021 21.849 1.00 59.44 198 ALA A C 1
ATOM 1539 O O . ALA A 1 198 ? -16.773 2.967 21.645 1.00 59.44 198 ALA A O 1
ATOM 1540 N N . ASN A 1 199 ? -18.206 1.407 20.870 1.00 59.12 199 ASN A N 1
ATOM 1541 C CA . ASN A 1 199 ? -18.185 1.891 19.493 1.00 59.12 199 ASN A CA 1
ATOM 1542 C C . ASN A 1 199 ? -18.619 3.366 19.446 1.00 59.12 199 ASN A C 1
ATOM 1544 O O . ASN A 1 199 ? -19.633 3.757 20.028 1.00 59.12 199 ASN A O 1
ATOM 1548 N N . GLY A 1 200 ? -17.868 4.188 18.721 1.00 60.97 200 GLY A N 1
ATOM 1549 C CA . GLY A 1 200 ? -18.113 5.621 18.638 1.00 60.97 200 GLY A CA 1
ATOM 1550 C C . GLY A 1 200 ? -17.155 6.298 17.670 1.00 60.97 200 GLY A C 1
ATOM 1551 O O . GLY A 1 200 ? -16.459 5.638 16.897 1.00 60.97 200 GLY A O 1
ATOM 1552 N N . SER A 1 201 ? -17.111 7.631 17.698 1.00 71.25 201 SER A N 1
ATOM 1553 C CA . SER A 1 201 ? -16.100 8.351 16.920 1.00 71.25 201 SER A CA 1
ATOM 1554 C C . SER A 1 201 ? -14.694 8.016 17.424 1.00 71.25 201 SER A C 1
ATOM 1556 O O . SER A 1 201 ? -14.511 7.722 18.607 1.00 71.25 201 SER A O 1
ATOM 1558 N N . MET A 1 202 ? -13.690 8.123 16.548 1.00 78.75 202 MET A N 1
ATOM 1559 C CA . MET A 1 202 ? -12.289 7.870 16.904 1.00 78.75 202 MET A CA 1
ATOM 1560 C C . MET A 1 202 ? -11.857 8.646 18.155 1.00 78.75 202 MET A C 1
ATOM 1562 O O . MET A 1 202 ? -11.230 8.090 19.045 1.00 78.75 202 MET A O 1
ATOM 1566 N N . LYS A 1 203 ? -12.307 9.897 18.305 1.00 75.06 203 LYS A N 1
ATOM 1567 C CA . LYS A 1 203 ? -12.064 10.697 19.513 1.00 75.06 203 LYS A CA 1
ATOM 1568 C C . LYS A 1 203 ? -12.586 10.034 20.797 1.00 75.06 203 LYS A C 1
ATOM 1570 O O . LYS A 1 203 ? -11.915 10.089 21.820 1.00 75.06 203 LYS A O 1
ATOM 1575 N N . HIS A 1 204 ? -13.773 9.423 20.773 1.00 75.00 204 HIS A N 1
ATOM 1576 C CA . HIS A 1 204 ? -14.312 8.718 21.944 1.00 75.00 204 HIS A CA 1
ATOM 1577 C C . HIS A 1 204 ? -13.530 7.440 22.248 1.00 75.00 204 HIS A C 1
ATOM 1579 O O . HIS A 1 204 ? -13.253 7.175 23.414 1.00 75.00 204 HIS A O 1
ATOM 1585 N N . LEU A 1 205 ? -13.154 6.688 21.210 1.00 78.38 205 LEU A N 1
ATOM 1586 C CA . LEU A 1 205 ? -12.346 5.477 21.347 1.00 78.38 205 LEU A CA 1
ATOM 1587 C C . LEU A 1 205 ? -10.985 5.796 21.975 1.00 78.38 205 LEU A C 1
ATOM 1589 O O . LEU A 1 205 ? -10.607 5.186 22.970 1.00 78.38 205 LEU A O 1
ATOM 1593 N N . LEU A 1 206 ? -10.299 6.811 21.449 1.00 83.19 206 LEU A N 1
ATOM 1594 C CA . LEU A 1 206 ? -9.007 7.266 21.953 1.00 83.19 206 LEU A CA 1
ATOM 1595 C C . LEU A 1 206 ? -9.099 7.776 23.397 1.00 83.19 206 LEU A C 1
ATOM 1597 O O . LEU A 1 206 ? -8.301 7.367 24.229 1.00 83.19 206 LEU A O 1
ATOM 1601 N N . ASN A 1 207 ? -10.115 8.578 23.736 1.00 80.69 207 ASN A N 1
ATOM 1602 C CA . ASN A 1 207 ? -10.340 9.045 25.112 1.00 80.69 207 ASN A CA 1
ATOM 1603 C C . ASN A 1 207 ? -10.544 7.917 26.128 1.00 80.69 207 ASN A C 1
ATOM 1605 O O . ASN A 1 207 ? -10.312 8.123 27.319 1.00 80.69 207 ASN A O 1
ATOM 1609 N N . ALA A 1 208 ? -11.029 6.754 25.690 1.00 76.62 208 ALA A N 1
ATOM 1610 C CA . ALA A 1 208 ? -11.244 5.636 26.591 1.00 76.62 208 ALA A CA 1
ATOM 1611 C C . ALA A 1 208 ? -9.911 5.018 27.039 1.00 76.62 208 ALA A C 1
ATOM 1613 O O . ALA A 1 208 ? -9.763 4.681 28.212 1.00 76.62 208 ALA A O 1
ATOM 1614 N N . VAL A 1 209 ? -8.932 4.899 26.139 1.00 82.19 209 VAL A N 1
ATOM 1615 C CA . VAL A 1 209 ? -7.694 4.142 26.399 1.00 82.19 209 VAL A CA 1
ATOM 1616 C C . VAL A 1 209 ? -6.441 5.008 26.540 1.00 82.19 209 VAL A C 1
ATOM 1618 O O . VAL A 1 209 ? -5.549 4.635 27.287 1.00 82.19 209 VAL A O 1
ATOM 1621 N N . MET A 1 210 ? -6.397 6.191 25.927 1.00 86.88 210 MET A N 1
ATOM 1622 C CA . MET A 1 210 ? -5.196 7.029 25.827 1.00 86.88 210 MET A CA 1
ATOM 1623 C C . MET A 1 210 ? -5.344 8.379 26.541 1.00 86.88 210 MET A C 1
ATOM 1625 O O . MET A 1 210 ? -6.410 9.004 26.526 1.00 86.88 210 MET A O 1
ATOM 1629 N N . ASN A 1 211 ? -4.246 8.870 27.119 1.00 86.88 211 ASN A N 1
ATOM 1630 C CA . ASN A 1 211 ? -4.135 10.234 27.647 1.00 86.88 211 ASN A CA 1
ATOM 1631 C C . ASN A 1 211 ? -3.921 11.272 26.526 1.00 86.88 211 ASN A C 1
ATOM 1633 O O . ASN A 1 211 ? -3.598 10.927 25.396 1.00 86.88 211 ASN A O 1
ATOM 1637 N N . GLU A 1 212 ? -4.110 12.562 26.818 1.00 85.25 212 GLU A N 1
ATOM 1638 C CA . GLU A 1 212 ? -4.059 13.616 25.791 1.00 85.25 212 GLU A CA 1
ATOM 1639 C C . GLU A 1 212 ? -2.743 13.633 24.968 1.00 85.25 212 GLU A C 1
ATOM 1641 O O . GLU A 1 212 ? -2.836 13.684 23.739 1.00 85.25 212 GLU A O 1
ATOM 1646 N N . PRO A 1 213 ? -1.537 13.518 25.565 1.00 87.75 213 PRO A N 1
ATOM 1647 C CA . PRO A 1 213 ? -0.294 13.364 24.800 1.00 87.75 213 PRO A CA 1
ATOM 1648 C C . PRO A 1 213 ? -0.268 12.155 23.852 1.00 87.75 213 PRO A C 1
ATOM 1650 O O . PRO A 1 213 ? 0.115 12.293 22.689 1.00 87.75 213 PRO A O 1
ATOM 1653 N N . GLU A 1 214 ? -0.700 10.980 24.316 1.00 86.25 214 GLU A N 1
ATOM 1654 C CA . GLU A 1 214 ? -0.785 9.763 23.496 1.00 86.25 214 GLU A CA 1
ATOM 1655 C C . GLU A 1 214 ? -1.765 9.938 22.339 1.00 86.25 214 GLU A C 1
ATOM 1657 O O . GLU A 1 214 ? -1.472 9.535 21.218 1.00 86.25 214 GLU A O 1
ATOM 1662 N N . GLN A 1 215 ? -2.901 10.599 22.573 1.00 85.50 215 GLN A N 1
ATOM 1663 C CA . GLN A 1 215 ? -3.879 10.879 21.524 1.00 85.50 215 GLN A CA 1
ATOM 1664 C C . GLN A 1 215 ? -3.313 11.795 20.442 1.00 85.50 215 GLN A C 1
ATOM 1666 O O . GLN A 1 215 ? -3.571 11.576 19.257 1.00 85.50 215 GLN A O 1
ATOM 1671 N N . GLN A 1 216 ? -2.549 12.821 20.827 1.00 84.94 216 GLN A N 1
ATOM 1672 C CA . GLN A 1 216 ? -1.892 13.716 19.874 1.00 84.94 216 GLN A CA 1
ATOM 1673 C C . GLN A 1 216 ? -0.858 12.957 19.039 1.00 84.94 216 GLN A C 1
ATOM 1675 O O . GLN A 1 216 ? -0.826 13.114 17.818 1.00 84.94 216 GLN A O 1
ATOM 1680 N N . TYR A 1 217 ? -0.060 12.098 19.679 1.00 84.75 217 TYR A N 1
ATOM 1681 C CA . TYR A 1 217 ? 0.897 11.234 18.995 1.00 84.75 217 TYR A CA 1
ATOM 1682 C C . TYR A 1 217 ? 0.194 10.265 18.033 1.00 84.75 217 TYR A C 1
ATOM 1684 O O . TYR A 1 217 ? 0.499 10.245 16.842 1.00 84.75 217 TYR A O 1
ATOM 1692 N N . PHE A 1 218 ? -0.807 9.530 18.518 1.00 87.75 218 PHE A N 1
ATOM 1693 C CA . PHE A 1 218 ? -1.599 8.591 17.727 1.00 87.75 218 PHE A CA 1
ATOM 1694 C C . PHE A 1 218 ? -2.240 9.280 16.526 1.00 87.75 218 PHE A C 1
ATOM 1696 O O . PHE A 1 218 ? -2.139 8.801 15.401 1.00 87.75 218 PHE A O 1
ATOM 1703 N N . THR A 1 219 ? -2.871 10.434 16.749 1.00 83.56 219 THR A N 1
ATOM 1704 C CA . THR A 1 219 ? -3.515 11.189 15.674 1.00 83.56 219 THR A CA 1
ATOM 1705 C C . THR A 1 219 ? -2.482 11.584 14.633 1.00 83.56 219 THR A C 1
ATOM 1707 O O . THR A 1 219 ? -2.645 11.237 13.472 1.00 83.56 219 THR A O 1
ATOM 1710 N N . LYS A 1 220 ? -1.364 12.187 15.043 1.00 83.19 220 LYS A N 1
ATOM 1711 C CA . LYS A 1 220 ? -0.296 12.605 14.131 1.00 83.19 220 LYS A CA 1
ATOM 1712 C C . LYS A 1 220 ? 0.286 11.456 13.298 1.00 83.19 220 LYS A C 1
ATOM 1714 O O . LYS A 1 220 ? 0.596 11.669 12.132 1.00 83.19 220 LYS A O 1
ATOM 1719 N N . HIS A 1 221 ? 0.466 10.275 13.889 1.00 81.94 221 HIS A N 1
ATOM 1720 C CA . HIS A 1 221 ? 1.243 9.187 13.284 1.00 81.94 221 HIS A CA 1
ATOM 1721 C C . HIS A 1 221 ? 0.397 8.073 12.649 1.00 81.94 221 HIS A C 1
ATOM 1723 O O . HIS A 1 221 ? 0.881 7.391 11.752 1.00 81.94 221 HIS A O 1
ATOM 1729 N N . LEU A 1 222 ? -0.859 7.892 13.071 1.00 81.50 222 LEU A N 1
ATOM 1730 C CA . LEU A 1 222 ? -1.732 6.809 12.597 1.00 81.50 222 LEU A CA 1
ATOM 1731 C C . LEU A 1 222 ? -3.013 7.291 11.900 1.00 81.50 222 LEU A C 1
ATOM 1733 O O . LEU A 1 222 ? -3.615 6.496 11.174 1.00 81.50 222 LEU A O 1
ATOM 1737 N N . LEU A 1 223 ? -3.428 8.554 12.089 1.00 77.94 223 LEU A N 1
ATOM 1738 C CA . LEU A 1 223 ? -4.645 9.126 11.481 1.00 77.94 223 LEU A CA 1
ATOM 1739 C C . LEU A 1 223 ? -4.353 10.253 10.477 1.00 77.94 223 LEU A C 1
ATOM 1741 O O . LEU A 1 223 ? -4.888 10.235 9.372 1.00 77.94 223 LEU A O 1
ATOM 1745 N N . ASP A 1 224 ? -3.505 11.204 10.869 1.00 68.50 224 ASP A N 1
ATOM 1746 C CA . ASP A 1 224 ? -3.194 12.452 10.160 1.00 68.50 224 ASP A CA 1
ATOM 1747 C C . ASP A 1 224 ? -1.856 12.407 9.426 1.00 68.50 224 ASP A C 1
ATOM 1749 O O . ASP A 1 224 ? -1.531 13.366 8.720 1.00 68.50 224 ASP A O 1
ATOM 1753 N N . ALA A 1 225 ? -1.074 11.330 9.586 1.00 57.47 225 ALA A N 1
ATOM 1754 C CA . ALA A 1 225 ? 0.107 11.097 8.768 1.00 57.47 225 ALA A CA 1
ATOM 1755 C C . ALA A 1 225 ? -0.365 11.207 7.319 1.00 57.47 225 ALA A C 1
ATOM 1757 O O . ALA A 1 225 ? -1.154 10.384 6.846 1.00 57.47 225 ALA A O 1
ATOM 1758 N N . GLY A 1 226 ? -0.008 12.327 6.680 1.00 52.53 226 GLY A N 1
ATOM 1759 C CA . GLY A 1 226 ? -0.552 12.698 5.386 1.00 52.53 226 GLY A CA 1
ATOM 1760 C C . GLY A 1 226 ? -0.366 11.550 4.405 1.00 52.53 226 GLY A C 1
ATOM 1761 O O . GLY A 1 226 ? 0.451 10.663 4.633 1.00 52.53 226 GLY A O 1
ATOM 1762 N N . PHE A 1 227 ? -1.095 11.588 3.294 1.00 47.84 227 PHE A N 1
ATOM 1763 C CA . PHE A 1 227 ? -1.096 10.604 2.200 1.00 47.84 227 PHE A CA 1
ATOM 1764 C C . PHE A 1 227 ? 0.282 10.047 1.732 1.00 47.84 227 PHE A C 1
ATOM 1766 O O . PHE A 1 227 ? 0.315 9.178 0.863 1.00 47.84 227 PHE A O 1
ATOM 1773 N N . GLY A 1 228 ? 1.404 10.564 2.241 1.00 52.88 228 GLY A N 1
ATOM 1774 C CA . GLY A 1 228 ? 2.776 10.324 1.825 1.00 52.88 228 GLY A CA 1
ATOM 1775 C C . GLY A 1 228 ? 3.520 9.122 2.411 1.00 52.88 228 GLY A C 1
ATOM 1776 O O . GLY A 1 228 ? 4.430 8.687 1.716 1.00 52.88 228 GLY A O 1
ATOM 1777 N N . ASP A 1 229 ? 3.186 8.539 3.573 1.00 69.06 229 ASP A N 1
ATOM 1778 C CA . ASP A 1 229 ? 3.934 7.339 4.004 1.00 69.06 229 ASP A CA 1
ATOM 1779 C C . ASP A 1 229 ? 3.138 6.324 4.836 1.00 69.06 229 ASP A C 1
ATOM 1781 O O . ASP A 1 229 ? 3.234 6.227 6.060 1.00 69.06 229 ASP A O 1
ATOM 1785 N N . ALA A 1 230 ? 2.353 5.488 4.153 1.00 74.12 230 ALA A N 1
ATOM 1786 C CA . ALA A 1 230 ? 1.681 4.379 4.821 1.00 74.12 230 ALA A CA 1
ATOM 1787 C C . ALA A 1 230 ? 2.654 3.300 5.335 1.00 74.12 230 ALA A C 1
ATOM 1789 O O . ALA A 1 230 ? 2.210 2.397 6.045 1.00 74.12 230 ALA A O 1
ATOM 1790 N N . ASN A 1 231 ? 3.947 3.349 4.989 1.00 77.38 231 ASN A N 1
ATOM 1791 C CA . ASN A 1 231 ? 4.923 2.473 5.621 1.00 77.38 231 ASN A CA 1
ATOM 1792 C C . ASN A 1 231 ? 5.249 2.953 7.036 1.00 77.38 231 ASN A C 1
ATOM 1794 O O . ASN A 1 231 ? 5.235 2.135 7.949 1.00 77.38 231 ASN A O 1
ATOM 1798 N N . GLU A 1 232 ? 5.450 4.259 7.236 1.00 79.62 232 GLU A N 1
ATOM 1799 C CA . GLU A 1 232 ? 5.598 4.834 8.581 1.00 79.62 232 GLU A CA 1
ATOM 1800 C C . GLU A 1 232 ? 4.379 4.501 9.448 1.00 79.62 232 GLU A C 1
ATOM 1802 O O . GLU A 1 232 ? 4.530 3.985 10.553 1.00 79.62 232 GLU A O 1
ATOM 1807 N N . ILE A 1 233 ? 3.165 4.688 8.913 1.00 85.56 233 ILE A N 1
ATOM 1808 C CA . ILE A 1 233 ? 1.916 4.315 9.600 1.00 85.56 233 ILE A CA 1
ATOM 1809 C C . ILE A 1 233 ? 1.936 2.837 10.023 1.00 85.56 233 ILE A C 1
ATOM 1811 O O . ILE A 1 233 ? 1.551 2.511 11.146 1.00 85.56 233 ILE A O 1
ATOM 1815 N N . ARG A 1 234 ? 2.375 1.925 9.142 1.00 87.94 234 ARG A N 1
ATOM 1816 C CA . ARG A 1 234 ? 2.452 0.494 9.472 1.00 87.94 234 ARG A CA 1
ATOM 1817 C C . ARG A 1 234 ? 3.518 0.196 10.519 1.00 87.94 234 ARG A C 1
ATOM 1819 O O . ARG A 1 234 ? 3.233 -0.608 11.397 1.00 87.94 234 ARG A O 1
ATOM 1826 N N . GLN A 1 235 ? 4.681 0.844 10.461 1.00 87.81 235 GLN A N 1
ATOM 1827 C CA . GLN A 1 235 ? 5.722 0.688 11.477 1.00 87.81 235 GLN A CA 1
ATOM 1828 C C . GLN A 1 235 ? 5.204 1.126 12.852 1.00 87.81 235 GLN A C 1
ATOM 1830 O O . GLN A 1 235 ? 5.244 0.341 13.792 1.00 87.81 235 GLN A O 1
ATOM 1835 N N . TYR A 1 236 ? 4.609 2.321 12.952 1.00 89.62 236 TYR A N 1
ATOM 1836 C CA . TYR A 1 236 ? 4.012 2.801 14.204 1.00 89.62 236 TYR A CA 1
ATOM 1837 C C . TYR A 1 236 ? 2.913 1.870 14.722 1.00 89.62 236 TYR A C 1
ATOM 1839 O O . TYR A 1 236 ? 2.801 1.634 15.925 1.00 89.62 236 TYR A O 1
ATOM 1847 N N . PHE A 1 237 ? 2.093 1.330 13.816 1.00 93.31 237 PHE A N 1
ATOM 1848 C CA . PHE A 1 237 ? 1.077 0.351 14.178 1.00 93.31 237 PHE A CA 1
ATOM 1849 C C . PHE A 1 237 ? 1.701 -0.937 14.723 1.00 93.31 237 PHE A C 1
ATOM 1851 O O . PHE A 1 237 ? 1.224 -1.444 15.733 1.00 93.31 237 PHE A O 1
ATOM 1858 N N . MET A 1 238 ? 2.737 -1.467 14.065 1.00 94.88 238 MET A N 1
ATOM 1859 C CA . MET A 1 238 ? 3.432 -2.684 14.487 1.00 94.88 238 MET A CA 1
ATOM 1860 C C . MET A 1 238 ? 4.053 -2.511 15.868 1.00 94.88 238 MET A C 1
ATOM 1862 O O . MET A 1 238 ? 3.790 -3.339 16.731 1.00 94.88 238 MET A O 1
ATOM 1866 N N . ASP A 1 239 ? 4.777 -1.415 16.105 1.00 92.62 239 ASP A N 1
ATOM 1867 C CA . ASP A 1 239 ? 5.410 -1.132 17.399 1.00 92.62 239 ASP A CA 1
ATOM 1868 C C . ASP A 1 239 ? 4.373 -1.143 18.538 1.00 92.62 239 ASP A C 1
ATOM 1870 O O . ASP A 1 239 ? 4.570 -1.771 19.580 1.00 92.62 239 ASP A O 1
ATOM 1874 N N . TRP A 1 240 ? 3.217 -0.507 18.315 1.00 93.50 240 TRP A N 1
ATOM 1875 C CA . TRP A 1 240 ? 2.106 -0.513 19.268 1.00 93.50 240 TRP A CA 1
ATOM 1876 C C . TRP A 1 240 ? 1.471 -1.900 19.422 1.00 93.50 240 TRP A C 1
ATOM 1878 O O . TRP A 1 240 ? 1.249 -2.373 20.537 1.00 93.50 240 TRP A O 1
ATOM 1888 N N . PHE A 1 241 ? 1.176 -2.573 18.313 1.00 97.19 241 PHE A N 1
ATOM 1889 C CA . PHE A 1 241 ? 0.494 -3.862 18.316 1.00 97.19 241 PHE A CA 1
ATOM 1890 C C . PHE A 1 241 ? 1.344 -4.978 18.934 1.00 97.19 241 PHE A C 1
ATOM 1892 O O . PHE A 1 241 ? 0.793 -5.836 19.622 1.00 97.19 241 PHE A O 1
ATOM 1899 N N . PHE A 1 242 ? 2.663 -4.949 18.737 1.00 97.88 242 PHE A N 1
ATOM 1900 C CA . PHE A 1 242 ? 3.610 -5.896 19.327 1.00 97.88 242 PHE A CA 1
ATOM 1901 C C . PHE A 1 242 ? 3.598 -5.814 20.852 1.00 97.88 242 PHE A C 1
ATOM 1903 O O . PHE A 1 242 ? 3.400 -6.836 21.508 1.00 97.88 242 PHE A O 1
ATOM 1910 N N . SER A 1 243 ? 3.646 -4.600 21.407 1.00 96.12 243 SER A N 1
ATOM 1911 C CA . SER A 1 243 ? 3.483 -4.394 22.851 1.00 96.12 243 SER A CA 1
ATOM 1912 C C . SER A 1 243 ? 2.152 -4.962 23.363 1.00 96.12 243 SER A C 1
ATOM 1914 O O . SER A 1 243 ? 2.116 -5.619 24.399 1.00 96.12 243 SER A O 1
ATOM 1916 N N . LEU A 1 244 ? 1.048 -4.773 22.626 1.00 96.00 244 LEU A N 1
ATOM 1917 C CA . LEU A 1 244 ? -0.259 -5.287 23.050 1.00 96.00 244 LEU A CA 1
ATOM 1918 C C . LEU A 1 244 ? -0.332 -6.820 23.041 1.00 96.00 244 LEU A C 1
ATOM 1920 O O . LEU A 1 244 ? -0.968 -7.398 23.922 1.00 96.00 244 LEU A O 1
ATOM 1924 N N . VAL A 1 245 ? 0.256 -7.501 22.051 1.00 97.50 245 VAL A N 1
ATOM 1925 C CA . VAL A 1 245 ? 0.217 -8.975 22.011 1.00 97.50 245 VAL A CA 1
ATOM 1926 C C . VAL A 1 245 ? 1.085 -9.604 23.099 1.00 97.50 245 VAL A C 1
ATOM 1928 O O . VAL A 1 245 ? 0.692 -10.640 23.638 1.00 97.50 245 VAL A O 1
ATOM 1931 N N . GLU A 1 246 ? 2.196 -8.965 23.472 1.00 97.50 246 GLU A N 1
ATOM 1932 C CA . GLU A 1 246 ? 3.007 -9.349 24.633 1.00 97.50 246 GLU A CA 1
ATOM 1933 C C . GLU A 1 246 ? 2.195 -9.225 25.930 1.00 97.50 246 GLU A C 1
ATOM 1935 O O . GLU A 1 246 ? 2.014 -10.217 26.641 1.00 97.50 246 GLU A O 1
ATOM 1940 N N . ASP A 1 247 ? 1.577 -8.064 26.167 1.00 96.62 247 ASP A N 1
ATOM 1941 C CA . ASP A 1 247 ? 0.731 -7.827 27.343 1.00 96.62 247 ASP A CA 1
ATOM 1942 C C . ASP A 1 247 ? -0.458 -8.805 27.420 1.00 96.62 247 ASP A C 1
ATOM 1944 O O . ASP A 1 247 ? -0.865 -9.250 28.501 1.00 96.62 247 ASP A O 1
ATOM 1948 N N . ILE A 1 248 ? -1.042 -9.171 26.271 1.00 93.88 248 ILE A N 1
ATOM 1949 C CA . ILE A 1 248 ? -2.119 -10.170 26.195 1.00 93.88 248 ILE A CA 1
ATOM 1950 C C . ILE A 1 248 ? -1.622 -11.542 26.609 1.00 93.88 248 ILE A C 1
ATOM 1952 O O . ILE A 1 248 ? -2.319 -12.227 27.362 1.00 93.88 248 ILE A O 1
ATOM 1956 N N . GLN A 1 249 ? -0.462 -11.957 26.103 1.00 94.81 249 GLN A N 1
ATOM 1957 C CA . GLN A 1 249 ? 0.118 -13.244 26.457 1.00 94.81 249 GLN A CA 1
ATOM 1958 C C . GLN A 1 249 ? 0.371 -13.312 27.965 1.00 94.81 249 GLN A C 1
ATOM 1960 O O . GLN A 1 249 ? -0.016 -14.295 28.600 1.00 94.81 249 GLN A O 1
ATOM 1965 N N . ASP A 1 250 ? 0.937 -12.253 28.539 1.00 94.56 250 ASP A N 1
ATOM 1966 C CA . ASP A 1 250 ? 1.257 -12.182 29.963 1.00 94.56 250 ASP A CA 1
ATOM 1967 C C . ASP A 1 250 ? -0.000 -12.203 30.841 1.00 94.56 250 ASP A C 1
ATOM 1969 O O . ASP A 1 250 ? -0.045 -12.878 31.874 1.00 94.56 250 ASP A O 1
ATOM 1973 N N . LYS A 1 251 ? -1.061 -11.501 30.424 1.00 92.25 251 LYS A N 1
ATOM 1974 C CA . LYS A 1 251 ? -2.291 -11.366 31.215 1.00 92.25 251 LYS A CA 1
ATOM 1975 C C . LYS A 1 251 ? -3.283 -12.517 31.034 1.00 92.25 251 LYS A C 1
ATOM 1977 O O . LYS A 1 251 ? -3.967 -12.890 31.990 1.00 92.25 251 LYS A O 1
ATOM 1982 N N . PHE A 1 252 ? -3.423 -13.041 29.819 1.00 87.12 252 PHE A N 1
ATOM 1983 C CA . PHE A 1 252 ? -4.477 -13.994 29.446 1.00 87.12 252 PHE A CA 1
ATOM 1984 C C . PHE A 1 252 ? -3.951 -15.366 29.004 1.00 87.12 252 PHE A C 1
ATOM 1986 O O . PHE A 1 252 ? -4.754 -16.284 28.827 1.00 87.12 252 PHE A O 1
ATOM 1993 N N . GLY A 1 253 ? -2.632 -15.530 28.884 1.00 88.81 253 GLY A N 1
ATOM 1994 C CA . GLY A 1 253 ? -1.978 -16.770 28.479 1.00 88.81 253 GLY A CA 1
ATOM 1995 C C . GLY A 1 253 ? -1.876 -16.944 26.962 1.00 88.81 253 GLY A C 1
ATOM 1996 O O . GLY A 1 253 ? -2.568 -16.295 26.178 1.00 88.81 253 GLY A O 1
ATOM 1997 N N . THR A 1 254 ? -1.026 -17.882 26.540 1.00 89.75 254 THR A N 1
ATOM 1998 C CA . THR A 1 254 ? -0.732 -18.173 25.124 1.00 89.75 254 THR A CA 1
ATOM 1999 C C . THR A 1 254 ? -1.963 -18.579 24.313 1.00 89.75 254 THR A C 1
ATOM 2001 O O . THR A 1 254 ? -2.064 -18.252 23.134 1.00 89.75 254 THR A O 1
ATOM 2004 N N . ASP A 1 255 ? -2.935 -19.250 24.937 1.00 87.19 255 ASP A N 1
ATOM 2005 C CA . ASP A 1 255 ? -4.143 -19.731 24.254 1.00 87.19 255 ASP A CA 1
ATOM 2006 C C . ASP A 1 255 ? -5.093 -18.597 23.833 1.00 87.19 255 ASP A C 1
ATOM 2008 O O . ASP A 1 255 ? -5.936 -18.797 22.950 1.00 87.19 255 ASP A O 1
ATOM 2012 N N . ALA A 1 256 ? -4.935 -17.401 24.417 1.00 85.75 256 ALA A N 1
ATOM 2013 C CA . ALA A 1 256 ? -5.666 -16.196 24.033 1.00 85.75 256 ALA A CA 1
ATOM 2014 C C . ALA A 1 256 ? -5.193 -15.606 22.694 1.00 85.75 256 ALA A C 1
ATOM 2016 O O . ALA A 1 256 ? -5.879 -14.751 22.134 1.00 85.75 256 ALA A O 1
ATOM 2017 N N . LEU A 1 257 ? -4.059 -16.063 22.157 1.00 94.06 257 LEU A N 1
ATOM 2018 C CA . LEU A 1 257 ? -3.519 -15.634 20.871 1.00 94.06 257 LEU A CA 1
ATOM 2019 C C . LEU A 1 257 ? -3.749 -16.693 19.774 1.00 94.06 257 LEU A C 1
ATOM 2021 O O . LEU A 1 257 ? -3.914 -17.886 20.058 1.00 94.06 257 LEU A O 1
ATOM 2025 N N . PRO A 1 258 ? -3.814 -16.281 18.492 1.00 91.38 258 PRO A N 1
ATOM 2026 C CA . PRO A 1 258 ? -3.928 -17.201 17.358 1.00 91.38 258 PRO A CA 1
ATOM 2027 C C . PRO A 1 258 ? -2.665 -18.028 17.111 1.00 91.38 258 PRO A C 1
ATOM 2029 O O . PRO A 1 258 ? -2.771 -19.134 16.588 1.00 91.38 258 PRO A O 1
ATOM 2032 N N . ALA A 1 259 ? -1.507 -17.505 17.505 1.00 94.56 259 ALA A N 1
ATOM 2033 C CA . ALA A 1 259 ? -0.189 -18.102 17.347 1.00 94.56 259 ALA A CA 1
ATOM 2034 C C . ALA A 1 259 ? 0.748 -17.570 18.454 1.00 94.56 259 ALA A C 1
ATOM 2036 O O . ALA A 1 259 ? 0.389 -16.590 19.118 1.00 94.56 259 ALA A O 1
ATOM 2037 N N . PRO A 1 260 ? 1.927 -18.183 18.671 1.00 97.12 260 PRO A N 1
ATOM 2038 C CA . PRO A 1 260 ? 2.972 -17.609 19.517 1.00 97.12 260 PRO A CA 1
ATOM 2039 C C . PRO A 1 260 ? 3.296 -16.160 19.128 1.00 97.12 260 PRO A C 1
ATOM 2041 O O . PRO A 1 260 ? 3.290 -15.824 17.944 1.00 97.12 260 PRO A O 1
ATOM 2044 N N . VAL A 1 261 ? 3.627 -15.314 20.111 1.00 97.25 261 VAL A N 1
ATOM 2045 C CA . VAL A 1 261 ? 3.949 -13.889 19.879 1.00 97.25 261 VAL A CA 1
ATOM 2046 C C . VAL A 1 261 ? 5.020 -13.721 18.800 1.00 97.25 261 VAL A C 1
ATOM 2048 O O . VAL A 1 261 ? 4.848 -12.912 17.894 1.00 97.25 261 VAL A O 1
ATOM 2051 N N . GLN A 1 262 ? 6.072 -14.543 18.829 1.00 96.81 262 GLN A N 1
ATOM 2052 C CA . GLN A 1 262 ? 7.154 -14.462 17.847 1.00 96.81 262 GLN A CA 1
ATOM 2053 C C . GLN A 1 262 ? 6.678 -14.712 16.408 1.00 96.81 262 GLN A C 1
ATOM 2055 O O . GLN A 1 262 ? 7.129 -14.039 15.486 1.00 96.81 262 GLN A O 1
ATOM 2060 N N . ASP A 1 263 ? 5.743 -15.644 16.209 1.00 96.75 263 ASP A N 1
ATOM 2061 C CA . ASP A 1 263 ? 5.199 -15.942 14.881 1.00 96.75 263 ASP A CA 1
ATOM 2062 C C . ASP A 1 263 ? 4.307 -14.797 14.382 1.00 96.75 263 ASP A C 1
ATOM 2064 O O . ASP A 1 263 ? 4.311 -14.479 13.194 1.00 96.75 263 ASP A O 1
ATOM 2068 N N . ILE A 1 264 ? 3.576 -14.142 15.291 1.00 97.56 264 ILE A N 1
ATOM 2069 C CA . ILE A 1 264 ? 2.779 -12.946 14.990 1.00 97.56 264 ILE A CA 1
ATOM 2070 C C . ILE A 1 264 ? 3.683 -11.779 14.571 1.00 97.56 264 ILE A C 1
ATOM 2072 O O . ILE A 1 264 ? 3.415 -11.133 13.557 1.00 97.56 264 ILE A O 1
ATOM 2076 N N . VAL A 1 265 ? 4.754 -11.529 15.330 1.00 96.88 265 VAL A N 1
ATOM 2077 C CA . VAL A 1 265 ? 5.745 -10.484 15.033 1.00 96.88 265 VAL A CA 1
ATOM 2078 C C . VAL A 1 265 ? 6.372 -10.730 13.665 1.00 96.88 265 VAL A C 1
ATOM 2080 O O . VAL A 1 265 ? 6.266 -9.876 12.784 1.00 96.88 265 VAL A O 1
ATOM 2083 N N . HIS A 1 266 ? 6.910 -11.933 13.439 1.00 94.88 266 HIS A N 1
ATOM 2084 C CA . HIS A 1 266 ? 7.521 -12.299 12.162 1.00 94.88 266 HIS A CA 1
ATOM 2085 C C . HIS A 1 266 ? 6.543 -12.205 10.987 1.00 94.88 266 HIS A C 1
ATOM 2087 O O . HIS A 1 266 ? 6.937 -11.796 9.897 1.00 94.88 266 HIS A O 1
ATOM 2093 N N . PHE A 1 267 ? 5.270 -12.573 11.177 1.00 95.69 267 PHE A N 1
ATOM 2094 C CA . PHE A 1 267 ? 4.249 -12.411 10.142 1.00 95.69 267 PHE A CA 1
ATOM 2095 C C . PHE A 1 267 ? 4.075 -10.937 9.759 1.00 95.69 267 PHE A C 1
ATOM 2097 O O . PHE A 1 267 ? 4.126 -10.603 8.576 1.00 95.69 267 PHE A O 1
ATOM 2104 N N . CYS A 1 268 ? 3.903 -10.052 10.743 1.00 95.31 268 CYS A N 1
ATOM 2105 C CA . CYS A 1 268 ? 3.730 -8.623 10.492 1.00 95.31 268 CYS A CA 1
ATOM 2106 C C . CYS A 1 268 ? 4.972 -7.997 9.843 1.00 95.31 268 CYS A C 1
ATOM 2108 O O . CYS A 1 268 ? 4.827 -7.231 8.894 1.00 95.31 268 CYS A O 1
ATOM 2110 N N . GLU A 1 269 ? 6.175 -8.347 10.304 1.00 91.94 269 GLU A N 1
ATOM 2111 C CA . GLU A 1 269 ? 7.441 -7.901 9.704 1.00 91.94 269 GLU A CA 1
ATOM 2112 C C . GLU A 1 269 ? 7.585 -8.389 8.262 1.00 91.94 269 GLU A C 1
ATOM 2114 O O . GLU A 1 269 ? 7.904 -7.606 7.370 1.00 91.94 269 GLU A O 1
ATOM 2119 N N . HIS A 1 270 ? 7.267 -9.659 8.000 1.00 88.12 270 HIS A N 1
ATOM 2120 C CA . HIS A 1 270 ? 7.307 -10.213 6.653 1.00 88.12 270 HIS A CA 1
ATOM 2121 C C . HIS A 1 270 ? 6.328 -9.501 5.714 1.00 88.12 270 HIS A C 1
ATOM 2123 O O . HIS A 1 270 ? 6.718 -9.078 4.627 1.00 88.12 270 HIS A O 1
ATOM 2129 N N . VAL A 1 271 ? 5.069 -9.331 6.133 1.00 89.06 271 VAL A N 1
ATOM 2130 C CA . VAL A 1 271 ? 4.058 -8.580 5.372 1.00 89.06 271 VAL A CA 1
ATOM 2131 C C . VAL A 1 271 ? 4.541 -7.152 5.129 1.00 89.06 271 VAL A C 1
ATOM 2133 O O . VAL A 1 271 ? 4.475 -6.661 4.002 1.00 89.06 271 VAL A O 1
ATOM 2136 N N . HIS A 1 272 ? 5.052 -6.486 6.163 1.00 87.12 272 HIS A N 1
ATOM 2137 C CA . HIS A 1 272 ? 5.589 -5.143 6.043 1.00 87.12 272 HIS A CA 1
ATOM 2138 C C . HIS A 1 272 ? 6.683 -5.085 4.974 1.00 87.12 272 HIS A C 1
ATOM 2140 O O . HIS A 1 272 ? 6.532 -4.327 4.020 1.00 87.12 272 HIS A O 1
ATOM 2146 N N . ASP A 1 273 ? 7.716 -5.919 5.079 1.00 81.62 273 ASP A N 1
ATOM 2147 C CA . ASP A 1 273 ? 8.887 -5.899 4.203 1.00 81.62 273 ASP A CA 1
ATOM 2148 C C . ASP A 1 273 ? 8.565 -6.292 2.757 1.00 81.62 273 ASP A C 1
ATOM 2150 O O . ASP A 1 273 ? 9.034 -5.635 1.824 1.00 81.62 273 ASP A O 1
ATOM 2154 N N . VAL A 1 274 ? 7.712 -7.304 2.551 1.00 79.75 274 VAL A N 1
ATOM 2155 C CA . VAL A 1 274 ? 7.262 -7.728 1.212 1.00 79.75 274 VAL A CA 1
ATOM 2156 C C . VAL A 1 274 ? 6.549 -6.588 0.485 1.00 79.75 274 VAL A C 1
ATOM 2158 O O . VAL A 1 274 ? 6.759 -6.387 -0.713 1.00 79.75 274 VAL A O 1
ATOM 2161 N N . TYR A 1 275 ? 5.725 -5.816 1.196 1.00 80.19 275 TYR A N 1
ATOM 2162 C CA . TYR A 1 275 ? 4.961 -4.720 0.603 1.00 80.19 275 TYR A CA 1
ATOM 2163 C C . TYR A 1 275 ? 5.643 -3.342 0.741 1.00 80.19 275 TYR A C 1
ATOM 2165 O O . TYR A 1 275 ? 5.152 -2.377 0.150 1.00 80.19 275 TYR A O 1
ATOM 2173 N N . TYR A 1 276 ? 6.775 -3.235 1.453 1.00 78.50 276 TYR A N 1
ATOM 2174 C CA . TYR A 1 276 ? 7.497 -1.981 1.727 1.00 78.50 276 TYR A CA 1
ATOM 2175 C C . TYR A 1 276 ? 8.111 -1.369 0.462 1.00 78.50 276 TYR A C 1
ATOM 2177 O O . TYR A 1 276 ? 7.855 -0.210 0.121 1.00 78.50 276 TYR A O 1
ATOM 2185 N N . LEU A 1 277 ? 8.860 -2.173 -0.301 1.00 77.38 277 LEU A N 1
ATOM 2186 C CA . LEU A 1 277 ? 9.494 -1.774 -1.568 1.00 77.38 277 LEU A CA 1
ATOM 2187 C C . LEU A 1 277 ? 8.544 -1.948 -2.759 1.00 77.38 277 LEU A C 1
ATOM 2189 O O . LEU A 1 277 ? 8.927 -2.347 -3.854 1.00 77.38 277 LEU A O 1
ATOM 2193 N N . ARG A 1 278 ? 7.278 -1.603 -2.532 1.00 67.81 278 ARG A N 1
ATOM 2194 C CA . ARG A 1 278 ? 6.109 -1.716 -3.406 1.00 67.81 278 ARG A CA 1
ATOM 2195 C C . ARG A 1 278 ? 6.348 -1.632 -4.920 1.00 67.81 278 ARG A C 1
ATOM 2197 O O . ARG A 1 278 ? 5.771 -2.413 -5.672 1.00 67.81 278 ARG A O 1
ATOM 2204 N N . ASN A 1 279 ? 7.123 -0.654 -5.386 1.00 70.44 279 ASN A N 1
ATOM 2205 C CA . ASN A 1 279 ? 7.310 -0.441 -6.823 1.00 70.44 279 ASN A CA 1
ATOM 2206 C C . ASN A 1 279 ? 8.579 -1.079 -7.381 1.00 70.44 279 ASN A C 1
ATOM 2208 O O . ASN A 1 279 ? 8.712 -1.079 -8.596 1.00 70.44 279 ASN A O 1
ATOM 2212 N N . PHE A 1 280 ? 9.467 -1.612 -6.541 1.00 86.75 280 PHE A N 1
ATOM 2213 C CA . PHE A 1 280 ? 10.716 -2.251 -6.941 1.00 86.75 280 PHE A CA 1
ATOM 2214 C C . PHE A 1 280 ? 10.441 -3.668 -7.437 1.00 86.75 280 PHE A C 1
ATOM 2216 O O . PHE A 1 280 ? 10.322 -4.615 -6.662 1.00 86.75 280 PHE A O 1
ATOM 2223 N N . ARG A 1 281 ? 10.297 -3.813 -8.753 1.00 88.81 281 ARG A N 1
ATOM 2224 C CA . ARG A 1 281 ? 9.940 -5.089 -9.382 1.00 88.81 281 ARG A CA 1
ATOM 2225 C C . ARG A 1 281 ? 10.567 -5.232 -10.764 1.00 88.81 281 ARG A C 1
ATOM 2227 O O . ARG A 1 281 ? 10.836 -4.211 -11.400 1.00 88.81 281 ARG A O 1
ATOM 2234 N N . PRO A 1 282 ? 10.775 -6.462 -11.258 1.00 92.56 282 PRO A N 1
ATOM 2235 C CA . PRO A 1 282 ? 11.210 -6.668 -12.630 1.00 92.56 282 PRO A CA 1
ATOM 2236 C C . PRO A 1 282 ? 10.178 -6.134 -13.633 1.00 92.56 282 PRO A C 1
ATOM 2238 O O . PRO A 1 282 ? 8.967 -6.133 -13.389 1.00 92.56 282 PRO A O 1
ATOM 2241 N N . VAL A 1 283 ? 10.682 -5.679 -14.773 1.00 93.75 283 VAL A N 1
ATOM 2242 C CA . VAL A 1 283 ? 9.900 -5.432 -15.988 1.00 93.75 283 VAL A CA 1
ATOM 2243 C C . VAL A 1 283 ? 9.448 -6.782 -16.567 1.00 93.75 283 VAL A C 1
ATOM 2245 O O . VAL A 1 283 ? 10.142 -7.788 -16.410 1.00 93.75 283 VAL A O 1
ATOM 2248 N N . GLN A 1 284 ? 8.281 -6.850 -17.216 1.00 91.31 284 GLN A N 1
ATOM 2249 C CA . GLN A 1 284 ? 7.773 -8.132 -17.716 1.00 91.31 284 GLN A CA 1
ATOM 2250 C C . GLN A 1 284 ? 8.729 -8.755 -18.746 1.00 91.31 284 GLN A C 1
ATOM 2252 O O . GLN A 1 284 ? 9.246 -8.085 -19.637 1.00 91.31 284 GLN A O 1
ATOM 2257 N N . GLY A 1 285 ? 8.941 -10.067 -18.637 1.00 92.56 285 GLY A N 1
ATOM 2258 C CA . GLY A 1 285 ? 9.768 -10.824 -19.580 1.00 92.56 285 GLY A CA 1
ATOM 2259 C C . GLY A 1 285 ? 11.276 -10.812 -19.304 1.00 92.56 285 GLY A C 1
ATOM 2260 O O . GLY A 1 285 ? 12.007 -11.444 -20.059 1.00 92.56 285 GLY A O 1
ATOM 2261 N N . THR A 1 286 ? 11.759 -10.155 -18.244 1.00 95.50 286 THR A N 1
ATOM 2262 C CA . THR A 1 286 ? 13.182 -10.186 -17.862 1.00 95.50 286 THR A CA 1
ATOM 2263 C C . THR A 1 286 ? 13.376 -10.075 -16.351 1.00 95.50 286 THR A C 1
ATOM 2265 O O . THR A 1 286 ? 12.622 -9.392 -15.669 1.00 95.50 286 THR A O 1
ATOM 2268 N N . SER A 1 287 ? 14.419 -10.710 -15.813 1.00 94.75 287 SER A N 1
ATOM 2269 C CA . SER A 1 287 ? 14.885 -10.498 -14.433 1.00 94.75 287 SER A CA 1
ATOM 2270 C C . SER A 1 287 ? 16.105 -9.570 -14.357 1.00 94.75 287 SER A C 1
ATOM 2272 O O . SER A 1 287 ? 16.751 -9.498 -13.316 1.00 94.75 287 SER A O 1
ATOM 2274 N N . LYS A 1 288 ? 16.473 -8.919 -15.470 1.00 96.19 288 LYS A N 1
ATOM 2275 C CA . LYS A 1 288 ? 17.667 -8.063 -15.585 1.00 96.19 288 LYS A CA 1
ATOM 2276 C C . LYS A 1 288 ? 17.352 -6.572 -15.549 1.00 96.19 288 LYS A C 1
ATOM 2278 O O . LYS A 1 288 ? 18.234 -5.759 -15.274 1.00 96.19 288 LYS A O 1
ATOM 2283 N N . VAL A 1 289 ? 16.104 -6.208 -15.837 1.00 95.94 289 VAL A N 1
ATOM 2284 C CA . VAL A 1 289 ? 15.621 -4.826 -15.795 1.00 95.94 289 VAL A CA 1
ATOM 2285 C C . VAL A 1 289 ? 14.511 -4.727 -14.769 1.00 95.94 289 VAL A C 1
ATOM 2287 O O . VAL A 1 289 ? 13.517 -5.445 -14.836 1.00 95.94 289 VAL A O 1
ATOM 2290 N N . PHE A 1 290 ? 14.682 -3.803 -13.841 1.00 94.75 290 PHE A N 1
ATOM 2291 C CA . PHE A 1 290 ? 13.748 -3.487 -12.782 1.00 94.75 290 PHE A CA 1
ATOM 2292 C C . PHE A 1 290 ? 13.175 -2.098 -13.006 1.00 94.75 290 PHE A C 1
ATOM 2294 O O . PHE A 1 290 ? 13.795 -1.227 -13.614 1.00 94.75 290 PHE A O 1
ATOM 2301 N N . ARG A 1 291 ? 11.983 -1.885 -12.472 1.00 92.62 291 ARG A N 1
ATOM 2302 C CA . ARG A 1 291 ? 11.337 -0.584 -12.371 1.00 92.62 291 ARG A CA 1
ATOM 2303 C C . ARG A 1 291 ? 11.082 -0.252 -10.907 1.00 92.62 291 ARG A C 1
ATOM 2305 O O . ARG A 1 291 ? 10.923 -1.178 -10.118 1.00 92.62 291 ARG A O 1
ATOM 2312 N N . SER A 1 292 ? 11.035 1.034 -10.556 1.00 89.56 292 SER A N 1
ATOM 2313 C CA . SER A 1 292 ? 10.655 1.504 -9.215 1.00 89.56 292 SER A CA 1
ATOM 2314 C C . SER A 1 292 ? 10.172 2.953 -9.183 1.00 89.56 292 SER A C 1
ATOM 2316 O O . SER A 1 292 ? 10.239 3.677 -10.177 1.00 89.56 292 SER A O 1
ATOM 2318 N N . LEU A 1 293 ? 9.685 3.374 -8.009 1.00 87.00 293 LEU A N 1
ATOM 2319 C CA . LEU A 1 293 ? 9.637 4.787 -7.622 1.00 87.00 293 LEU A CA 1
ATOM 2320 C C . LEU A 1 293 ? 11.045 5.292 -7.264 1.00 87.00 293 LEU A C 1
ATOM 2322 O O . LEU A 1 293 ? 11.985 4.494 -7.221 1.00 87.00 293 LEU A O 1
ATOM 2326 N N . ALA A 1 294 ? 11.197 6.594 -7.026 1.00 86.56 294 ALA A N 1
ATOM 2327 C CA . ALA A 1 294 ? 12.492 7.183 -6.698 1.00 86.56 294 ALA A CA 1
ATOM 2328 C C . ALA A 1 294 ? 13.118 6.545 -5.438 1.00 86.56 294 ALA A C 1
ATOM 2330 O O . ALA A 1 294 ? 12.511 6.626 -4.368 1.00 86.56 294 ALA A O 1
ATOM 2331 N N . PRO A 1 295 ? 14.340 5.982 -5.513 1.00 86.38 295 PRO A N 1
ATOM 2332 C CA . PRO A 1 295 ? 15.058 5.476 -4.341 1.00 86.38 295 PRO A CA 1
ATOM 2333 C C . PRO A 1 295 ? 15.252 6.528 -3.240 1.00 86.38 295 PRO A C 1
ATOM 2335 O O . PRO A 1 295 ? 15.258 6.178 -2.066 1.00 86.38 295 PRO A O 1
ATOM 2338 N N . ALA A 1 296 ? 15.315 7.815 -3.602 1.00 83.44 296 ALA A N 1
ATOM 2339 C CA . ALA A 1 296 ? 15.375 8.940 -2.665 1.00 83.44 296 ALA A CA 1
ATOM 2340 C C . ALA A 1 296 ? 14.241 8.960 -1.619 1.00 83.44 296 ALA A C 1
ATOM 2342 O O . ALA A 1 296 ? 14.427 9.506 -0.537 1.00 83.44 296 ALA A O 1
ATOM 2343 N N . ALA A 1 297 ? 13.085 8.349 -1.906 1.00 80.00 297 ALA A N 1
ATOM 2344 C CA . ALA A 1 297 ? 11.990 8.226 -0.940 1.00 80.00 297 ALA A CA 1
ATOM 2345 C C . ALA A 1 297 ? 12.310 7.285 0.239 1.00 80.00 297 ALA A C 1
ATOM 2347 O O . ALA A 1 297 ? 11.577 7.274 1.218 1.00 80.00 297 ALA A O 1
ATOM 2348 N N . TYR A 1 298 ? 13.392 6.510 0.146 1.00 80.44 298 TYR A N 1
ATOM 2349 C CA . TYR A 1 298 ? 13.833 5.537 1.147 1.00 80.44 298 TYR A CA 1
ATOM 2350 C C . TYR A 1 298 ? 15.271 5.823 1.610 1.00 80.44 298 TYR A C 1
ATOM 2352 O O . TYR A 1 298 ? 16.035 4.903 1.909 1.00 80.44 298 TYR A O 1
ATOM 2360 N N . ALA A 1 299 ? 15.678 7.095 1.602 1.00 79.00 299 ALA A N 1
ATOM 2361 C CA . ALA A 1 299 ? 17.019 7.499 2.013 1.00 79.00 299 ALA A CA 1
ATOM 2362 C C . ALA A 1 299 ? 17.339 6.998 3.434 1.00 79.00 299 ALA A C 1
ATOM 2364 O O . ALA A 1 299 ? 16.546 7.172 4.359 1.00 79.00 299 ALA A O 1
ATOM 2365 N N . GLY A 1 300 ? 18.507 6.375 3.601 1.00 77.38 300 GLY A N 1
ATOM 2366 C CA . GLY A 1 300 ? 18.947 5.779 4.861 1.00 77.38 300 GLY A CA 1
ATOM 2367 C C . GLY A 1 300 ? 18.293 4.443 5.237 1.00 77.38 300 GLY A C 1
ATOM 2368 O O . GLY A 1 300 ? 18.622 3.913 6.298 1.00 77.38 300 GLY A O 1
ATOM 2369 N N . ASP A 1 301 ? 17.403 3.874 4.413 1.00 79.44 301 ASP A N 1
ATOM 2370 C CA . ASP A 1 301 ? 16.754 2.601 4.735 1.00 79.44 301 ASP A CA 1
ATOM 2371 C C . ASP A 1 301 ? 17.640 1.384 4.377 1.00 79.44 301 ASP A C 1
ATOM 2373 O O . ASP A 1 301 ? 17.903 1.127 3.193 1.00 79.44 301 ASP A O 1
ATOM 2377 N N . PRO A 1 302 ? 18.059 0.560 5.359 1.00 81.00 302 PRO A N 1
ATOM 2378 C CA . PRO A 1 302 ? 18.897 -0.614 5.107 1.00 81.00 302 PRO A CA 1
ATOM 2379 C C . PRO A 1 302 ? 18.211 -1.699 4.257 1.00 81.00 302 PRO A C 1
ATOM 2381 O O . PRO A 1 302 ? 18.895 -2.499 3.612 1.00 81.00 302 PRO A O 1
ATOM 2384 N N . ARG A 1 303 ? 16.873 -1.748 4.217 1.00 81.06 303 ARG A N 1
ATOM 2385 C CA . ARG A 1 303 ? 16.112 -2.688 3.378 1.00 81.06 303 ARG A CA 1
ATOM 2386 C C . ARG A 1 303 ? 16.277 -2.365 1.902 1.00 81.06 303 ARG A C 1
ATOM 2388 O O . ARG A 1 303 ? 16.389 -3.286 1.095 1.00 81.06 303 ARG A O 1
ATOM 2395 N N . LEU A 1 304 ? 16.338 -1.077 1.553 1.00 84.25 304 LEU A N 1
ATOM 2396 C CA . LEU A 1 304 ? 16.609 -0.655 0.183 1.00 84.25 304 LEU A CA 1
ATOM 2397 C C . LEU A 1 304 ? 18.015 -1.095 -0.234 1.00 84.25 304 LEU A C 1
ATOM 2399 O O . LEU A 1 304 ? 18.178 -1.709 -1.285 1.00 84.25 304 LEU A O 1
ATOM 2403 N N . GLU A 1 305 ? 19.022 -0.841 0.606 1.00 82.38 305 GLU A N 1
ATOM 2404 C CA . GLU A 1 305 ? 20.401 -1.257 0.322 1.00 82.38 305 GLU A CA 1
ATOM 2405 C C . GLU A 1 305 ? 20.501 -2.769 0.093 1.00 82.38 305 GLU A C 1
ATOM 2407 O O . GLU A 1 305 ? 21.082 -3.217 -0.899 1.00 82.38 305 GLU A O 1
ATOM 2412 N N . ARG A 1 306 ? 19.882 -3.558 0.980 1.00 84.44 306 ARG A N 1
ATOM 2413 C CA . ARG A 1 306 ? 19.817 -5.014 0.849 1.00 84.44 306 ARG A CA 1
ATOM 2414 C C . ARG A 1 306 ? 19.139 -5.431 -0.453 1.00 84.44 306 ARG A C 1
ATOM 2416 O O . ARG A 1 306 ? 19.667 -6.288 -1.150 1.00 84.44 306 ARG A O 1
ATOM 2423 N N . TRP A 1 307 ? 18.027 -4.796 -0.820 1.00 87.62 307 TRP A N 1
ATOM 2424 C CA . TRP A 1 307 ? 17.327 -5.097 -2.068 1.00 87.62 307 TRP A CA 1
ATOM 2425 C C . TRP A 1 307 ? 18.201 -4.846 -3.303 1.00 87.62 307 TRP A C 1
ATOM 2427 O O . TRP A 1 307 ? 18.209 -5.670 -4.217 1.00 87.62 307 TRP A O 1
ATOM 2437 N N . PHE A 1 308 ? 18.979 -3.758 -3.329 1.00 87.62 308 PHE A N 1
ATOM 2438 C CA . PHE A 1 308 ? 19.915 -3.480 -4.426 1.00 87.62 308 PHE A CA 1
ATOM 2439 C C . PHE A 1 308 ? 21.004 -4.551 -4.548 1.00 87.62 308 PHE A C 1
ATOM 2441 O O . PHE A 1 308 ? 21.364 -4.929 -5.664 1.00 87.62 308 PHE A O 1
ATOM 2448 N N . VAL A 1 309 ? 21.519 -5.042 -3.417 1.00 86.94 309 VAL A N 1
ATOM 2449 C CA . VAL A 1 309 ? 22.520 -6.118 -3.382 1.00 86.94 309 VAL A CA 1
ATOM 2450 C C . VAL A 1 309 ? 21.910 -7.445 -3.832 1.00 86.94 309 VAL A C 1
ATOM 2452 O O . VAL A 1 309 ? 22.446 -8.071 -4.745 1.00 86.94 309 VAL A O 1
ATOM 2455 N N . ASP A 1 310 ? 20.777 -7.838 -3.248 1.00 88.62 310 ASP A N 1
ATOM 2456 C CA . ASP A 1 310 ? 20.101 -9.112 -3.518 1.00 88.62 310 ASP A CA 1
ATOM 2457 C C . ASP A 1 310 ? 19.637 -9.219 -4.985 1.00 88.62 310 ASP A C 1
ATOM 2459 O O . ASP A 1 310 ? 19.595 -10.315 -5.545 1.00 88.62 310 ASP A O 1
ATOM 2463 N N . ASN A 1 311 ? 19.343 -8.085 -5.635 1.00 90.44 311 ASN A N 1
ATOM 2464 C CA . ASN A 1 311 ? 18.941 -8.014 -7.045 1.00 90.44 311 ASN A CA 1
ATOM 2465 C C . ASN A 1 311 ? 20.077 -7.601 -7.998 1.00 90.44 311 ASN A C 1
ATOM 2467 O O . ASN A 1 311 ? 19.802 -7.320 -9.163 1.00 90.44 311 ASN A O 1
ATOM 2471 N N . ASP A 1 312 ? 21.331 -7.551 -7.538 1.00 90.94 312 ASP A N 1
ATOM 2472 C CA . ASP A 1 312 ? 22.514 -7.194 -8.339 1.00 90.94 312 ASP A CA 1
ATOM 2473 C C . ASP A 1 312 ? 22.346 -5.900 -9.164 1.00 90.94 312 ASP A C 1
ATOM 2475 O O . ASP A 1 312 ? 22.727 -5.813 -10.333 1.00 90.94 312 ASP A O 1
ATOM 2479 N N . ILE A 1 313 ? 21.739 -4.866 -8.574 1.00 89.69 313 ILE A N 1
ATOM 2480 C CA . ILE A 1 313 ? 21.520 -3.592 -9.265 1.00 89.69 313 ILE A CA 1
ATOM 2481 C C . ILE A 1 313 ? 22.850 -2.842 -9.373 1.00 89.69 313 ILE A C 1
ATOM 2483 O O . ILE A 1 313 ? 23.443 -2.440 -8.369 1.00 89.69 313 ILE A O 1
ATOM 2487 N N . LYS A 1 314 ? 23.320 -2.631 -10.607 1.00 87.56 314 LYS A N 1
ATOM 2488 C CA . LYS A 1 314 ? 24.590 -1.939 -10.904 1.00 87.56 314 LYS A CA 1
ATOM 2489 C C . LYS A 1 314 ? 24.438 -0.716 -11.791 1.00 87.56 314 LYS A C 1
ATOM 2491 O O . LYS A 1 314 ? 25.410 0.008 -11.979 1.00 87.56 314 LYS A O 1
ATOM 2496 N N . THR A 1 315 ? 23.252 -0.489 -12.343 1.00 87.38 315 THR A N 1
ATOM 2497 C CA . THR A 1 315 ? 22.955 0.678 -13.172 1.00 87.38 315 THR A CA 1
ATOM 2498 C C . THR A 1 315 ? 21.588 1.226 -12.802 1.00 87.38 315 THR A C 1
ATOM 2500 O O . THR A 1 315 ? 20.629 0.469 -12.675 1.00 87.38 315 THR A O 1
ATOM 2503 N N . ILE A 1 316 ? 21.498 2.543 -12.641 1.00 87.69 316 ILE A N 1
ATOM 2504 C CA . ILE A 1 316 ? 20.242 3.264 -12.432 1.00 87.69 316 ILE A CA 1
ATOM 2505 C C . ILE A 1 316 ? 19.983 4.119 -13.671 1.00 87.69 316 ILE A C 1
ATOM 2507 O O . ILE A 1 316 ? 20.917 4.673 -14.235 1.00 87.69 316 ILE A O 1
ATOM 2511 N N . ILE A 1 317 ? 18.727 4.204 -14.095 1.00 88.44 317 ILE A N 1
ATOM 2512 C CA . ILE A 1 317 ? 18.227 5.153 -15.086 1.00 88.44 317 ILE A CA 1
ATOM 2513 C C . ILE A 1 317 ? 17.188 6.018 -14.370 1.00 88.44 317 ILE A C 1
ATOM 2515 O O . ILE A 1 317 ? 16.072 5.560 -14.099 1.00 88.44 317 ILE A O 1
ATOM 2519 N N . ASP A 1 318 ? 17.573 7.252 -14.040 1.00 87.31 318 ASP A N 1
ATOM 2520 C CA . ASP A 1 318 ? 16.720 8.223 -13.353 1.00 87.31 318 ASP A CA 1
ATOM 2521 C C . ASP A 1 318 ? 16.019 9.138 -14.364 1.00 87.31 318 ASP A C 1
ATOM 2523 O O . ASP A 1 318 ? 16.649 9.933 -15.053 1.00 87.31 318 ASP A O 1
ATOM 2527 N N . LEU A 1 319 ? 14.695 9.022 -14.449 1.00 85.00 319 LEU A N 1
ATOM 2528 C CA . LEU A 1 319 ? 13.851 9.803 -15.356 1.00 85.00 319 LEU A CA 1
ATOM 2529 C C . LEU A 1 319 ? 13.238 11.041 -14.682 1.00 85.00 319 LEU A C 1
ATOM 2531 O O . LEU A 1 319 ? 12.317 11.651 -15.244 1.00 85.00 319 LEU A O 1
ATOM 2535 N N . ARG A 1 320 ? 13.643 11.373 -13.448 1.00 83.94 320 ARG A N 1
ATOM 2536 C CA . ARG A 1 320 ? 13.205 12.590 -12.755 1.00 83.94 320 ARG A CA 1
ATOM 2537 C C . ARG A 1 320 ? 13.757 13.832 -13.442 1.00 83.94 320 ARG A C 1
ATOM 2539 O O . ARG A 1 320 ? 14.857 13.847 -13.982 1.00 83.94 320 ARG A O 1
ATOM 2546 N N . ARG A 1 321 ? 12.974 14.902 -13.386 1.00 79.25 321 ARG A N 1
ATOM 2547 C CA . ARG A 1 321 ? 13.405 16.217 -13.849 1.00 79.25 321 ARG A CA 1
ATOM 2548 C C . ARG A 1 321 ? 14.404 16.822 -12.863 1.00 79.25 321 ARG A C 1
ATOM 2550 O O . ARG A 1 321 ? 14.338 16.513 -11.668 1.00 79.25 321 ARG A O 1
ATOM 2557 N N . PRO A 1 322 ? 15.242 17.773 -13.304 1.00 81.12 322 PRO A N 1
ATOM 2558 C CA . PRO A 1 322 ? 16.154 18.482 -12.409 1.00 81.12 322 PRO A CA 1
ATOM 2559 C C . PRO A 1 322 ? 15.465 19.116 -11.187 1.00 81.12 322 PRO A C 1
ATOM 2561 O O . PRO A 1 322 ? 16.027 19.099 -10.095 1.00 81.12 322 PRO A O 1
ATOM 2564 N N . ASP A 1 323 ? 14.233 19.627 -11.325 1.00 81.00 323 ASP A N 1
ATOM 2565 C CA . ASP A 1 323 ? 13.480 20.206 -10.202 1.00 81.00 323 ASP A CA 1
ATOM 2566 C C . ASP A 1 323 ? 12.959 19.153 -9.209 1.00 81.00 323 ASP A C 1
ATOM 2568 O O . ASP A 1 323 ? 12.847 19.437 -8.018 1.00 81.00 323 ASP A O 1
ATOM 2572 N N . GLU A 1 324 ? 12.644 17.941 -9.676 1.00 82.69 324 GLU A N 1
ATOM 2573 C CA . GLU A 1 324 ? 12.263 16.815 -8.816 1.00 82.69 324 GLU A CA 1
ATOM 2574 C C . GLU A 1 324 ? 13.475 16.292 -8.038 1.00 82.69 324 GLU A C 1
ATOM 2576 O O . GLU A 1 324 ? 13.367 16.056 -6.836 1.00 82.69 324 GLU A O 1
ATOM 2581 N N . ILE A 1 325 ? 14.633 16.175 -8.700 1.00 83.94 325 ILE A N 1
ATOM 2582 C CA . ILE A 1 325 ? 15.901 15.781 -8.065 1.00 83.94 325 ILE A CA 1
ATOM 2583 C C . ILE A 1 325 ? 16.320 16.826 -7.024 1.00 83.94 325 ILE A C 1
ATOM 2585 O O . ILE A 1 325 ? 16.702 16.469 -5.916 1.00 83.94 325 ILE A O 1
ATOM 2589 N N . ALA A 1 326 ? 16.194 18.122 -7.330 1.00 85.62 326 ALA A N 1
ATOM 2590 C CA . ALA A 1 326 ? 16.521 19.187 -6.382 1.00 85.62 326 ALA A CA 1
ATOM 2591 C C . ALA A 1 326 ? 15.622 19.181 -5.130 1.00 85.62 326 ALA A C 1
ATOM 2593 O O . ALA A 1 326 ? 16.076 19.557 -4.050 1.00 85.62 326 ALA A O 1
ATOM 2594 N N . LYS A 1 327 ? 14.354 18.764 -5.260 1.00 86.31 327 LYS A N 1
ATOM 2595 C CA . LYS A 1 327 ? 13.411 18.641 -4.133 1.00 86.31 327 LYS A CA 1
ATOM 2596 C C . LYS A 1 327 ? 13.660 17.396 -3.282 1.00 86.31 327 LYS A C 1
ATOM 2598 O O . LYS A 1 327 ? 13.456 17.452 -2.075 1.00 86.31 327 LYS A O 1
ATOM 2603 N N . ALA A 1 328 ? 14.052 16.290 -3.907 1.00 82.94 328 ALA A N 1
ATOM 2604 C CA . ALA A 1 328 ? 14.283 15.004 -3.256 1.00 82.94 328 ALA A CA 1
ATOM 2605 C C . ALA A 1 328 ? 15.577 14.372 -3.804 1.00 82.94 328 ALA A C 1
ATOM 2607 O O . ALA A 1 328 ? 15.507 13.500 -4.678 1.00 82.94 328 ALA A O 1
ATOM 2608 N N . PRO A 1 329 ? 16.754 14.841 -3.350 1.00 83.25 329 PRO A N 1
ATOM 2609 C CA . PRO A 1 329 ? 18.038 14.362 -3.850 1.00 83.25 329 PRO A CA 1
ATOM 2610 C C . PRO A 1 329 ? 18.274 12.901 -3.465 1.00 83.25 329 PRO A C 1
ATOM 2612 O O . PRO A 1 329 ? 17.751 12.420 -2.460 1.00 83.25 329 PRO A O 1
ATOM 2615 N N . ASP A 1 330 ? 19.074 12.200 -4.266 1.00 78.81 330 ASP A N 1
ATOM 2616 C CA . ASP A 1 330 ? 19.456 10.825 -3.951 1.00 78.81 330 ASP A CA 1
ATOM 2617 C C . ASP A 1 330 ? 20.327 10.740 -2.700 1.00 78.81 330 ASP A C 1
ATOM 2619 O O . ASP A 1 330 ? 21.097 11.647 -2.374 1.00 78.81 330 ASP A O 1
ATOM 2623 N N . ASP A 1 331 ? 20.222 9.601 -2.023 1.00 78.44 331 ASP A N 1
ATOM 2624 C CA . ASP A 1 331 ? 21.045 9.288 -0.869 1.00 78.44 331 ASP A CA 1
ATOM 2625 C C . ASP A 1 331 ? 22.506 9.071 -1.296 1.00 78.44 331 ASP A C 1
ATOM 2627 O O . ASP A 1 331 ? 22.848 8.102 -1.983 1.00 78.44 331 ASP A O 1
ATOM 2631 N N . ALA A 1 332 ? 23.385 9.975 -0.860 1.00 74.81 332 ALA A N 1
ATOM 2632 C CA . ALA A 1 332 ? 24.814 9.912 -1.139 1.00 74.81 332 ALA A CA 1
ATOM 2633 C C . ALA A 1 332 ? 25.471 8.628 -0.598 1.00 74.81 332 ALA A C 1
ATOM 2635 O O . ALA A 1 332 ? 26.420 8.122 -1.204 1.00 74.81 332 ALA A O 1
ATOM 2636 N N . ALA A 1 333 ? 24.969 8.078 0.514 1.00 70.56 333 ALA A N 1
ATOM 2637 C CA . ALA A 1 333 ? 25.480 6.837 1.085 1.00 70.56 333 ALA A CA 1
ATOM 2638 C C . ALA A 1 333 ? 25.152 5.647 0.175 1.00 70.56 333 ALA A C 1
ATOM 2640 O O . ALA A 1 333 ? 26.052 4.866 -0.151 1.00 70.56 333 ALA A O 1
ATOM 2641 N N . LEU A 1 334 ? 23.911 5.560 -0.313 1.00 69.25 334 LEU A N 1
ATOM 2642 C CA . LEU A 1 334 ? 23.506 4.553 -1.294 1.00 69.25 334 LEU A CA 1
ATOM 2643 C C . LEU A 1 334 ? 24.298 4.713 -2.600 1.00 69.25 334 LEU A C 1
ATOM 2645 O O . LEU A 1 334 ? 24.864 3.741 -3.097 1.00 69.25 334 LEU A O 1
ATOM 2649 N N . ALA A 1 335 ? 24.422 5.939 -3.116 1.00 69.00 335 ALA A N 1
ATOM 2650 C CA . ALA A 1 335 ? 25.163 6.216 -4.345 1.00 69.00 335 ALA A CA 1
ATOM 2651 C C . ALA A 1 335 ? 26.633 5.770 -4.263 1.00 69.00 335 ALA A C 1
ATOM 2653 O O . ALA A 1 335 ? 27.157 5.199 -5.216 1.00 69.00 335 ALA A O 1
ATOM 2654 N N . SER A 1 336 ? 27.287 5.955 -3.110 1.00 66.38 336 SER A N 1
ATOM 2655 C CA . SER A 1 336 ? 28.679 5.530 -2.900 1.00 66.38 336 SER A CA 1
ATOM 2656 C C . SER A 1 336 ? 28.882 4.007 -2.906 1.00 66.38 336 SER A C 1
ATOM 2658 O O . SER A 1 336 ? 29.976 3.532 -3.213 1.00 66.38 336 SER A O 1
ATOM 2660 N N . LYS A 1 337 ? 27.832 3.235 -2.588 1.00 63.06 337 LYS A N 1
ATOM 2661 C CA . LYS A 1 337 ? 27.844 1.762 -2.551 1.00 63.06 337 LYS A CA 1
ATOM 2662 C C . LYS A 1 337 ? 27.508 1.135 -3.909 1.00 63.06 337 LYS A C 1
ATOM 2664 O O . LYS A 1 337 ? 27.827 -0.032 -4.145 1.00 63.06 337 LYS A O 1
ATOM 2669 N N . LEU A 1 338 ? 26.883 1.890 -4.813 1.00 62.69 338 LEU A N 1
ATOM 2670 C CA . LEU A 1 338 ? 26.491 1.435 -6.144 1.00 62.69 338 LEU A CA 1
ATOM 2671 C C . LEU A 1 338 ? 27.587 1.779 -7.161 1.00 62.69 338 LEU A C 1
ATOM 2673 O O . LEU A 1 338 ? 27.797 2.934 -7.511 1.00 62.69 338 LEU A O 1
ATOM 2677 N N . GLY A 1 339 ? 28.296 0.756 -7.648 1.00 52.91 339 GLY A N 1
ATOM 2678 C CA . GLY A 1 339 ? 29.528 0.904 -8.439 1.00 52.91 339 GLY A CA 1
ATOM 2679 C C . GLY A 1 339 ? 29.432 1.742 -9.725 1.00 52.91 339 GLY A C 1
ATOM 2680 O O . GLY A 1 339 ? 30.470 2.191 -10.203 1.00 52.91 339 GLY A O 1
ATOM 2681 N N . GLN A 1 340 ? 28.231 1.973 -10.271 1.00 51.66 340 GLN A N 1
ATOM 2682 C CA . GLN A 1 340 ? 27.963 2.938 -11.346 1.00 51.66 340 GLN A CA 1
ATOM 2683 C C . GLN A 1 340 ? 26.526 3.481 -11.246 1.00 51.66 340 GLN A C 1
ATOM 2685 O O . GLN A 1 340 ? 25.598 2.963 -11.870 1.00 51.66 340 GLN A O 1
ATOM 2690 N N . VAL A 1 341 ? 26.318 4.566 -10.495 1.00 52.28 341 VAL A N 1
ATOM 2691 C CA . VAL A 1 341 ? 25.098 5.370 -10.662 1.00 52.28 341 VAL A CA 1
ATOM 2692 C C . VAL A 1 341 ? 25.261 6.186 -11.933 1.00 52.28 341 VAL A C 1
ATOM 2694 O O . VAL A 1 341 ? 25.959 7.199 -11.975 1.00 52.28 341 VAL A O 1
ATOM 2697 N N . ILE A 1 342 ? 24.654 5.707 -13.009 1.00 51.06 342 ILE A N 1
ATOM 2698 C CA . ILE A 1 342 ? 24.608 6.454 -14.247 1.00 51.06 342 ILE A CA 1
ATOM 2699 C C . ILE A 1 342 ? 23.413 7.414 -14.154 1.00 51.06 342 ILE A C 1
ATOM 2701 O O . ILE A 1 342 ? 22.288 7.053 -14.473 1.00 51.06 342 ILE A O 1
ATOM 2705 N N . HIS A 1 343 ? 23.648 8.661 -13.738 1.00 52.31 343 HIS A N 1
ATOM 2706 C CA . HIS A 1 343 ? 22.680 9.746 -13.941 1.00 52.31 343 HIS A CA 1
ATOM 2707 C C . HIS A 1 343 ? 22.641 10.101 -15.428 1.00 52.31 343 HIS A C 1
ATOM 2709 O O . HIS A 1 343 ? 23.157 11.125 -15.876 1.00 52.31 343 HIS A O 1
ATOM 2715 N N . LEU A 1 344 ? 22.093 9.197 -16.230 1.00 50.38 344 LEU A N 1
ATOM 2716 C CA . LEU A 1 344 ? 21.784 9.495 -17.606 1.00 50.38 344 LEU A CA 1
ATOM 2717 C C . LEU A 1 344 ? 20.472 10.253 -17.585 1.00 50.38 344 LEU A C 1
ATOM 2719 O O . LEU A 1 344 ? 19.418 9.647 -17.425 1.00 50.38 344 LEU A O 1
ATOM 2723 N N . LEU A 1 345 ? 20.605 11.548 -17.873 1.00 51.12 345 LEU A N 1
ATOM 2724 C CA . LEU A 1 345 ? 19.603 12.442 -18.449 1.00 51.12 345 LEU A CA 1
ATOM 2725 C C . LEU A 1 345 ? 19.024 13.463 -17.456 1.00 51.12 345 LEU A C 1
ATOM 2727 O O . LEU A 1 345 ? 18.092 13.197 -16.708 1.00 51.12 345 LEU A O 1
ATOM 2731 N N . ASN A 1 346 ? 19.516 14.705 -17.561 1.00 48.25 346 ASN A N 1
ATOM 2732 C CA . ASN A 1 346 ? 18.757 15.900 -17.177 1.00 48.25 346 ASN A CA 1
ATOM 2733 C C . ASN A 1 346 ? 17.577 16.037 -18.146 1.00 48.25 346 ASN A C 1
ATOM 2735 O O . ASN A 1 346 ? 17.643 16.745 -19.150 1.00 48.25 346 ASN A O 1
ATOM 2739 N N . PHE A 1 347 ? 16.528 15.268 -17.891 1.00 53.09 347 PHE A N 1
ATOM 2740 C CA . PHE A 1 347 ? 15.410 15.104 -18.797 1.00 53.09 347 PHE A CA 1
ATOM 2741 C C . PHE A 1 347 ? 14.310 16.131 -18.489 1.00 53.09 347 PHE A C 1
ATOM 2743 O O . PHE A 1 347 ? 13.743 16.127 -17.398 1.00 53.09 347 PHE A O 1
ATOM 2750 N N . ASN A 1 348 ? 13.968 16.991 -19.456 1.00 51.22 348 ASN A N 1
ATOM 2751 C CA . ASN A 1 348 ? 12.751 17.813 -19.411 1.00 51.22 348 ASN A CA 1
ATOM 2752 C C . ASN A 1 348 ? 11.605 17.063 -20.101 1.00 51.22 348 ASN A C 1
ATOM 2754 O O . ASN A 1 348 ? 11.196 17.374 -21.217 1.00 51.22 348 ASN A O 1
ATOM 2758 N N . ALA A 1 349 ? 11.097 16.047 -19.402 1.00 51.22 349 ALA A N 1
ATOM 2759 C CA . ALA A 1 349 ? 10.062 15.129 -19.877 1.00 51.22 349 ALA A CA 1
ATOM 2760 C C . ALA A 1 349 ? 8.807 15.757 -20.453 1.00 51.22 349 ALA A C 1
ATOM 2762 O O . ALA A 1 349 ? 8.158 15.180 -21.322 1.00 51.22 349 ALA A O 1
ATOM 2763 N N . ASP A 1 350 ? 8.466 16.919 -19.918 1.00 53.28 350 ASP A N 1
ATOM 2764 C CA . ASP A 1 350 ? 7.143 17.496 -20.053 1.00 53.28 350 ASP A CA 1
ATOM 2765 C C . ASP A 1 350 ? 7.137 18.718 -20.990 1.00 53.28 350 ASP A C 1
ATOM 2767 O O . ASP A 1 350 ? 6.069 19.249 -21.286 1.00 53.28 350 ASP A O 1
ATOM 2771 N N . GLU A 1 351 ? 8.301 19.182 -21.471 1.00 49.31 351 GLU A N 1
ATOM 2772 C CA . GLU A 1 351 ? 8.403 20.447 -22.223 1.00 49.31 351 GLU A CA 1
ATOM 2773 C C . GLU A 1 351 ? 8.227 20.317 -23.742 1.00 49.31 351 GLU A C 1
ATOM 2775 O O . GLU A 1 351 ? 8.113 21.328 -24.437 1.00 49.31 351 GLU A O 1
ATOM 2780 N N . VAL A 1 352 ? 8.078 19.107 -24.287 1.00 46.12 352 VAL A N 1
ATOM 2781 C CA . VAL A 1 352 ? 7.709 18.937 -25.702 1.00 46.12 352 VAL A CA 1
ATOM 2782 C C . VAL A 1 352 ? 6.187 18.801 -25.818 1.00 46.12 352 VAL A C 1
ATOM 2784 O O . VAL A 1 352 ? 5.640 17.716 -25.981 1.00 46.12 352 VAL A O 1
ATOM 2787 N N . ALA A 1 353 ? 5.524 19.960 -25.741 1.00 42.00 353 ALA A N 1
ATOM 2788 C CA . ALA A 1 353 ? 4.082 20.203 -25.866 1.00 42.00 353 ALA A CA 1
ATOM 2789 C C . ALA A 1 353 ? 3.200 19.630 -24.736 1.00 42.00 353 ALA A C 1
ATOM 2791 O O . ALA A 1 353 ? 2.856 18.450 -24.709 1.00 42.00 353 ALA A O 1
ATOM 2792 N N . ALA A 1 354 ? 2.683 20.533 -23.893 1.00 45.28 354 ALA A N 1
ATOM 2793 C CA . ALA A 1 354 ? 1.716 20.277 -22.816 1.00 45.28 354 ALA A CA 1
ATOM 2794 C C . ALA A 1 354 ? 0.433 19.511 -23.230 1.00 45.28 354 ALA A C 1
ATOM 2796 O O . ALA A 1 354 ? -0.363 19.134 -22.373 1.00 45.28 354 ALA A O 1
ATOM 2797 N N . SER A 1 355 ? 0.208 19.275 -24.528 1.00 51.66 355 SER A N 1
ATOM 2798 C CA . SER A 1 355 ? -0.930 18.522 -25.058 1.00 51.66 355 SER A CA 1
ATOM 2799 C C . SER A 1 355 ? -0.691 17.014 -25.215 1.00 51.66 355 SER A C 1
ATOM 2801 O O . SER A 1 355 ? -1.663 16.291 -25.416 1.00 51.66 355 SER A O 1
ATOM 2803 N N . ASP A 1 356 ? 0.556 16.520 -25.182 1.00 62.62 356 ASP A N 1
ATOM 2804 C CA . ASP A 1 356 ? 0.859 15.103 -25.452 1.00 62.62 356 ASP A CA 1
ATOM 2805 C C . ASP A 1 356 ? 2.040 14.587 -24.606 1.00 62.62 356 ASP A C 1
ATOM 2807 O O . ASP A 1 356 ? 3.166 14.444 -25.081 1.00 62.62 356 ASP A O 1
ATOM 2811 N N . TYR A 1 357 ? 1.746 14.284 -23.335 1.00 65.06 357 TYR A N 1
ATOM 2812 C CA . TYR A 1 357 ? 2.673 13.741 -22.325 1.00 65.06 357 TYR A CA 1
ATOM 2813 C C . TYR A 1 357 ? 3.507 12.548 -22.834 1.00 65.06 357 TYR A C 1
ATOM 2815 O O . TYR A 1 357 ? 4.652 12.350 -22.439 1.00 65.06 357 TYR A O 1
ATOM 2823 N N . THR A 1 358 ? 2.944 11.767 -23.755 1.00 64.06 358 THR A N 1
ATOM 2824 C CA . THR A 1 358 ? 3.606 10.626 -24.382 1.00 64.06 358 THR A CA 1
ATOM 2825 C C . THR A 1 358 ? 4.755 11.071 -25.286 1.00 64.06 358 THR A C 1
ATOM 2827 O O . THR A 1 358 ? 5.854 10.530 -25.191 1.00 64.06 358 THR A O 1
ATOM 2830 N N . LYS A 1 359 ? 4.547 12.085 -26.136 1.00 64.94 359 LYS A N 1
ATOM 2831 C CA . LYS A 1 359 ? 5.559 12.556 -27.098 1.00 64.94 359 LYS A CA 1
ATOM 2832 C C . LYS A 1 359 ? 6.787 13.181 -26.446 1.00 64.94 359 LYS A C 1
ATOM 2834 O O . LYS A 1 359 ? 7.840 13.161 -27.074 1.00 64.94 359 LYS A O 1
ATOM 2839 N N . GLY A 1 360 ? 6.666 13.690 -25.223 1.00 68.50 360 GLY A N 1
ATOM 2840 C CA . GLY A 1 360 ? 7.785 14.270 -24.484 1.00 68.50 360 GLY A CA 1
ATOM 2841 C C . GLY A 1 360 ? 8.935 13.291 -24.256 1.00 68.50 360 GLY A C 1
ATOM 2842 O O . GLY A 1 360 ? 10.080 13.626 -24.518 1.00 68.50 360 GLY A O 1
ATOM 2843 N N . LEU A 1 361 ? 8.637 12.050 -23.859 1.00 74.75 361 LEU A N 1
ATOM 2844 C CA . LEU A 1 361 ? 9.661 11.044 -23.548 1.00 74.75 361 LEU A CA 1
ATOM 2845 C C . LEU A 1 361 ? 10.035 10.156 -24.721 1.00 74.75 361 LEU A C 1
ATOM 2847 O O . LEU A 1 361 ? 11.203 10.085 -25.087 1.00 74.75 361 LEU A O 1
ATOM 2851 N N . ILE A 1 362 ? 9.065 9.514 -25.364 1.00 79.62 362 ILE A N 1
ATOM 2852 C CA . ILE A 1 362 ? 9.370 8.641 -26.509 1.00 79.62 362 ILE A CA 1
ATOM 2853 C C . ILE A 1 362 ? 9.578 9.438 -27.814 1.00 79.62 362 ILE A C 1
ATOM 2855 O O . ILE A 1 362 ? 9.775 8.867 -28.882 1.00 79.62 362 ILE A O 1
ATOM 2859 N N . GLY A 1 363 ? 9.511 10.771 -27.767 1.00 75.69 363 GLY A N 1
ATOM 2860 C CA . GLY A 1 363 ? 9.985 11.640 -28.848 1.00 75.69 363 GLY A CA 1
ATOM 2861 C C . GLY A 1 363 ? 11.471 11.990 -28.740 1.00 75.69 363 GLY A C 1
ATOM 2862 O O . GLY A 1 363 ? 12.083 12.319 -29.757 1.00 75.69 363 GLY A O 1
ATOM 2863 N N . CYS A 1 364 ? 12.056 11.869 -27.547 1.00 82.19 364 CYS A N 1
ATOM 2864 C CA . CYS A 1 364 ? 13.459 12.143 -27.246 1.00 82.19 364 CYS A CA 1
ATOM 2865 C C . CYS A 1 364 ? 14.338 10.943 -27.628 1.00 82.19 364 CYS A C 1
ATOM 2867 O O . CYS A 1 364 ? 14.680 10.074 -26.826 1.00 82.19 364 CYS A O 1
ATOM 2869 N N . LYS A 1 365 ? 14.618 10.843 -28.928 1.00 86.88 365 LYS A N 1
ATOM 2870 C CA . LYS A 1 365 ? 15.260 9.680 -29.553 1.00 86.88 365 LYS A CA 1
ATOM 2871 C C . LYS A 1 365 ? 16.676 9.405 -29.050 1.00 86.88 365 LYS A C 1
ATOM 2873 O O . LYS A 1 365 ? 17.029 8.241 -28.858 1.00 86.88 365 LYS A O 1
ATOM 2878 N N . ASP A 1 366 ? 17.479 10.445 -28.848 1.00 84.56 366 ASP A N 1
ATOM 2879 C CA . ASP A 1 366 ? 18.864 10.294 -28.394 1.00 84.56 366 ASP A CA 1
ATOM 2880 C C . ASP A 1 366 ? 18.932 9.790 -26.953 1.00 84.56 366 ASP A C 1
ATOM 2882 O O . ASP A 1 366 ? 19.769 8.955 -26.616 1.00 84.56 366 ASP A O 1
ATOM 2886 N N . GLU A 1 367 ? 18.011 10.248 -26.119 1.00 83.81 367 GLU A N 1
ATOM 2887 C CA . GLU A 1 367 ? 17.843 9.843 -24.733 1.00 83.81 367 GLU A CA 1
ATOM 2888 C C . GLU A 1 367 ? 17.386 8.389 -24.642 1.00 83.81 367 GLU A C 1
ATOM 2890 O O . GLU A 1 367 ? 17.952 7.596 -23.889 1.00 83.81 367 GLU A O 1
ATOM 2895 N N . VAL A 1 368 ? 16.417 8.003 -25.475 1.00 89.00 368 VAL A N 1
ATOM 2896 C CA . VAL A 1 368 ? 15.986 6.606 -25.593 1.00 89.00 368 VAL A CA 1
ATOM 2897 C C . VAL A 1 368 ? 17.146 5.706 -26.008 1.00 89.00 368 VAL A C 1
ATOM 2899 O O . VAL A 1 368 ? 17.342 4.656 -25.399 1.00 89.00 368 VAL A O 1
ATOM 2902 N N . ARG A 1 369 ? 17.964 6.119 -26.980 1.00 89.88 369 ARG A N 1
ATOM 2903 C CA . ARG A 1 369 ? 19.171 5.371 -27.355 1.00 89.88 369 ARG A CA 1
ATOM 2904 C C . ARG A 1 369 ? 20.139 5.220 -26.181 1.00 89.88 369 ARG A C 1
ATOM 2906 O O . ARG A 1 369 ? 20.550 4.097 -25.900 1.00 89.88 369 ARG A O 1
ATOM 2913 N N . GLN A 1 370 ? 20.455 6.305 -25.476 1.00 87.88 370 GLN A N 1
ATOM 2914 C CA . GLN A 1 370 ? 21.373 6.278 -24.330 1.00 87.88 370 GLN A CA 1
ATOM 2915 C C . GLN A 1 370 ? 20.893 5.333 -23.219 1.00 87.88 370 GLN A C 1
ATOM 2917 O O . GLN A 1 370 ? 21.692 4.575 -22.672 1.00 87.88 370 GLN A O 1
ATOM 2922 N N . MET A 1 371 ? 19.590 5.316 -22.918 1.00 89.88 371 MET A N 1
ATOM 2923 C CA . MET A 1 371 ? 19.017 4.392 -21.931 1.00 89.88 371 MET A CA 1
ATOM 2924 C C . MET A 1 371 ? 19.200 2.924 -22.334 1.00 89.88 371 MET A C 1
ATOM 2926 O O . MET A 1 371 ? 19.593 2.096 -21.513 1.00 89.88 371 MET A O 1
ATOM 2930 N N . PHE A 1 372 ? 18.950 2.589 -23.601 1.00 93.69 372 PHE A N 1
ATOM 2931 C CA . PHE A 1 372 ? 19.094 1.219 -24.101 1.00 93.69 372 PHE A CA 1
ATOM 2932 C C . PHE A 1 372 ? 20.568 0.791 -24.200 1.00 93.69 372 PHE A C 1
ATOM 2934 O O . PHE A 1 372 ? 20.900 -0.361 -23.910 1.00 93.69 372 PHE A O 1
ATOM 2941 N N . GLU A 1 373 ? 21.474 1.713 -24.539 1.00 92.19 373 GLU A N 1
ATOM 2942 C CA . GLU A 1 373 ? 22.924 1.491 -24.475 1.00 92.19 373 GLU A CA 1
ATOM 2943 C C . GLU A 1 373 ? 23.401 1.257 -23.034 1.00 92.19 373 GLU A C 1
ATOM 2945 O O . GLU A 1 373 ? 24.218 0.364 -22.802 1.00 92.19 373 GLU A O 1
ATOM 2950 N N . ALA A 1 374 ? 22.863 1.988 -22.054 1.00 89.75 374 ALA A N 1
ATOM 2951 C CA . ALA A 1 374 ? 23.173 1.777 -20.641 1.00 89.75 374 ALA A CA 1
ATOM 2952 C C . ALA A 1 374 ? 22.731 0.389 -20.158 1.00 89.75 374 ALA A C 1
ATOM 2954 O O . ALA A 1 374 ? 23.524 -0.324 -19.544 1.00 89.75 374 ALA A O 1
ATOM 2955 N N . MET A 1 375 ? 21.515 -0.050 -20.507 1.00 92.56 375 MET A N 1
ATOM 2956 C CA . MET A 1 375 ? 21.047 -1.410 -20.200 1.00 92.56 375 MET A CA 1
ATOM 2957 C C . MET A 1 375 ? 21.947 -2.475 -20.841 1.00 92.56 375 MET A C 1
ATOM 2959 O O . MET A 1 375 ? 22.324 -3.456 -20.192 1.00 92.56 375 MET A O 1
ATOM 2963 N N . LEU A 1 376 ? 22.347 -2.278 -22.103 1.00 94.56 376 LEU A N 1
ATOM 2964 C CA . LEU A 1 376 ? 23.234 -3.202 -22.813 1.00 94.56 376 LEU A CA 1
ATOM 2965 C C . LEU A 1 376 ? 24.618 -3.296 -22.158 1.00 94.56 376 LEU A C 1
ATOM 2967 O O . LEU A 1 376 ? 25.148 -4.397 -22.012 1.00 94.56 376 LEU A O 1
ATOM 2971 N N . ASN A 1 377 ? 25.179 -2.169 -21.725 1.00 91.38 377 ASN A N 1
ATOM 2972 C CA . ASN A 1 377 ? 26.533 -2.092 -21.173 1.00 91.38 377 ASN A CA 1
ATOM 2973 C C . ASN A 1 377 ? 26.597 -2.257 -19.646 1.00 91.38 377 ASN A C 1
ATOM 2975 O O . ASN A 1 377 ? 27.693 -2.335 -19.098 1.00 91.38 377 ASN A O 1
ATOM 2979 N N . SER A 1 378 ? 25.450 -2.342 -18.960 1.00 89.69 378 SER A N 1
ATOM 2980 C CA . SER A 1 378 ? 25.398 -2.505 -17.503 1.00 89.69 378 SER A CA 1
ATOM 2981 C C . SER A 1 378 ? 26.189 -3.739 -17.034 1.00 89.69 378 SER A C 1
ATOM 2983 O O . SER A 1 378 ? 25.986 -4.826 -17.588 1.00 89.69 378 SER A O 1
ATOM 2985 N N . PRO A 1 379 ? 27.062 -3.623 -16.018 1.00 88.19 379 PRO A N 1
ATOM 2986 C CA . PRO A 1 379 ? 27.808 -4.763 -15.484 1.00 88.19 379 PRO A CA 1
ATOM 2987 C C . PRO A 1 379 ? 26.955 -5.704 -14.612 1.00 88.19 379 PRO A C 1
ATOM 2989 O O . PRO A 1 379 ? 27.441 -6.764 -14.236 1.00 88.19 379 PRO A O 1
ATOM 2992 N N . GLY A 1 380 ? 25.706 -5.333 -14.312 1.00 89.56 380 GLY A N 1
ATOM 2993 C CA . GLY A 1 380 ? 24.727 -6.149 -13.589 1.00 89.56 380 GLY A CA 1
ATOM 2994 C C . GLY A 1 380 ? 23.309 -5.827 -14.058 1.00 89.56 380 GLY A C 1
ATOM 2995 O O . GLY A 1 380 ? 23.084 -5.559 -15.243 1.00 89.56 380 GLY A O 1
ATOM 2996 N N . ASN A 1 381 ? 22.352 -5.831 -13.134 1.00 93.56 381 ASN A N 1
ATOM 2997 C CA . ASN A 1 381 ? 20.964 -5.488 -13.420 1.00 93.56 381 ASN A CA 1
ATOM 2998 C C . ASN A 1 381 ? 20.741 -3.966 -13.419 1.00 93.56 381 ASN A C 1
ATOM 3000 O O . ASN A 1 381 ? 21.449 -3.198 -12.757 1.00 93.56 381 ASN A O 1
ATOM 3004 N N . THR A 1 382 ? 19.743 -3.523 -14.185 1.00 92.31 382 THR A N 1
ATOM 3005 C CA . THR A 1 382 ? 19.403 -2.102 -14.356 1.00 92.31 382 THR A CA 1
ATOM 3006 C C . THR A 1 382 ? 18.089 -1.762 -13.661 1.00 92.31 382 THR A C 1
ATOM 3008 O O . THR A 1 382 ? 17.106 -2.470 -13.849 1.00 92.31 382 THR A O 1
ATOM 3011 N N . LEU A 1 383 ? 18.042 -0.658 -12.914 1.00 92.19 383 LEU A N 1
ATOM 3012 C CA . LEU A 1 383 ? 16.827 -0.100 -12.318 1.00 92.19 383 LEU A CA 1
ATOM 3013 C C . LEU A 1 383 ? 16.389 1.164 -13.065 1.00 92.19 383 LEU A C 1
ATOM 3015 O O . LEU A 1 383 ? 17.171 2.097 -13.202 1.00 92.19 383 LEU A O 1
ATOM 3019 N N . ILE A 1 384 ? 15.132 1.226 -13.496 1.00 92.00 384 ILE A N 1
ATOM 3020 C CA . ILE A 1 384 ? 14.519 2.402 -14.124 1.00 92.00 384 ILE A CA 1
ATOM 3021 C C . ILE A 1 384 ? 13.539 3.034 -13.137 1.00 92.00 384 ILE A C 1
ATOM 3023 O O . ILE A 1 384 ? 12.606 2.371 -12.680 1.00 92.00 384 ILE A O 1
ATOM 3027 N N . HIS A 1 385 ? 13.661 4.328 -12.860 1.00 89.94 385 HIS A N 1
ATOM 3028 C CA . HIS A 1 385 ? 12.689 5.020 -12.013 1.00 89.94 385 HIS A CA 1
ATOM 3029 C C . HIS A 1 385 ? 12.381 6.436 -12.492 1.00 89.94 385 HIS A C 1
ATOM 3031 O O . HIS A 1 385 ? 13.023 6.983 -13.378 1.00 89.94 385 HIS A O 1
ATOM 3037 N N . CYS A 1 386 ? 11.342 7.024 -11.912 1.00 87.19 386 CYS A N 1
ATOM 3038 C CA . CYS A 1 386 ? 11.053 8.454 -11.981 1.00 87.19 386 CYS A CA 1
ATOM 3039 C C . CYS A 1 386 ? 10.667 8.908 -10.565 1.00 87.19 386 CYS A C 1
ATOM 3041 O O . CYS A 1 386 ? 11.112 8.278 -9.611 1.00 87.19 386 CYS A O 1
ATOM 3043 N N . GLY A 1 387 ? 9.844 9.947 -10.387 1.00 83.56 387 GLY A N 1
ATOM 3044 C CA . GLY A 1 387 ? 9.319 10.297 -9.060 1.00 83.56 387 GLY A CA 1
ATOM 3045 C C . GLY A 1 387 ? 8.466 9.165 -8.471 1.00 83.56 387 GLY A C 1
ATOM 3046 O O . GLY A 1 387 ? 8.857 8.499 -7.517 1.00 83.56 387 GLY A O 1
ATOM 3047 N N . ALA A 1 388 ? 7.318 8.891 -9.097 1.00 82.00 388 ALA A N 1
ATOM 3048 C CA . ALA A 1 388 ? 6.361 7.887 -8.617 1.00 82.00 388 ALA A CA 1
ATOM 3049 C C . ALA A 1 388 ? 6.576 6.469 -9.187 1.00 82.00 388 ALA A C 1
ATOM 3051 O O . ALA A 1 388 ? 5.915 5.529 -8.754 1.00 82.00 388 ALA A O 1
ATOM 3052 N N . GLY A 1 389 ? 7.441 6.302 -10.194 1.00 85.81 389 GLY A N 1
ATOM 3053 C CA . GLY A 1 389 ? 7.675 5.008 -10.853 1.00 85.81 389 GLY A CA 1
ATOM 3054 C C . GLY A 1 389 ? 6.553 4.523 -11.780 1.00 85.81 389 GLY A C 1
ATOM 3055 O O . GLY A 1 389 ? 6.515 3.344 -12.151 1.00 85.81 389 GLY A O 1
ATOM 3056 N N . LYS A 1 390 ? 5.624 5.418 -12.144 1.00 86.75 390 LYS A N 1
ATOM 3057 C CA . LYS A 1 390 ? 4.399 5.098 -12.896 1.00 86.75 390 LYS A CA 1
ATOM 3058 C C . LYS A 1 390 ? 4.544 5.405 -14.381 1.00 86.75 390 LYS A C 1
ATOM 3060 O O . LYS A 1 390 ? 4.798 4.494 -15.160 1.00 86.75 390 LYS A O 1
ATOM 3065 N N . ASP A 1 391 ? 4.433 6.677 -14.768 1.00 86.56 391 ASP A N 1
ATOM 3066 C CA . ASP A 1 391 ? 4.276 7.059 -16.174 1.00 86.56 391 ASP A CA 1
ATOM 3067 C C . ASP A 1 391 ? 5.571 6.981 -16.986 1.00 86.56 391 ASP A C 1
ATOM 3069 O O . ASP A 1 391 ? 5.695 6.107 -17.835 1.00 86.56 391 ASP A O 1
ATOM 3073 N N . ARG A 1 392 ? 6.561 7.844 -16.708 1.00 88.00 392 ARG A N 1
ATOM 3074 C CA . ARG A 1 392 ? 7.855 7.854 -17.424 1.00 88.00 392 ARG A CA 1
ATOM 3075 C C . ARG A 1 392 ? 8.545 6.490 -17.367 1.00 88.00 392 ARG A C 1
ATOM 3077 O O . ARG A 1 392 ? 8.928 5.940 -18.394 1.00 88.00 392 ARG A O 1
ATOM 3084 N N . THR A 1 393 ? 8.607 5.899 -16.174 1.00 90.88 393 THR A N 1
ATOM 3085 C CA . THR A 1 393 ? 9.103 4.533 -15.974 1.00 90.88 393 THR A CA 1
ATOM 3086 C C . THR A 1 393 ? 8.297 3.510 -16.765 1.00 90.88 393 THR A C 1
ATOM 3088 O O . THR A 1 393 ? 8.881 2.626 -17.384 1.00 90.88 393 THR A O 1
ATOM 3091 N N . GLY A 1 394 ? 6.968 3.627 -16.776 1.00 91.50 394 GLY A N 1
ATOM 3092 C CA . GLY A 1 394 ? 6.072 2.734 -17.501 1.00 91.50 394 GLY A CA 1
ATOM 3093 C C . GLY A 1 394 ? 6.267 2.783 -19.012 1.00 91.50 394 GLY A C 1
ATOM 3094 O O . GLY A 1 394 ? 6.295 1.732 -19.640 1.00 91.50 394 GLY A O 1
ATOM 3095 N N . MET A 1 395 ? 6.489 3.967 -19.585 1.00 91.50 395 MET A N 1
ATOM 3096 C CA . MET A 1 395 ? 6.762 4.123 -21.017 1.00 91.50 395 MET A CA 1
ATOM 3097 C C . MET A 1 395 ? 8.068 3.439 -21.433 1.00 91.50 395 MET A C 1
ATOM 3099 O O . MET A 1 395 ? 8.092 2.727 -22.435 1.00 91.50 395 MET A O 1
ATOM 3103 N N . ILE A 1 396 ? 9.146 3.611 -20.658 1.00 93.19 396 ILE A N 1
ATOM 3104 C CA . ILE A 1 396 ? 10.422 2.937 -20.949 1.00 93.19 396 ILE A CA 1
ATOM 3105 C C . ILE A 1 396 ? 10.321 1.433 -20.688 1.00 93.19 396 ILE A C 1
ATOM 3107 O O . ILE A 1 396 ? 10.815 0.650 -21.496 1.00 93.19 396 ILE A O 1
ATOM 3111 N N . SER A 1 397 ? 9.617 1.023 -19.627 1.00 95.38 397 SER A N 1
ATOM 3112 C CA . SER A 1 397 ? 9.334 -0.395 -19.357 1.00 95.38 397 SER A CA 1
ATOM 3113 C C . SER A 1 397 ? 8.615 -1.037 -20.545 1.00 95.38 397 SER A C 1
ATOM 3115 O O . SER A 1 397 ? 9.056 -2.073 -21.022 1.00 95.38 397 SER A O 1
ATOM 3117 N N . ALA A 1 398 ? 7.593 -0.382 -21.104 1.00 95.69 398 ALA A N 1
ATOM 3118 C CA . ALA A 1 398 ? 6.865 -0.895 -22.262 1.00 95.69 398 ALA A CA 1
ATOM 3119 C C . ALA A 1 398 ? 7.734 -1.029 -23.520 1.00 95.69 398 ALA A C 1
ATOM 3121 O O . ALA A 1 398 ? 7.546 -1.972 -24.282 1.00 95.69 398 ALA A O 1
ATOM 3122 N N . LEU A 1 399 ? 8.712 -0.143 -23.744 1.00 96.12 399 LEU A N 1
ATOM 3123 C CA . LEU A 1 399 ? 9.669 -0.314 -24.846 1.00 96.12 399 LEU A CA 1
ATOM 3124 C C . LEU A 1 399 ? 10.525 -1.576 -24.664 1.00 96.12 399 LEU A C 1
ATOM 3126 O O . LEU A 1 399 ? 10.772 -2.288 -25.637 1.00 96.12 399 LEU A O 1
ATOM 3130 N N . VAL A 1 400 ? 10.962 -1.864 -23.434 1.00 97.31 400 VAL A N 1
ATOM 3131 C CA . VAL A 1 400 ? 11.706 -3.092 -23.110 1.00 97.31 400 VAL A CA 1
ATOM 3132 C C . VAL A 1 400 ? 10.812 -4.322 -23.289 1.00 97.31 400 VAL A C 1
ATOM 3134 O O . VAL A 1 400 ? 11.207 -5.268 -23.965 1.00 97.31 400 VAL A O 1
ATOM 3137 N N . GLU A 1 401 ? 9.591 -4.290 -22.756 1.00 97.38 401 GLU A N 1
ATOM 3138 C CA . GLU A 1 401 ? 8.616 -5.387 -22.837 1.00 97.38 401 GLU A CA 1
ATOM 3139 C C . GLU A 1 401 ? 8.241 -5.706 -24.292 1.00 97.38 401 GLU A C 1
ATOM 3141 O O . GLU A 1 401 ? 8.276 -6.868 -24.698 1.00 97.38 401 GLU A O 1
ATOM 3146 N N . LEU A 1 402 ? 7.977 -4.684 -25.113 1.00 97.38 402 LEU A N 1
ATOM 3147 C CA . LEU A 1 402 ? 7.740 -4.850 -26.549 1.00 97.38 402 LEU A CA 1
ATOM 3148 C C . LEU A 1 402 ? 8.956 -5.453 -27.259 1.00 97.38 402 LEU A C 1
ATOM 3150 O O . LEU A 1 402 ? 8.796 -6.320 -28.118 1.00 97.38 402 LEU A O 1
ATOM 3154 N N . LEU A 1 403 ? 10.173 -5.005 -26.926 1.00 97.06 403 LEU A N 1
ATOM 3155 C CA . LEU A 1 403 ? 11.401 -5.525 -27.536 1.00 97.06 403 LEU A CA 1
ATOM 3156 C C . LEU A 1 403 ? 11.627 -7.008 -27.191 1.00 97.06 403 LEU A C 1
ATOM 3158 O O . LEU A 1 403 ? 12.160 -7.751 -28.015 1.00 97.06 403 LEU A O 1
ATOM 3162 N N . LEU A 1 404 ? 11.181 -7.440 -26.009 1.00 97.06 404 LEU A N 1
ATOM 3163 C CA . LEU A 1 404 ? 11.181 -8.835 -25.558 1.00 97.06 404 LEU A CA 1
ATOM 3164 C C . LEU A 1 404 ? 9.984 -9.651 -26.078 1.00 97.06 404 LEU A C 1
ATOM 3166 O O . LEU A 1 404 ? 9.895 -10.848 -25.808 1.00 97.06 404 LEU A O 1
ATOM 3170 N N . GLY A 1 405 ? 9.073 -9.035 -26.837 1.00 96.38 405 GLY A N 1
ATOM 3171 C CA . GLY A 1 405 ? 7.910 -9.706 -27.417 1.00 96.38 405 GLY A CA 1
ATOM 3172 C C . GLY A 1 405 ? 6.776 -9.975 -26.425 1.00 96.38 405 GLY A C 1
ATOM 3173 O O . GLY A 1 405 ? 5.957 -10.864 -26.662 1.00 96.38 405 GLY A O 1
ATOM 3174 N N . VAL A 1 406 ? 6.709 -9.236 -25.315 1.00 97.00 406 VAL A N 1
ATOM 3175 C CA . VAL A 1 406 ? 5.573 -9.304 -24.388 1.00 97.00 406 VAL A CA 1
ATOM 3176 C C . VAL A 1 406 ? 4.312 -8.769 -25.094 1.00 97.00 406 VAL A C 1
ATOM 3178 O O . VAL A 1 406 ? 4.369 -7.692 -25.689 1.00 97.00 406 VAL A O 1
ATOM 3181 N N . PRO A 1 407 ? 3.168 -9.482 -25.041 1.00 96.75 407 PRO A N 1
ATOM 3182 C CA . PRO A 1 407 ? 1.912 -9.018 -25.637 1.00 96.75 407 PRO A CA 1
ATOM 3183 C C . PRO A 1 407 ? 1.433 -7.680 -25.064 1.00 96.75 407 PRO A C 1
ATOM 3185 O O . PRO A 1 407 ? 1.504 -7.475 -23.849 1.00 96.75 407 PRO A O 1
ATOM 3188 N N . GLU A 1 408 ? 0.883 -6.805 -25.911 1.00 96.00 408 GLU A N 1
ATOM 3189 C CA . GLU A 1 408 ? 0.419 -5.465 -25.518 1.00 96.00 408 GLU A CA 1
ATOM 3190 C C . GLU A 1 408 ? -0.585 -5.502 -24.358 1.00 96.00 408 GLU A C 1
ATOM 3192 O O . GLU A 1 408 ? -0.495 -4.682 -23.446 1.00 96.00 408 GLU A O 1
ATOM 3197 N N . GLU A 1 409 ? -1.487 -6.486 -24.313 1.00 94.31 409 GLU A N 1
ATOM 3198 C CA . GLU A 1 409 ? -2.470 -6.611 -23.230 1.00 94.31 409 GLU A CA 1
ATOM 3199 C C . GLU A 1 409 ? -1.791 -6.854 -21.874 1.00 94.31 409 GLU A C 1
ATOM 3201 O O . GLU A 1 409 ? -2.232 -6.340 -20.844 1.00 94.31 409 GLU A O 1
ATOM 3206 N N . LYS A 1 410 ? -0.678 -7.603 -21.867 1.00 93.50 410 LYS A N 1
ATOM 3207 C CA . LYS A 1 410 ? 0.122 -7.833 -20.656 1.00 93.50 410 LYS A CA 1
ATOM 3208 C C . LYS A 1 410 ? 0.916 -6.594 -20.256 1.00 93.50 410 LYS A C 1
ATOM 3210 O O . LYS A 1 410 ? 1.052 -6.346 -19.061 1.00 93.50 410 LYS A O 1
ATOM 3215 N N . ILE A 1 411 ? 1.397 -5.818 -21.226 1.00 94.94 411 ILE A N 1
ATOM 3216 C CA . ILE A 1 411 ? 2.080 -4.536 -20.989 1.00 94.94 411 ILE A CA 1
ATOM 3217 C C . ILE A 1 411 ? 1.120 -3.547 -20.329 1.00 94.94 411 ILE A C 1
ATOM 3219 O O . ILE A 1 411 ? 1.441 -2.955 -19.298 1.00 94.94 411 ILE A O 1
ATOM 3223 N N . VAL A 1 412 ? -0.093 -3.409 -20.875 1.00 93.19 412 VAL A N 1
ATOM 3224 C CA . VAL A 1 412 ? -1.133 -2.545 -20.302 1.00 93.19 412 VAL A CA 1
ATOM 3225 C C . VAL A 1 412 ? -1.482 -3.000 -18.885 1.00 93.19 412 VAL A C 1
ATOM 3227 O O . VAL A 1 412 ? -1.446 -2.185 -17.964 1.00 93.19 412 VAL A O 1
ATOM 3230 N N . ALA A 1 413 ? -1.724 -4.297 -18.669 1.00 88.69 413 ALA A N 1
ATOM 3231 C CA . ALA A 1 413 ? -2.007 -4.827 -17.335 1.00 88.69 413 ALA A CA 1
ATOM 3232 C C . ALA A 1 413 ? -0.863 -4.549 -16.340 1.00 88.69 413 ALA A C 1
ATOM 3234 O O . ALA A 1 413 ? -1.108 -4.077 -15.231 1.00 88.69 413 ALA A O 1
ATOM 3235 N N . ALA A 1 414 ? 0.393 -4.777 -16.737 1.00 87.75 414 ALA A N 1
ATOM 3236 C CA . ALA A 1 414 ? 1.563 -4.527 -15.895 1.00 87.75 414 ALA A CA 1
ATOM 3237 C C . ALA A 1 414 ? 1.783 -3.035 -15.589 1.00 87.75 414 ALA A C 1
ATOM 3239 O O . ALA A 1 414 ? 2.252 -2.689 -14.498 1.00 87.75 414 ALA A O 1
ATOM 3240 N N . TYR A 1 415 ? 1.436 -2.152 -16.527 1.00 90.31 415 TYR A N 1
ATOM 3241 C CA . TYR A 1 415 ? 1.426 -0.708 -16.319 1.00 90.31 415 TYR A CA 1
ATOM 3242 C C . TYR A 1 415 ? 0.353 -0.294 -15.304 1.00 90.31 415 TYR A C 1
ATOM 3244 O O . TYR A 1 415 ? 0.660 0.459 -14.385 1.00 90.31 415 TYR A O 1
ATOM 3252 N N . LEU A 1 416 ? -0.864 -0.838 -15.389 1.00 87.25 416 LEU A N 1
ATOM 3253 C CA . LEU A 1 416 ? -1.953 -0.522 -14.452 1.00 87.25 416 LEU A CA 1
ATOM 3254 C C . LEU A 1 416 ? -1.662 -0.967 -13.005 1.00 87.25 416 LEU A C 1
ATOM 3256 O O . LEU A 1 416 ? -2.153 -0.348 -12.063 1.00 87.25 416 LEU A O 1
ATOM 3260 N N . LEU A 1 417 ? -0.766 -1.941 -12.799 1.00 82.06 417 LEU A N 1
ATOM 3261 C CA . LEU A 1 417 ? -0.244 -2.299 -11.468 1.00 82.06 417 LEU A CA 1
ATOM 3262 C C . LEU A 1 417 ? 0.607 -1.193 -10.811 1.00 82.06 417 LEU A C 1
ATOM 3264 O O . LEU A 1 417 ? 1.115 -1.376 -9.705 1.00 82.06 417 LEU A O 1
ATOM 3268 N N . SER A 1 418 ? 0.877 -0.074 -11.487 1.00 76.44 418 SER A N 1
ATOM 3269 C CA . SER A 1 418 ? 1.586 1.074 -10.906 1.00 76.44 418 SER A CA 1
ATOM 3270 C C . SER A 1 418 ? 0.727 1.911 -9.949 1.00 76.44 418 SER A C 1
ATOM 3272 O O . SER A 1 418 ? 1.282 2.681 -9.161 1.00 76.44 418 SER A O 1
ATOM 3274 N N . GLY A 1 419 ? -0.598 1.733 -9.957 1.00 72.06 419 GLY A N 1
ATOM 3275 C CA . GLY A 1 419 ? -1.494 2.296 -8.948 1.00 72.06 419 GLY A CA 1
ATOM 3276 C C . GLY A 1 419 ? -2.830 2.814 -9.475 1.00 72.06 419 GLY A C 1
ATOM 3277 O O . GLY A 1 419 ? -2.990 2.977 -10.678 1.00 72.06 419 GLY A O 1
ATOM 3278 N N . GLN A 1 420 ? -3.769 3.125 -8.578 1.00 62.53 420 GLN A N 1
ATOM 3279 C CA . GLN A 1 420 ? -5.136 3.550 -8.927 1.00 62.53 420 GLN A CA 1
ATOM 3280 C C . GLN A 1 420 ? -5.267 4.835 -9.759 1.00 62.53 420 GLN A C 1
ATOM 3282 O O . GLN A 1 420 ? -6.208 4.973 -10.529 1.00 62.53 420 GLN A O 1
ATOM 3287 N N . ASP A 1 421 ? -4.346 5.782 -9.620 1.00 71.56 421 ASP A N 1
ATOM 3288 C CA . ASP A 1 421 ? -4.278 7.020 -10.409 1.00 71.56 421 ASP A CA 1
ATOM 3289 C C . ASP A 1 421 ? -3.583 6.826 -11.771 1.00 71.56 421 ASP A C 1
ATOM 3291 O O . ASP A 1 421 ? -3.413 7.783 -12.532 1.00 71.56 421 ASP A O 1
ATOM 3295 N N . THR A 1 422 ? -3.165 5.597 -12.087 1.00 80.75 422 THR A N 1
ATOM 3296 C CA . THR A 1 422 ? -2.546 5.259 -13.368 1.00 80.75 422 THR A CA 1
ATOM 3297 C C . THR A 1 422 ? -3.581 5.341 -14.480 1.00 80.75 422 THR A C 1
ATOM 3299 O O . THR A 1 422 ? -4.644 4.728 -14.421 1.00 80.75 422 THR A O 1
ATOM 3302 N N . ARG A 1 423 ? -3.256 6.093 -15.531 1.00 84.31 423 ARG A N 1
ATOM 3303 C CA . ARG A 1 423 ? -4.171 6.349 -16.642 1.00 84.31 423 ARG A CA 1
ATOM 3304 C C . ARG A 1 423 ? -3.840 5.453 -17.817 1.00 84.31 423 ARG A C 1
ATOM 3306 O O . ARG A 1 423 ? -2.850 5.698 -18.506 1.00 84.31 423 ARG A O 1
ATOM 3313 N N . GLU A 1 424 ? -4.686 4.459 -18.074 1.00 89.50 424 GLU A N 1
ATOM 3314 C CA . GLU A 1 424 ? -4.526 3.524 -19.196 1.00 89.50 424 GLU A CA 1
ATOM 3315 C C . GLU A 1 424 ? -4.281 4.249 -20.528 1.00 89.50 424 GLU A C 1
ATOM 3317 O O . GLU A 1 424 ? -3.432 3.844 -21.323 1.00 89.50 424 GLU A O 1
ATOM 3322 N N . GLU A 1 425 ? -4.947 5.389 -20.744 1.00 88.12 425 GLU A N 1
ATOM 3323 C CA . GLU A 1 425 ? -4.789 6.174 -21.970 1.00 88.12 425 GLU A CA 1
ATOM 3324 C C . GLU A 1 425 ? -3.328 6.524 -22.282 1.00 88.12 425 GLU A C 1
ATOM 3326 O O . GLU A 1 425 ? -2.954 6.564 -23.454 1.00 88.12 425 GLU A O 1
ATOM 3331 N N . ARG A 1 426 ? -2.496 6.764 -21.259 1.00 86.94 426 ARG A N 1
ATOM 3332 C CA . ARG A 1 426 ? -1.089 7.145 -21.437 1.00 86.94 426 ARG A CA 1
ATOM 3333 C C . ARG A 1 426 ? -0.286 6.008 -22.052 1.00 86.94 426 ARG A C 1
ATOM 3335 O O . ARG A 1 426 ? 0.399 6.221 -23.049 1.00 86.94 426 ARG A O 1
ATOM 3342 N N . ILE A 1 427 ? -0.416 4.794 -21.515 1.00 91.06 427 ILE A N 1
ATOM 3343 C CA . ILE A 1 427 ? 0.311 3.645 -22.061 1.00 91.06 427 ILE A CA 1
ATOM 3344 C C . ILE A 1 427 ? -0.230 3.246 -23.433 1.00 91.06 427 ILE A C 1
ATOM 3346 O O . ILE A 1 427 ? 0.544 2.971 -24.345 1.00 91.06 427 ILE A O 1
ATOM 3350 N N . VAL A 1 428 ? -1.546 3.325 -23.641 1.00 91.62 428 VAL A N 1
ATOM 3351 C CA . VAL A 1 428 ? -2.162 3.044 -24.945 1.00 91.62 428 VAL A CA 1
ATOM 3352 C C . VAL A 1 428 ? -1.684 4.039 -26.008 1.00 91.62 428 VAL A C 1
ATOM 3354 O O . VAL A 1 428 ? -1.430 3.654 -27.150 1.00 91.62 428 VAL A O 1
ATOM 3357 N N . GLN A 1 429 ? -1.524 5.318 -25.660 1.00 89.31 429 GLN A N 1
ATOM 3358 C CA . GLN A 1 429 ? -0.934 6.313 -26.560 1.00 89.31 429 GLN A CA 1
ATOM 3359 C C . GLN A 1 429 ? 0.532 5.999 -26.880 1.00 89.31 429 GLN A C 1
ATOM 3361 O O . GLN A 1 429 ? 0.924 6.123 -28.041 1.00 89.31 429 GLN A O 1
ATOM 3366 N N . THR A 1 430 ? 1.322 5.550 -25.898 1.00 89.75 430 THR A N 1
ATOM 3367 C CA . THR A 1 430 ? 2.703 5.087 -26.113 1.00 89.75 430 THR A CA 1
ATOM 3368 C C . THR A 1 430 ? 2.756 3.940 -27.117 1.00 89.75 430 THR A C 1
ATOM 3370 O O . THR A 1 430 ? 3.476 4.035 -28.112 1.00 89.75 430 THR A O 1
ATOM 3373 N N . LEU A 1 431 ? 1.944 2.898 -26.919 1.00 93.31 431 LEU A N 1
ATOM 3374 C CA . LEU A 1 431 ? 1.879 1.742 -27.818 1.00 93.31 431 LEU A CA 1
ATOM 3375 C C . LEU A 1 431 ? 1.476 2.158 -29.240 1.00 93.31 431 LEU A C 1
ATOM 3377 O O . LEU A 1 431 ? 2.167 1.833 -30.206 1.00 93.31 431 LEU A O 1
ATOM 3381 N N . LYS A 1 432 ? 0.436 2.992 -29.380 1.00 92.00 432 LYS A N 1
ATOM 3382 C CA . LYS A 1 432 ? 0.011 3.539 -30.682 1.00 92.00 432 LYS A CA 1
ATOM 3383 C C . LYS A 1 432 ? 1.105 4.360 -31.362 1.00 92.00 432 LYS A C 1
ATOM 3385 O O . LYS A 1 432 ? 1.283 4.254 -32.575 1.00 92.00 432 LYS A O 1
ATOM 3390 N N . TYR A 1 433 ? 1.839 5.176 -30.607 1.00 89.62 433 TYR A N 1
ATOM 3391 C CA . TYR A 1 433 ? 2.936 5.988 -31.136 1.00 89.62 433 TYR A CA 1
ATOM 3392 C C . TYR A 1 433 ? 4.066 5.123 -31.710 1.00 89.62 433 TYR A C 1
ATOM 3394 O O . TYR A 1 433 ? 4.623 5.463 -32.761 1.00 89.62 433 TYR A O 1
ATOM 3402 N N . ILE A 1 434 ? 4.392 4.020 -31.029 1.00 92.19 434 ILE A N 1
ATOM 3403 C CA . ILE A 1 434 ? 5.404 3.045 -31.451 1.00 92.19 434 ILE A CA 1
ATOM 3404 C C . ILE A 1 434 ? 4.910 2.276 -32.679 1.00 92.19 434 ILE A C 1
ATOM 3406 O O . ILE A 1 434 ? 5.620 2.179 -33.682 1.00 92.19 434 ILE A O 1
ATOM 3410 N N . GLN A 1 435 ? 3.666 1.799 -32.649 1.00 94.06 435 GLN A N 1
ATOM 3411 C CA . GLN A 1 435 ? 3.079 1.043 -33.751 1.00 94.06 435 GLN A CA 1
ATOM 3412 C C . GLN A 1 435 ? 2.983 1.873 -35.037 1.00 94.06 435 GLN A C 1
ATOM 3414 O O . GLN A 1 435 ? 3.325 1.387 -36.115 1.00 94.06 435 GLN A O 1
ATOM 3419 N N . ALA A 1 436 ? 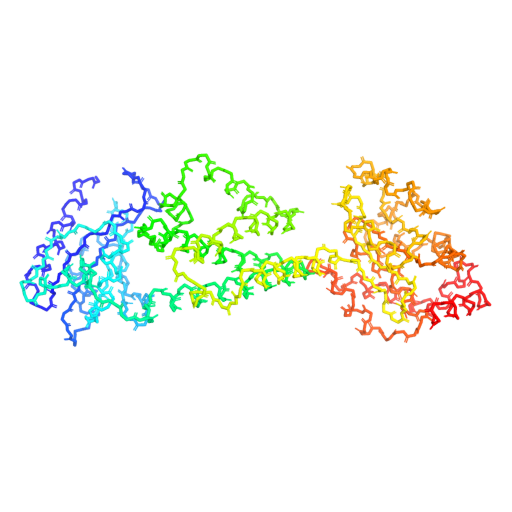2.634 3.160 -34.932 1.00 91.69 436 ALA A N 1
ATOM 3420 C CA . ALA A 1 436 ? 2.612 4.093 -36.062 1.00 91.69 436 ALA A CA 1
ATOM 3421 C C . ALA A 1 436 ? 3.987 4.294 -36.736 1.00 91.69 436 ALA A C 1
ATOM 3423 O O . ALA A 1 436 ? 4.055 4.830 -37.840 1.00 91.69 436 ALA A O 1
ATOM 3424 N N . ARG A 1 437 ? 5.083 3.871 -36.092 1.00 92.62 437 ARG A N 1
ATOM 3425 C CA . ARG A 1 437 ? 6.460 3.929 -36.614 1.00 92.62 437 ARG A CA 1
ATOM 3426 C C . ARG A 1 437 ? 6.984 2.578 -37.100 1.00 92.62 437 ARG A C 1
ATOM 3428 O O . ARG A 1 437 ? 8.179 2.447 -37.338 1.00 92.62 437 ARG A O 1
ATOM 3435 N N . GLY A 1 438 ? 6.104 1.591 -37.270 1.00 94.69 438 GLY A N 1
ATOM 3436 C CA . GLY A 1 438 ? 6.479 0.248 -37.714 1.00 94.69 438 GLY A CA 1
ATOM 3437 C C . GLY A 1 438 ? 6.879 -0.692 -36.575 1.00 94.69 438 GLY A C 1
ATOM 3438 O O . GLY A 1 438 ? 7.577 -1.673 -36.820 1.00 94.69 438 GLY A O 1
ATOM 3439 N N . GLY A 1 439 ? 6.453 -0.397 -35.342 1.00 96.12 439 GLY A N 1
ATOM 3440 C CA . GLY A 1 439 ? 6.724 -1.213 -34.158 1.00 96.12 439 GLY A CA 1
ATOM 3441 C C . GLY A 1 439 ? 8.029 -0.849 -33.442 1.00 96.12 439 GLY A C 1
ATOM 3442 O O . GLY A 1 439 ? 8.784 0.026 -33.871 1.00 96.12 439 GLY A O 1
ATOM 3443 N N . VAL A 1 440 ? 8.298 -1.526 -32.319 1.00 96.50 440 VAL A N 1
ATOM 3444 C CA . VAL A 1 440 ? 9.399 -1.171 -31.400 1.00 96.50 440 VAL A CA 1
ATOM 3445 C C . VAL A 1 440 ? 10.779 -1.236 -32.054 1.00 96.50 440 VAL A C 1
ATOM 3447 O O . VAL A 1 440 ? 11.604 -0.359 -31.823 1.00 96.50 440 VAL A O 1
ATOM 3450 N N . GLN A 1 441 ? 11.021 -2.224 -32.917 1.00 97.00 441 GLN A N 1
ATOM 3451 C CA . GLN A 1 441 ? 12.317 -2.413 -33.572 1.00 97.00 441 GLN A CA 1
ATOM 3452 C C . GLN A 1 441 ? 12.626 -1.258 -34.530 1.00 97.00 441 GLN A C 1
ATOM 3454 O O . GLN A 1 441 ? 13.690 -0.649 -34.431 1.00 97.00 441 GLN A O 1
ATOM 3459 N N . ALA A 1 442 ? 11.665 -0.906 -35.393 1.00 97.12 442 ALA A N 1
ATOM 3460 C CA . ALA A 1 442 ? 11.784 0.213 -36.325 1.00 97.12 442 ALA A CA 1
ATOM 3461 C C . ALA A 1 442 ? 11.877 1.558 -35.587 1.00 97.12 442 ALA A C 1
ATOM 3463 O O . ALA A 1 442 ? 12.661 2.432 -35.963 1.00 97.12 442 ALA A O 1
ATOM 3464 N N . TYR A 1 443 ? 11.124 1.714 -34.494 1.00 96.12 443 TYR A N 1
ATOM 3465 C CA . TYR A 1 443 ? 11.232 2.878 -33.623 1.00 96.12 443 TYR A CA 1
ATOM 3466 C C . TYR A 1 443 ? 12.644 3.015 -33.027 1.00 96.12 443 TYR A C 1
ATOM 3468 O O . TYR A 1 443 ? 13.247 4.077 -33.184 1.00 96.12 443 TYR A O 1
ATOM 3476 N N . LEU A 1 444 ? 13.204 1.956 -32.431 1.00 96.19 444 LEU A N 1
ATOM 3477 C CA . LEU A 1 444 ? 14.554 1.961 -31.850 1.00 96.19 444 LEU A CA 1
ATOM 3478 C C . LEU A 1 444 ? 15.652 2.159 -32.906 1.00 96.19 444 LEU A C 1
ATOM 3480 O O . LEU A 1 444 ? 16.614 2.885 -32.656 1.00 96.19 444 LEU A O 1
ATOM 3484 N N . GLU A 1 445 ? 15.495 1.608 -34.113 1.00 96.75 445 GLU A N 1
ATOM 3485 C CA . GLU A 1 445 ? 16.379 1.926 -35.245 1.00 96.75 445 GLU A CA 1
ATOM 3486 C C . GLU A 1 445 ? 16.336 3.419 -35.573 1.00 96.75 445 GLU A C 1
ATOM 3488 O O . GLU A 1 445 ? 17.376 4.043 -35.780 1.00 96.75 445 GLU A O 1
ATOM 3493 N N . SER A 1 446 ? 15.142 4.018 -35.554 1.00 94.19 446 SER A N 1
ATOM 3494 C CA . SER A 1 446 ? 14.966 5.454 -35.774 1.00 94.19 446 SER A CA 1
ATOM 3495 C C . SER A 1 446 ? 15.555 6.324 -34.656 1.00 94.19 446 SER A C 1
ATOM 3497 O O . SER A 1 446 ? 15.700 7.530 -34.866 1.00 94.19 446 SER A O 1
ATOM 3499 N N . CYS A 1 447 ? 15.868 5.731 -33.498 1.00 92.38 447 CYS A N 1
ATOM 3500 C CA . CYS A 1 447 ? 16.624 6.337 -32.401 1.00 92.38 447 CYS A CA 1
ATOM 3501 C C . CYS A 1 447 ? 18.145 6.152 -32.552 1.00 92.38 447 CYS A C 1
ATOM 3503 O O . CYS A 1 447 ? 18.904 6.650 -31.730 1.00 92.38 447 CYS A O 1
ATOM 3505 N N . GLY A 1 448 ? 18.607 5.440 -33.585 1.00 93.50 448 GLY A N 1
ATOM 3506 C CA . GLY A 1 448 ? 20.021 5.132 -33.808 1.00 93.50 448 GLY A CA 1
ATOM 3507 C C . GLY A 1 448 ? 20.494 3.826 -33.161 1.00 93.50 448 GLY A C 1
ATOM 3508 O O . GLY A 1 448 ? 21.693 3.559 -33.148 1.00 93.50 448 GLY A O 1
ATOM 3509 N N . PHE A 1 449 ? 19.587 2.993 -32.643 1.00 93.81 449 PHE A N 1
ATOM 3510 C CA . PHE A 1 449 ? 19.917 1.711 -32.017 1.00 93.81 449 PHE A CA 1
ATOM 3511 C C . PHE A 1 449 ? 19.716 0.568 -33.026 1.00 93.81 449 PHE A C 1
ATOM 3513 O O . PHE A 1 449 ? 18.595 0.117 -33.263 1.00 93.81 449 PHE A O 1
ATOM 3520 N N . SER A 1 450 ? 20.793 0.132 -33.688 1.00 94.88 450 SER A N 1
ATOM 3521 C CA . SER A 1 450 ? 20.716 -0.785 -34.840 1.00 94.88 450 SER A CA 1
ATOM 3522 C C . SER A 1 450 ? 20.168 -2.176 -34.487 1.00 94.88 450 SER A C 1
ATOM 3524 O O . SER A 1 450 ? 20.279 -2.631 -33.348 1.00 94.88 450 SER A O 1
ATOM 3526 N N . LYS A 1 451 ? 19.638 -2.908 -35.480 1.00 95.06 451 LYS A N 1
ATOM 3527 C CA . LYS A 1 451 ? 19.115 -4.280 -35.290 1.00 95.06 451 LYS A CA 1
ATOM 3528 C C . LYS A 1 451 ? 20.127 -5.237 -34.657 1.00 95.06 451 LYS A C 1
ATOM 3530 O O . LYS A 1 451 ? 19.750 -6.112 -33.882 1.00 95.06 451 LYS A O 1
ATOM 3535 N N . ASP A 1 452 ? 21.412 -5.089 -34.968 1.00 96.00 452 ASP A N 1
ATOM 3536 C CA . ASP A 1 452 ? 22.471 -5.929 -34.396 1.00 96.00 452 ASP A CA 1
ATOM 3537 C C . ASP A 1 452 ? 22.643 -5.676 -32.901 1.00 96.00 452 ASP A C 1
ATOM 3539 O O . ASP A 1 452 ? 22.796 -6.616 -32.121 1.00 96.00 452 ASP A O 1
ATOM 3543 N N . VAL A 1 453 ? 22.577 -4.408 -32.497 1.00 95.25 453 VAL A N 1
ATOM 3544 C CA . VAL A 1 453 ? 22.669 -4.000 -31.095 1.00 95.25 453 VAL A CA 1
ATOM 3545 C C . VAL A 1 453 ? 21.390 -4.388 -30.344 1.00 95.25 453 VAL A C 1
ATOM 3547 O O . VAL A 1 453 ? 21.480 -4.946 -29.252 1.00 95.25 453 VAL A O 1
ATOM 3550 N N . GLN A 1 454 ? 20.213 -4.229 -30.962 1.00 96.88 454 GLN A N 1
ATOM 3551 C CA . GLN A 1 454 ? 18.937 -4.723 -30.427 1.00 96.88 454 GLN A CA 1
ATOM 3552 C C . GLN A 1 454 ? 18.980 -6.228 -30.137 1.00 96.88 454 GLN A C 1
ATOM 3554 O O . GLN A 1 454 ? 18.606 -6.648 -29.046 1.00 96.88 454 GLN A O 1
ATOM 3559 N N . ARG A 1 455 ? 19.492 -7.046 -31.068 1.00 96.75 455 ARG A N 1
ATOM 3560 C CA . ARG A 1 455 ? 19.629 -8.501 -30.867 1.00 96.75 455 ARG A CA 1
ATOM 3561 C C . ARG A 1 455 ? 20.543 -8.849 -29.693 1.00 96.75 455 ARG A C 1
ATOM 3563 O O . ARG A 1 455 ? 20.220 -9.753 -28.927 1.00 96.75 455 ARG A O 1
ATOM 3570 N N . LYS A 1 456 ? 21.659 -8.130 -29.530 1.00 96.88 456 LYS A N 1
ATOM 3571 C CA . LYS A 1 456 ? 22.559 -8.302 -28.376 1.00 96.88 456 LYS A CA 1
ATOM 3572 C C . LYS A 1 456 ? 21.866 -7.946 -27.063 1.00 96.88 456 LYS A C 1
ATOM 3574 O O . LYS A 1 456 ? 22.023 -8.677 -26.090 1.00 96.88 456 LYS A O 1
ATOM 3579 N N . LEU A 1 457 ? 21.086 -6.863 -27.046 1.00 96.81 457 LEU A N 1
ATOM 3580 C CA . LEU A 1 457 ? 20.321 -6.471 -25.866 1.00 96.81 457 LEU A CA 1
ATOM 3581 C C . LEU A 1 457 ? 19.270 -7.527 -25.516 1.00 96.81 457 LEU A C 1
ATOM 3583 O O . LEU A 1 457 ? 19.248 -7.978 -24.380 1.00 96.81 457 LEU A O 1
ATOM 3587 N N . VAL A 1 458 ? 18.467 -7.988 -26.479 1.00 97.31 458 VAL A N 1
ATOM 3588 C CA . VAL A 1 458 ? 17.480 -9.059 -26.245 1.00 97.31 458 VAL A CA 1
ATOM 3589 C C . VAL A 1 458 ? 18.149 -10.309 -25.673 1.00 97.31 458 VAL A C 1
ATOM 3591 O O . VAL A 1 458 ? 17.675 -10.843 -24.676 1.00 97.31 458 VAL A O 1
ATOM 3594 N N . ALA A 1 459 ? 19.281 -10.741 -26.240 1.00 95.94 459 ALA A N 1
ATOM 3595 C CA . ALA A 1 459 ? 20.023 -11.891 -25.726 1.00 95.94 459 ALA A CA 1
ATOM 3596 C C . ALA A 1 459 ? 20.512 -11.684 -24.282 1.00 95.94 459 ALA A C 1
ATOM 3598 O O . ALA A 1 459 ? 20.450 -12.612 -23.481 1.00 95.94 459 ALA A O 1
ATOM 3599 N N . LYS A 1 460 ? 20.962 -10.469 -23.939 1.00 95.31 460 LYS A N 1
ATOM 3600 C CA . LYS A 1 460 ? 21.379 -10.115 -22.576 1.00 95.31 460 LYS A CA 1
ATOM 3601 C C . LYS A 1 460 ? 20.212 -10.108 -21.589 1.00 95.31 460 LYS A C 1
ATOM 3603 O O . LYS A 1 460 ? 20.395 -10.513 -20.452 1.00 95.31 460 LYS A O 1
ATOM 3608 N N . LEU A 1 461 ? 19.054 -9.598 -22.002 1.00 94.56 461 LEU A N 1
ATOM 3609 C CA . LEU A 1 461 ? 17.886 -9.446 -21.133 1.00 94.56 461 LEU A CA 1
ATOM 3610 C C . LEU A 1 461 ? 17.091 -10.750 -20.956 1.00 94.56 461 LEU A C 1
ATOM 3612 O O . LEU A 1 461 ? 16.347 -10.865 -19.983 1.00 94.56 461 LEU A O 1
ATOM 3616 N N . ALA A 1 462 ? 17.211 -11.694 -21.894 1.00 87.94 462 ALA A N 1
ATOM 3617 C CA . ALA A 1 462 ? 16.524 -12.986 -21.854 1.00 87.94 462 ALA A CA 1
ATOM 3618 C C . ALA A 1 462 ? 17.277 -14.077 -21.067 1.00 87.94 462 ALA A C 1
ATOM 3620 O O . ALA A 1 462 ? 16.650 -15.051 -20.648 1.00 87.94 462 ALA A O 1
ATOM 3621 N N . GLY A 1 463 ? 18.600 -13.946 -20.909 1.00 71.00 463 GLY A N 1
ATOM 3622 C CA . GLY A 1 463 ? 19.400 -14.734 -19.955 1.00 71.00 463 GLY A CA 1
ATOM 3623 C C . GLY A 1 463 ? 19.460 -14.052 -18.598 1.00 71.00 463 GLY A C 1
ATOM 3624 O O . GLY A 1 463 ? 19.874 -14.704 -17.612 1.00 71.00 463 GLY A O 1
#

Secondary structure (DSSP, 8-state):
-HHHHHHHHHHHHHHHHH-TTEEEEEEEPPSS-S--STT-EEEEEEEEPTT--HHHHHHHHHHHTTTTEEEEEEEE-SSSEEEEEEEETTS-EEEEEEE---HHHHHHHHHHS-EEEEEE-GGGTHHHHTTS---S---SS-HHHHHHHHHHHHHHHHHHHHHHHHHTT-HHHHHHHHHHHHHHHHHHHHHHHT----S--HHHHHHHH--HHHHHHHIIIIISS-TT-HHHHHHHHHHHHHHHHHHHHHHH-GGGSSS-HHHHHHHHHHHHHHHHTTT-EEPTT-SSEEEES-GGGGTT-HHHHHHHHHTTEEEEEE---HHHHHHS---HHHHHHSTT--------TT-S-TT-HHHHHHT-HHHHHHHHHHHHH-SSEEEEE-SSSSHHHHHHHHHHHHHTT--HHHHHHHHHTT-TT--HHHHHHHHHHHHTTTHHHHHHHHTT--HHHHHHHHHHHH-

Foldseek 3Di:
DVVVVVVVLVLVLVVLVVDPFFQFKKWFDWDDDPDDDAPTETEMEIEGEAPDDPVVVQVVVCVSQVVFWPDWDWACPDPFKIWIWTDGPRDYIYIYIYGHDDLVVLLLRPLQGPMDTSDGDPVCPCSVVVNPDDDPDDDPDDPQLVVLAVLQVLLLVLLLQLLVCVLQQVVVSNCVSLVVSVLSVLVLQCVLVVWRQHDDPPVSSCVRRHDPVVVVVCCCQQPPVPPQDVLSNLVVVLVSVLVSVVSCCVPPNPSSHNHPSVVSSVSSVVSSLVSVQSQFAAQPQFLQETFGADCLSQAPPVSSLVVCVVSVAQEEEEPEAPVLCVVRPDHPVSVVVRNDHPPQDNAPQCPPDVPASLCSQLVLLLSLLVVLVCSLPGPGGYYYYYNLRAQNVLLSSVLVCQLLVNDLVVSLVVNSSSHDPHDSVRSVVSQVVQVVQVHSQSSNVVSVCHPVNSVSSSVVRND